Protein AF-0000000085048530 (afdb_homodimer)

Secondary structure (DSSP, 8-state):
---------------------------TTTT--SSS---HHHHHBEEEEEEEEEEETTS-EEEEEEEEEEEEE-SSEEEEEEEEEETTS-EEEEEEEEEE-STTEEEEE-TTEEEEEEEEEETTEEEEEEEEEEEETTEEEEEEEEEEEEEEETTEEEEEEEEEETTEEEEEEEEEEE-TT---HHHHHHHGGG-/---------------------------TTTT--SSS---HHHHHBEEEEEEEEEEETTS-EEEEEEEEEEEEE-SSEEEEEEEEEETTS-EEEEEEEEEE-STTEEEEE-TTEEEEEEEEEETTEEEEEEEEEEEETTEEEEEEEEEEEEEEETTEEEEEEEEEETTEEEEEEEEEEE-TT---HHHHHHHGGG-

Organism: Asticcacaulis excentricus (strain ATCC 15261 / DSM 4724 / KCTC 12464 / NCIMB 9791 / VKM B-1370 / CB 48) (NCBI:txid573065)

Solvent-accessible surface area (backbone atoms only — no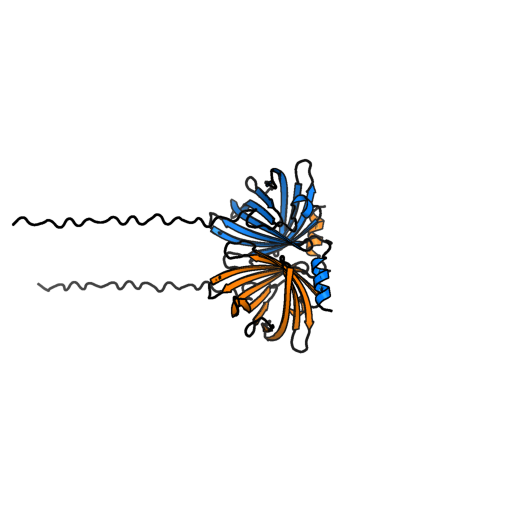t comparable to full-atom values): 20864 Å² total; per-residue (Å²): 135,81,82,79,78,80,78,79,76,78,76,78,74,75,77,72,80,71,73,74,71,64,80,75,76,87,47,62,80,81,44,40,43,75,68,50,76,38,49,71,65,74,67,40,42,42,63,31,36,33,45,29,37,35,25,38,74,86,62,45,59,80,45,36,32,38,34,33,32,42,25,45,82,49,98,64,32,36,34,39,39,37,35,38,41,34,76,87,67,53,69,48,75,48,49,36,44,33,37,63,58,69,90,51,27,32,41,31,37,35,89,50,37,57,74,60,27,46,33,44,44,36,31,12,15,38,37,42,36,38,34,36,57,37,86,46,96,93,42,74,42,70,33,38,40,45,31,43,33,34,45,54,55,52,56,31,27,47,35,44,25,47,29,28,46,99,87,38,74,53,28,35,38,40,35,35,40,38,37,76,87,48,68,44,66,65,55,54,58,45,56,60,65,78,110,136,80,82,78,78,79,76,78,75,77,76,75,73,73,77,70,77,72,73,73,70,65,81,75,76,87,46,64,79,80,44,39,42,75,68,48,75,38,48,70,66,73,66,42,41,41,63,31,34,32,44,28,38,35,23,37,72,87,63,43,59,78,46,36,32,36,32,34,33,43,26,44,81,51,97,65,33,35,34,38,40,37,35,37,41,34,77,87,67,51,70,49,75,48,48,38,44,35,36,65,60,68,91,51,28,33,40,31,36,36,88,50,36,56,75,60,27,46,34,44,43,35,32,11,14,39,35,42,36,36,33,35,56,36,84,46,96,95,42,75,39,71,33,39,40,46,32,41,33,36,45,55,55,51,57,29,26,46,34,43,24,48,29,28,44,97,89,37,76,53,28,34,39,40,34,34,41,40,39,77,87,48,67,44,66,65,54,55,58,45,57,61,68,78,111

Structure (mmCIF, N/CA/C/O backbone):
data_AF-0000000085048530-model_v1
#
loop_
_entity.id
_entity.type
_entity.pdbx_description
1 polymer 'Putative lipoprotein'
#
loop_
_atom_site.group_PDB
_atom_site.id
_atom_site.type_symbol
_atom_site.label_atom_id
_atom_site.label_alt_id
_atom_site.label_comp_id
_atom_site.label_asym_id
_atom_site.label_entity_id
_atom_site.label_seq_id
_atom_site.pdbx_PDB_ins_code
_atom_site.Cartn_x
_atom_site.Cartn_y
_atom_site.Cartn_z
_atom_site.occupancy
_atom_site.B_iso_or_equiv
_atom_site.auth_seq_id
_atom_site.auth_comp_id
_atom_site.auth_asym_id
_atom_site.auth_atom_id
_atom_site.pdbx_PDB_model_num
ATOM 1 N N . MET A 1 1 ? -20.234 41.719 -71.688 1 26.94 1 MET A N 1
ATOM 2 C CA . MET A 1 1 ? -20.312 40.5 -70.875 1 26.94 1 MET A CA 1
ATOM 3 C C . MET A 1 1 ? -19.469 40.625 -69.625 1 26.94 1 MET A C 1
ATOM 5 O O . MET A 1 1 ? -18.266 40.875 -69.688 1 26.94 1 MET A O 1
ATOM 9 N N . ARG A 1 2 ? -20.078 41.125 -68.5 1 31.34 2 ARG A N 1
ATOM 10 C CA . ARG A 1 2 ? -19.656 41.531 -67.188 1 31.34 2 ARG A CA 1
ATOM 11 C C . ARG A 1 2 ? -19.016 40.375 -66.438 1 31.34 2 ARG A C 1
ATOM 13 O O . ARG A 1 2 ? -19.578 39.281 -66.375 1 31.34 2 ARG A O 1
ATOM 20 N N . PRO A 1 3 ? -17.703 40.344 -66.188 1 32.5 3 PRO A N 1
ATOM 21 C CA . PRO A 1 3 ? -16.969 39.281 -65.5 1 32.5 3 PRO A CA 1
ATOM 22 C C . PRO A 1 3 ? -17.484 39.031 -64.125 1 32.5 3 PRO A C 1
ATOM 24 O O . PRO A 1 3 ? -17.766 39.938 -63.344 1 32.5 3 PRO A O 1
ATOM 27 N N . ARG A 1 4 ? -18.328 37.938 -63.844 1 31.17 4 ARG A N 1
ATOM 28 C CA . ARG A 1 4 ? -18.844 37.406 -62.594 1 31.17 4 ARG A CA 1
ATOM 29 C C . ARG A 1 4 ? -17.719 37.125 -61.625 1 31.17 4 ARG A C 1
ATOM 31 O O . ARG A 1 4 ? -16.844 36.312 -61.906 1 31.17 4 ARG A O 1
ATOM 38 N N . ALA A 1 5 ? -17.188 38.094 -60.906 1 31.19 5 ALA A N 1
ATOM 39 C CA . ALA A 1 5 ? -16.25 37.969 -59.781 1 31.19 5 ALA A CA 1
ATOM 40 C C . ALA A 1 5 ? -16.719 36.906 -58.781 1 31.19 5 ALA A C 1
ATOM 42 O O . ALA A 1 5 ? -17.859 36.938 -58.344 1 31.19 5 ALA A O 1
ATOM 43 N N . LEU A 1 6 ? -16.25 35.594 -58.875 1 29.41 6 LEU A N 1
ATOM 44 C CA . LEU A 1 6 ? -16.328 34.438 -58 1 29.41 6 LEU A CA 1
ATOM 45 C C . LEU A 1 6 ? -16.031 34.812 -56.562 1 29.41 6 LEU A C 1
ATOM 47 O O . LEU A 1 6 ? -14.938 35.25 -56.219 1 29.41 6 LEU A O 1
ATOM 51 N N . LEU A 1 7 ? -17.031 35.312 -55.812 1 28.12 7 LEU A N 1
ATOM 52 C CA . LEU A 1 7 ? -16.969 35.562 -54.375 1 28.12 7 LEU A CA 1
ATOM 53 C C . LEU A 1 7 ? -16.641 34.281 -53.625 1 28.12 7 LEU A C 1
ATOM 55 O O . LEU A 1 7 ? -17.359 33.281 -53.75 1 28.12 7 LEU A O 1
ATOM 59 N N . PHE A 1 8 ? -15.352 33.875 -53.5 1 29.31 8 PHE A N 1
ATOM 60 C CA . PHE A 1 8 ? -14.836 32.844 -52.625 1 29.31 8 PHE A CA 1
ATOM 61 C C . PHE A 1 8 ? -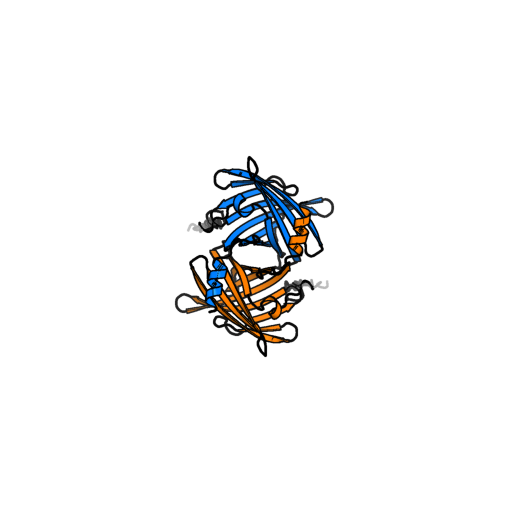15.297 33.031 -51.188 1 29.31 8 PHE A C 1
ATOM 63 O O . PHE A 1 8 ? -14.914 34 -50.531 1 29.31 8 PHE A O 1
ATOM 70 N N . ALA A 1 9 ? -16.562 32.75 -50.844 1 27.48 9 ALA A N 1
ATOM 71 C CA . ALA A 1 9 ? -17.062 32.719 -49.469 1 27.48 9 ALA A CA 1
ATOM 72 C C . ALA A 1 9 ? -16.234 31.75 -48.625 1 27.48 9 ALA A C 1
ATOM 74 O O . ALA A 1 9 ? -16.172 30.547 -48.906 1 27.48 9 ALA A O 1
ATOM 75 N N . LEU A 1 10 ? -15.125 32.219 -48.062 1 29.84 10 LEU A N 1
ATOM 76 C CA . LEU A 1 10 ? -14.359 31.578 -47 1 29.84 10 LEU A CA 1
ATOM 77 C C . LEU A 1 10 ? -15.258 31.203 -45.844 1 29.84 10 LEU A C 1
ATOM 79 O O . LEU A 1 10 ? -15.828 32.094 -45.188 1 29.84 10 LEU A O 1
ATOM 83 N N . ALA A 1 11 ? -16.109 30.141 -45.969 1 32.16 11 ALA A N 1
ATOM 84 C CA . ALA A 1 11 ? -16.844 29.594 -44.844 1 32.16 11 ALA A CA 1
ATOM 85 C C . ALA A 1 11 ? -15.906 29.312 -43.656 1 32.16 11 ALA A C 1
ATOM 87 O O . ALA A 1 11 ? -14.953 28.547 -43.781 1 32.16 11 ALA A O 1
ATOM 88 N N . LEU A 1 12 ? -15.734 30.297 -42.75 1 33.09 12 LEU A N 1
ATOM 89 C CA . LEU A 1 12 ? -15.164 30.141 -41.438 1 33.09 12 LEU A CA 1
ATOM 90 C C . LEU A 1 12 ? -15.805 28.953 -40.688 1 33.09 12 LEU A C 1
ATOM 92 O O . LEU A 1 12 ? -17 28.969 -40.438 1 33.09 12 LEU A O 1
ATOM 96 N N . THR A 1 13 ? -15.414 27.719 -41.031 1 35.84 13 THR A N 1
ATOM 97 C CA . THR A 1 13 ? -15.789 26.562 -40.219 1 35.84 13 THR A CA 1
ATOM 98 C C . THR A 1 13 ? -15.555 26.828 -38.75 1 35.84 13 THR A C 1
ATOM 100 O O . THR A 1 13 ? -14.461 27.234 -38.344 1 35.84 13 THR A O 1
ATOM 103 N N . THR A 1 14 ? -16.594 27.25 -38.031 1 35.94 14 THR A N 1
ATOM 104 C CA . THR A 1 14 ? -16.625 27.266 -36.562 1 35.94 14 THR A CA 1
ATOM 105 C C . THR A 1 14 ? -16.188 25.922 -36 1 35.94 14 THR A C 1
ATOM 107 O O . THR A 1 14 ? -16.812 24.891 -36.25 1 35.94 14 THR A O 1
ATOM 110 N N . VAL A 1 15 ? -14.898 25.672 -35.938 1 37.31 15 VAL A N 1
ATOM 111 C CA . VAL A 1 15 ? -14.43 24.578 -35.094 1 37.31 15 VAL A CA 1
ATOM 112 C C . VAL A 1 15 ? -15.141 24.641 -33.75 1 37.31 15 VAL A C 1
ATOM 114 O O . VAL A 1 15 ? -15.008 25.625 -33 1 37.31 15 VAL A O 1
ATOM 117 N N . GLY A 1 16 ? -16.266 24.016 -33.594 1 34.91 16 GLY A N 1
ATOM 118 C CA . GLY A 1 16 ? -16.984 23.812 -32.375 1 34.91 16 GLY A CA 1
ATOM 119 C C . GLY A 1 16 ? -16.078 23.547 -31.188 1 34.91 16 GLY A C 1
ATOM 120 O O . GLY A 1 16 ? -15.031 22.906 -31.328 1 34.91 16 GLY A O 1
ATOM 121 N N . ALA A 1 17 ? -16.125 24.375 -30.125 1 38.38 17 ALA A N 1
ATOM 122 C CA . ALA A 1 17 ? -15.594 24.234 -28.766 1 38.38 17 ALA A CA 1
ATOM 123 C C . ALA A 1 17 ? -15.805 22.828 -28.234 1 38.38 17 ALA A C 1
ATOM 125 O O . ALA A 1 17 ? -16.938 22.406 -27.984 1 38.38 17 ALA A O 1
ATOM 126 N N . GLY A 1 18 ? -15.086 21.844 -28.75 1 36.78 18 GLY A N 1
ATOM 127 C CA . GLY A 1 18 ? -15.094 20.594 -28 1 36.78 18 GLY A CA 1
ATOM 128 C C . GLY A 1 18 ? -15.18 20.797 -26.5 1 36.78 18 GLY A C 1
ATOM 129 O O . GLY A 1 18 ? -14.43 21.594 -25.938 1 36.78 18 GLY A O 1
ATOM 130 N N . GLY A 1 19 ? -16.344 20.672 -25.953 1 35.31 19 GLY A N 1
ATOM 131 C CA . GLY A 1 19 ? -16.547 20.5 -24.516 1 35.31 19 GLY A CA 1
ATOM 132 C C . GLY A 1 19 ? -15.422 19.75 -23.844 1 35.31 19 GLY A C 1
ATOM 133 O O . GLY A 1 19 ? -15.172 18.578 -24.156 1 35.31 19 GLY A O 1
ATOM 134 N N . LEU A 1 20 ? -14.383 20.375 -23.453 1 37.25 20 LEU A N 1
ATOM 135 C CA . LEU A 1 20 ? -13.516 19.797 -22.438 1 37.25 20 LEU A CA 1
ATOM 136 C C . LEU A 1 20 ? -14.328 19.062 -21.375 1 37.25 20 LEU A C 1
ATOM 138 O O . LEU A 1 20 ? -14.977 19.703 -20.531 1 37.25 20 LEU A O 1
ATOM 142 N N . SER A 1 21 ? -15.148 18.094 -21.719 1 38.66 21 SER A N 1
ATOM 143 C CA . SER A 1 21 ? -15.531 17.203 -20.625 1 38.66 21 SER A CA 1
ATOM 144 C C . SER A 1 21 ? -14.438 17.125 -19.562 1 38.66 21 SER A C 1
ATOM 146 O O . SER A 1 21 ? -13.344 16.609 -19.844 1 38.66 21 SER A O 1
ATOM 148 N N . GLY A 1 22 ? -14.305 18.078 -18.859 1 38.44 22 GLY A N 1
ATOM 149 C CA . GLY A 1 22 ? -13.422 18.094 -17.703 1 38.44 22 GLY A CA 1
ATOM 150 C C . GLY A 1 22 ? -13.367 16.766 -16.969 1 38.44 22 GLY A C 1
ATOM 151 O O . GLY A 1 22 ? -14.406 16.156 -16.688 1 38.44 22 GLY A O 1
ATOM 152 N N . CYS A 1 23 ? -12.547 15.805 -17.25 1 47.16 23 CYS A N 1
ATOM 153 C CA . CYS A 1 23 ? -12.156 14.734 -16.344 1 47.16 23 CYS A CA 1
ATOM 154 C C . CYS A 1 23 ? -12.391 15.141 -14.891 1 47.16 23 CYS A C 1
ATOM 156 O O . CYS A 1 23 ? -11.719 16.031 -14.375 1 47.16 23 CYS A O 1
ATOM 158 N N . ALA A 1 24 ? -13.617 15.164 -14.422 1 52 24 ALA A N 1
ATOM 159 C CA . ALA A 1 24 ? -14.008 15.469 -13.047 1 52 24 ALA A CA 1
ATOM 160 C C . ALA A 1 24 ? -13.055 14.82 -12.047 1 52 24 ALA A C 1
ATOM 162 O O . ALA A 1 24 ? -12.766 13.625 -12.133 1 52 24 ALA A O 1
ATOM 163 N N . SER A 1 25 ? -12.25 15.617 -11.305 1 81.19 25 SER A N 1
ATOM 164 C CA . SER A 1 25 ? -11.359 15.227 -10.211 1 81.19 25 SER A CA 1
ATOM 165 C C . SER A 1 25 ? -12.094 14.391 -9.172 1 81.19 25 SER A C 1
ATOM 167 O O . SER A 1 25 ? -13.297 14.57 -8.961 1 81.19 25 SER A O 1
ATOM 169 N N . LEU A 1 26 ? -11.57 13.336 -8.711 1 93.06 26 LEU A N 1
ATOM 170 C CA . LEU A 1 26 ? -12.125 12.461 -7.684 1 93.06 26 LEU A CA 1
ATOM 171 C C . LEU A 1 26 ? -12.414 13.242 -6.406 1 93.06 26 LEU A C 1
ATOM 173 O O . LEU A 1 26 ? -11.633 14.109 -6.012 1 93.06 26 LEU A O 1
ATOM 177 N N . ASP A 1 27 ? -13.656 13.07 -5.844 1 96.69 27 ASP A N 1
ATOM 178 C CA . ASP A 1 27 ? -13.977 13.617 -4.527 1 96.69 27 ASP A CA 1
ATOM 179 C C . ASP A 1 27 ? -14.375 12.508 -3.555 1 96.69 27 ASP A C 1
ATOM 181 O O . ASP A 1 27 ? -14.406 11.336 -3.924 1 96.69 27 ASP A O 1
ATOM 185 N N . ILE A 1 28 ? -14.625 12.844 -2.291 1 97.88 28 ILE A N 1
ATOM 186 C CA . ILE A 1 28 ? -14.82 11.867 -1.221 1 97.88 28 ILE A CA 1
ATOM 187 C C . ILE A 1 28 ? -16.047 11.023 -1.513 1 97.88 28 ILE A C 1
ATOM 189 O O . ILE A 1 28 ? -16.078 9.82 -1.224 1 97.88 28 ILE A O 1
ATOM 193 N N . THR A 1 29 ? -17.109 11.586 -2.104 1 95.88 29 THR A N 1
ATOM 194 C CA . THR A 1 29 ? -18.344 10.867 -2.387 1 95.88 29 THR A CA 1
ATOM 195 C C . THR A 1 29 ? -18.141 9.844 -3.496 1 95.88 29 THR A C 1
ATOM 197 O O . THR A 1 29 ? -18.641 8.719 -3.41 1 95.88 29 THR A O 1
ATOM 200 N N . SER A 1 30 ? -17.391 10.188 -4.504 1 97.19 30 SER A N 1
ATOM 201 C CA . SER A 1 30 ? -17.219 9.32 -5.668 1 97.19 30 SER A CA 1
ATOM 202 C C . SER A 1 30 ? -16.141 8.273 -5.422 1 97.19 30 SER A C 1
ATOM 204 O O . SER A 1 30 ? -16.047 7.289 -6.16 1 97.19 30 SER A O 1
ATOM 206 N N . ASN A 1 31 ? -15.289 8.492 -4.422 1 98.62 31 ASN A N 1
ATOM 207 C CA . ASN A 1 31 ? -14.18 7.574 -4.188 1 98.62 31 ASN A CA 1
ATOM 208 C C . ASN A 1 31 ? -14.266 6.938 -2.805 1 98.62 31 ASN A C 1
ATOM 210 O O . ASN A 1 31 ? -13.258 6.789 -2.119 1 98.62 31 ASN A O 1
ATOM 214 N N . SER A 1 32 ? -15.422 6.633 -2.367 1 98.19 32 SER A N 1
ATOM 215 C CA . SER A 1 32 ? -15.656 5.941 -1.104 1 98.19 32 SER A CA 1
ATOM 216 C C . SER A 1 32 ? -16.812 4.957 -1.218 1 98.19 32 SER A C 1
ATOM 218 O O . SER A 1 32 ? -17.594 5.004 -2.18 1 98.19 32 SER A O 1
ATOM 220 N N . ARG A 1 33 ? -16.922 4.023 -0.314 1 97.44 33 ARG A N 1
ATOM 221 C CA . ARG A 1 33 ? -18.031 3.121 -0.078 1 97.44 33 ARG A CA 1
ATOM 222 C C . ARG A 1 33 ? -18.594 3.289 1.335 1 97.44 33 ARG A C 1
ATOM 224 O O . ARG A 1 33 ? -17.859 3.707 2.242 1 97.44 33 ARG A O 1
ATOM 231 N N . PRO A 1 34 ? -19.797 2.873 1.552 1 96.75 34 PRO A N 1
ATOM 232 C CA . PRO A 1 34 ? -20.406 3.133 2.857 1 96.75 34 PRO A CA 1
ATOM 233 C C . PRO A 1 34 ? -19.719 2.377 3.992 1 96.75 34 PRO A C 1
ATOM 235 O O . PRO A 1 34 ? -19.672 2.867 5.125 1 96.75 34 PRO A O 1
ATOM 238 N N . GLN A 1 35 ? -19.25 1.111 3.691 1 96.31 35 GLN A N 1
ATOM 239 C CA . GLN A 1 35 ? -18.594 0.292 4.703 1 96.31 35 GLN A CA 1
ATOM 240 C C . GLN A 1 35 ? -17.281 -0.286 4.18 1 96.31 35 GLN A C 1
ATOM 242 O O . GLN A 1 35 ? -17.141 -0.528 2.979 1 96.31 35 GLN A O 1
ATOM 247 N N . PRO A 1 36 ? -16.375 -0.521 5.094 1 97.69 36 PRO A N 1
ATOM 248 C CA . PRO A 1 36 ? -16.422 -0.226 6.527 1 97.69 36 PRO A CA 1
ATOM 249 C C . PRO A 1 36 ? -16.281 1.265 6.828 1 97.69 36 PRO A C 1
ATOM 251 O O . PRO A 1 36 ? -15.68 2.002 6.039 1 97.69 36 PRO A O 1
ATOM 254 N N . ALA A 1 37 ? -16.766 1.703 7.965 1 97.19 37 ALA A N 1
ATOM 255 C CA . ALA A 1 37 ? -16.594 3.104 8.352 1 97.19 37 ALA A CA 1
ATOM 256 C C . ALA A 1 37 ? -15.156 3.4 8.75 1 97.19 37 ALA A C 1
ATOM 258 O O . ALA A 1 37 ? -14.586 2.719 9.609 1 97.19 37 ALA A O 1
ATOM 259 N N . PHE A 1 38 ? -14.578 4.371 8.141 1 98.12 38 PHE A N 1
ATOM 260 C CA . PHE A 1 38 ? -13.227 4.848 8.43 1 98.12 38 PHE A CA 1
ATOM 261 C C . PHE A 1 38 ? -13.273 6.223 9.086 1 98.12 38 PHE A C 1
ATOM 263 O O . PHE A 1 38 ? -13.109 7.242 8.414 1 98.12 38 PHE A O 1
ATOM 270 N N . GLU A 1 39 ? -13.414 6.215 10.391 1 95.31 39 GLU A N 1
ATOM 271 C CA . GLU A 1 39 ? -13.5 7.449 11.156 1 95.31 39 GLU A CA 1
ATOM 272 C C . GLU A 1 39 ? -12.133 7.859 11.695 1 95.31 39 GLU A C 1
ATOM 274 O O . GLU A 1 39 ? -11.492 7.098 12.422 1 95.31 39 GLU A O 1
ATOM 279 N N . LEU A 1 40 ? -11.742 9.055 11.422 1 95.94 40 LEU A N 1
ATOM 280 C CA . LEU A 1 40 ? -10.398 9.539 11.703 1 95.94 40 LEU A CA 1
ATOM 281 C C . LEU A 1 40 ? -10.055 9.367 13.18 1 95.94 40 LEU A C 1
ATOM 283 O O . LEU A 1 40 ? -9.062 8.719 13.516 1 95.94 40 LEU A O 1
ATOM 287 N N . GLU A 1 41 ? -10.891 9.836 14.078 1 95.19 41 GLU A N 1
ATOM 288 C CA . GLU A 1 41 ? -10.586 9.883 15.508 1 95.19 41 GLU A CA 1
ATOM 289 C C . GLU A 1 41 ? -10.594 8.484 16.125 1 95.19 41 GLU A C 1
ATOM 291 O O . GLU A 1 41 ? -9.688 8.125 16.875 1 95.19 41 GLU A O 1
ATOM 296 N N . SER A 1 42 ? -11.641 7.734 15.773 1 94.94 42 SER A N 1
ATOM 297 C CA . SER A 1 42 ? -11.758 6.41 16.375 1 94.94 42 SER A CA 1
ATOM 298 C C . SER A 1 42 ? -10.695 5.461 15.852 1 94.94 42 SER A C 1
ATOM 300 O O . SER A 1 42 ? -10.133 4.664 16.609 1 94.94 42 SER A O 1
ATOM 302 N N . TYR A 1 43 ? -10.359 5.57 14.594 1 97.69 43 TYR A N 1
ATOM 303 C CA . TYR A 1 43 ? -9.383 4.648 14.016 1 97.69 43 TYR A CA 1
ATOM 304 C C . TYR A 1 43 ? -7.988 4.926 14.562 1 97.69 43 TYR A C 1
ATOM 306 O O . TYR A 1 43 ? -7.25 3.998 14.898 1 97.69 43 TYR A O 1
ATOM 314 N N . PHE A 1 44 ? -7.625 6.176 14.68 1 98.31 44 PHE A N 1
ATOM 315 C CA . PHE A 1 44 ? -6.246 6.516 15.016 1 98.31 44 PHE A CA 1
ATOM 316 C C . PHE A 1 44 ? -6.082 6.668 16.531 1 98.31 44 PHE A C 1
ATOM 318 O O . PHE A 1 44 ? -4.992 6.992 17 1 98.31 44 PHE A O 1
ATOM 325 N N . ALA A 1 45 ? -7.195 6.469 17.281 1 97.5 45 ALA A N 1
ATOM 326 C CA . ALA A 1 45 ? -7.062 6.484 18.734 1 97.5 45 ALA A CA 1
ATOM 327 C C . ALA A 1 45 ? -6.047 5.441 19.203 1 97.5 45 ALA A C 1
ATOM 329 O O . ALA A 1 45 ? -6.074 4.297 18.75 1 97.5 45 ALA A O 1
ATOM 330 N N . GLY A 1 46 ? -5.18 5.879 20.078 1 97.31 46 GLY A N 1
ATOM 331 C CA . GLY A 1 46 ? -4.129 4.988 20.547 1 97.31 46 GLY A CA 1
ATO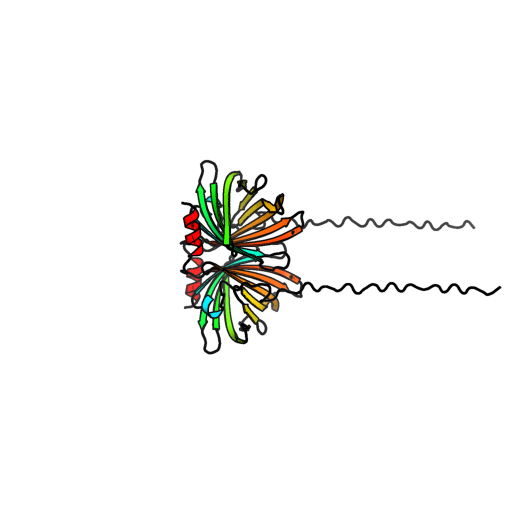M 332 C C . GLY A 1 46 ? -3.066 4.715 19.5 1 97.31 46 GLY A C 1
ATOM 333 O O . GLY A 1 46 ? -2.717 5.598 18.719 1 97.31 46 GLY A O 1
ATOM 334 N N . GLU A 1 47 ? -2.449 3.611 19.562 1 98.31 47 GLU A N 1
ATOM 335 C CA . GLU A 1 47 ? -1.314 3.291 18.703 1 98.31 47 GLU A CA 1
ATOM 336 C C . GLU A 1 47 ? -1.782 2.756 17.359 1 98.31 47 GLU A C 1
ATOM 338 O O . GLU A 1 47 ? -2.686 1.92 17.297 1 98.31 47 GLU A O 1
ATOM 343 N N . THR A 1 48 ? -1.279 3.24 16.344 1 98.75 48 THR A N 1
ATOM 344 C CA . THR A 1 48 ? -1.33 2.713 14.984 1 98.75 48 THR A CA 1
ATOM 345 C C . THR A 1 48 ? 0.074 2.594 14.398 1 98.75 48 THR A C 1
ATOM 347 O O . THR A 1 48 ? 0.93 3.443 14.648 1 98.75 48 THR A O 1
ATOM 350 N N . ARG A 1 49 ? 0.354 1.531 13.656 1 98.94 49 ARG A N 1
ATOM 351 C CA . ARG A 1 49 ? 1.626 1.343 12.961 1 98.94 49 ARG A CA 1
ATOM 352 C C . ARG A 1 49 ? 1.449 1.44 11.453 1 98.94 49 ARG A C 1
ATOM 354 O O . ARG A 1 49 ? 0.37 1.157 10.93 1 98.94 49 ARG A O 1
ATOM 361 N N . ALA A 1 50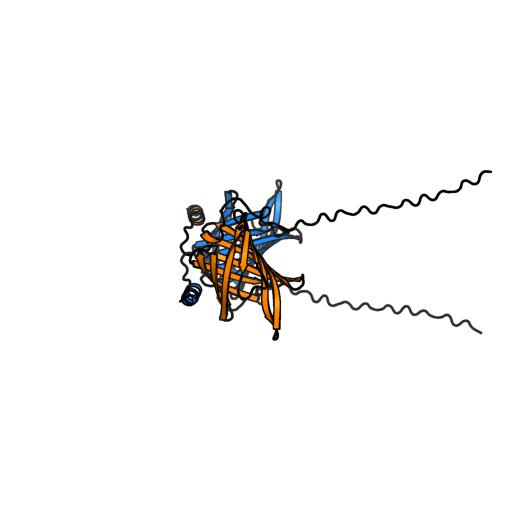 ? 2.475 1.865 10.805 1 98.94 50 ALA A N 1
ATOM 362 C CA . ALA A 1 50 ? 2.408 1.93 9.344 1 98.94 50 ALA A CA 1
ATOM 363 C C . ALA A 1 50 ? 3.764 1.609 8.719 1 98.94 50 ALA A C 1
ATOM 365 O O . ALA A 1 50 ? 4.809 1.83 9.336 1 98.94 50 ALA A O 1
ATOM 366 N N . TYR A 1 51 ? 3.783 1.058 7.59 1 98.94 51 TYR A N 1
ATOM 367 C CA . TYR A 1 51 ? 4.93 0.711 6.758 1 98.94 51 TYR A CA 1
ATOM 368 C C . TYR A 1 51 ? 4.707 1.147 5.316 1 98.94 51 TYR A C 1
ATOM 370 O O . TYR A 1 51 ? 3.635 0.925 4.75 1 98.94 51 TYR A O 1
ATOM 378 N N . GLY A 1 52 ? 5.738 1.82 4.727 1 98.94 52 GLY A N 1
ATOM 379 C CA . GLY A 1 52 ? 5.469 2.389 3.416 1 98.94 52 GLY A CA 1
ATOM 380 C C . GLY A 1 52 ? 6.715 2.547 2.564 1 98.94 52 GLY A C 1
ATOM 381 O O . GLY A 1 52 ? 7.816 2.219 3.002 1 98.94 52 GLY A O 1
ATOM 382 N N . VAL A 1 53 ? 6.473 2.918 1.309 1 98.94 53 VAL A N 1
ATOM 383 C CA . VAL A 1 53 ? 7.516 3.158 0.317 1 98.94 53 VAL A CA 1
ATOM 384 C C . VAL A 1 53 ? 7.273 4.5 -0.37 1 98.94 53 VAL A C 1
ATOM 386 O O . VAL A 1 53 ? 6.133 4.961 -0.462 1 98.94 53 VAL A O 1
ATOM 389 N N . PHE A 1 54 ? 8.336 5.156 -0.788 1 98.81 54 PHE A N 1
ATOM 390 C CA . PHE A 1 54 ? 8.289 6.273 -1.727 1 98.81 54 PHE A CA 1
ATOM 391 C C . PHE A 1 54 ? 8.773 5.836 -3.105 1 98.81 54 PHE A C 1
ATOM 393 O O . PHE A 1 54 ? 9.906 5.359 -3.25 1 98.81 54 PHE A O 1
ATOM 400 N N . GLU A 1 55 ? 7.918 5.945 -4.066 1 98.56 55 GLU A N 1
ATOM 401 C CA . GLU A 1 55 ? 8.234 5.734 -5.477 1 98.56 55 GLU A CA 1
ATOM 402 C C . GLU A 1 55 ? 8.469 7.059 -6.195 1 98.56 55 GLU A C 1
ATOM 404 O O . GLU A 1 55 ? 7.645 7.969 -6.117 1 98.56 55 GLU A O 1
ATOM 409 N N . ASP A 1 56 ? 9.57 7.098 -6.969 1 97.38 56 ASP A N 1
ATOM 410 C CA . ASP A 1 56 ? 9.766 8.297 -7.777 1 97.38 56 ASP A CA 1
ATOM 411 C C . ASP A 1 56 ? 8.977 8.219 -9.078 1 97.38 56 ASP A C 1
ATOM 413 O O . ASP A 1 56 ? 8.164 7.309 -9.266 1 97.38 56 ASP A O 1
ATOM 417 N N . ARG A 1 57 ? 9.141 9.125 -9.969 1 94.5 57 ARG A N 1
ATOM 418 C CA . ARG A 1 57 ? 8.32 9.258 -11.164 1 94.5 57 ARG A CA 1
ATOM 419 C C . ARG A 1 57 ? 8.492 8.047 -12.078 1 94.5 57 ARG A C 1
ATOM 421 O O . ARG A 1 57 ? 7.598 7.727 -12.867 1 94.5 57 ARG A O 1
ATOM 428 N N . SER A 1 58 ? 9.609 7.383 -12.008 1 94.12 58 SER A N 1
ATOM 429 C CA . SER A 1 58 ? 9.883 6.227 -12.859 1 94.12 58 SER A CA 1
ATOM 430 C C . SER A 1 58 ? 9.289 4.953 -12.266 1 94.12 58 SER A C 1
ATOM 432 O O . SER A 1 58 ? 9.281 3.906 -12.914 1 94.12 58 SER A O 1
ATOM 434 N N . GLY A 1 59 ? 8.828 5.043 -11.023 1 96.19 59 GLY A N 1
ATOM 435 C CA . GLY A 1 59 ? 8.312 3.871 -10.328 1 96.19 59 GLY A CA 1
ATOM 436 C C . GLY A 1 59 ? 9.344 3.211 -9.43 1 96.19 59 GLY A C 1
ATOM 437 O O . GLY A 1 59 ? 9.031 2.238 -8.734 1 96.19 59 GLY A O 1
ATOM 438 N N . LYS A 1 60 ? 10.57 3.795 -9.453 1 98.19 60 LYS A N 1
ATOM 439 C CA . LYS A 1 60 ? 11.617 3.26 -8.594 1 98.19 60 LYS A CA 1
ATOM 440 C C . LYS A 1 60 ? 11.328 3.557 -7.125 1 98.19 60 LYS A C 1
ATOM 442 O O . LYS A 1 60 ? 11.008 4.691 -6.77 1 98.19 60 LYS A O 1
ATOM 447 N N . VAL A 1 61 ? 11.422 2.482 -6.301 1 98.62 61 VAL A N 1
ATOM 448 C CA . VAL A 1 61 ? 11.305 2.682 -4.859 1 98.62 61 VAL A CA 1
ATOM 449 C C . VAL A 1 61 ? 12.633 3.186 -4.301 1 98.62 61 VAL A C 1
ATOM 451 O O . VAL A 1 61 ? 13.586 2.416 -4.156 1 98.62 61 VAL A O 1
ATOM 454 N N . SER A 1 62 ? 12.656 4.434 -3.951 1 96.62 62 SER A N 1
ATOM 455 C CA . SER A 1 62 ? 13.906 5.059 -3.541 1 96.62 62 SER A CA 1
ATOM 456 C C . SER A 1 62 ? 14.086 5.008 -2.027 1 96.62 62 SER A C 1
ATOM 458 O O . SER A 1 62 ? 15.211 5.043 -1.524 1 96.62 62 SER A O 1
ATOM 460 N N . ARG A 1 63 ? 12.953 4.996 -1.263 1 98.19 63 ARG A N 1
ATOM 461 C CA . ARG A 1 63 ? 13.016 4.898 0.192 1 98.19 63 ARG A CA 1
ATOM 462 C C . ARG A 1 63 ? 11.852 4.078 0.737 1 98.19 63 ARG A C 1
ATOM 464 O O . ARG A 1 63 ? 10.797 3.992 0.105 1 98.19 63 ARG A O 1
ATOM 471 N N . THR A 1 64 ? 12.078 3.447 1.859 1 98.88 64 THR A N 1
ATOM 472 C CA . THR A 1 64 ? 11.031 2.826 2.662 1 98.88 64 THR A CA 1
ATOM 473 C C . THR A 1 64 ? 11.023 3.402 4.078 1 98.88 64 THR A C 1
ATOM 475 O O . THR A 1 64 ? 11.969 4.074 4.484 1 98.88 64 THR A O 1
ATOM 478 N N . PHE A 1 65 ? 9.914 3.215 4.785 1 98.88 65 PHE A N 1
ATOM 479 C CA . PHE A 1 65 ? 9.836 3.814 6.113 1 98.88 65 PHE A CA 1
ATOM 480 C C . PHE A 1 65 ? 8.805 3.098 6.973 1 98.88 65 PHE A C 1
ATOM 482 O O . PHE A 1 65 ? 7.941 2.389 6.453 1 98.88 65 PHE A O 1
ATOM 489 N N . SER A 1 66 ? 8.969 3.275 8.234 1 98.94 66 SER A N 1
ATOM 490 C CA . SER A 1 66 ? 8.031 2.83 9.258 1 98.94 66 SER A CA 1
ATOM 491 C C . SER A 1 66 ? 7.523 4.004 10.094 1 98.94 66 SER A C 1
ATOM 493 O O . SER A 1 66 ? 8.25 4.977 10.305 1 98.94 66 SER A O 1
ATOM 495 N N . VAL A 1 67 ? 6.285 3.883 10.539 1 98.94 67 VAL A N 1
ATOM 496 C CA . VAL A 1 67 ? 5.68 4.922 11.367 1 98.94 67 VAL A CA 1
ATOM 497 C C . VAL A 1 67 ? 4.961 4.285 12.555 1 98.94 67 VAL A C 1
ATOM 499 O O . VAL A 1 67 ? 4.324 3.24 12.414 1 98.94 67 VAL A O 1
ATOM 502 N N . VAL A 1 68 ? 5.121 4.871 13.688 1 98.88 68 VAL A N 1
ATOM 503 C CA . VAL A 1 68 ? 4.199 4.641 14.797 1 98.88 68 VAL A CA 1
ATOM 504 C C . VAL A 1 68 ? 3.473 5.938 15.141 1 98.88 68 VAL A C 1
ATOM 506 O O . VAL A 1 68 ? 4.09 7 15.219 1 98.88 68 VAL A O 1
ATOM 509 N N . THR A 1 69 ? 2.168 5.863 15.25 1 98.81 69 THR A N 1
ATOM 510 C CA . THR A 1 69 ? 1.386 7.035 15.617 1 98.81 69 THR A CA 1
ATOM 511 C C . THR A 1 69 ? 0.67 6.809 16.953 1 98.81 69 THR A C 1
ATOM 513 O O . THR A 1 69 ? 0.415 5.668 17.328 1 98.81 69 THR A O 1
ATOM 516 N N . ARG A 1 70 ? 0.38 7.867 17.641 1 98.44 70 ARG A N 1
ATOM 517 C CA . ARG A 1 70 ? -0.472 7.891 18.812 1 98.44 70 ARG A CA 1
ATOM 518 C C . ARG A 1 70 ? -1.502 9.008 18.734 1 98.44 70 ARG A C 1
ATOM 520 O O . ARG A 1 70 ? -1.143 10.188 18.688 1 98.44 70 ARG A O 1
ATOM 527 N N . GLY A 1 71 ? -2.752 8.625 18.75 1 98 71 GLY A N 1
ATOM 528 C CA . GLY A 1 71 ? -3.836 9.594 18.688 1 98 71 GLY A CA 1
ATOM 529 C C . GLY A 1 71 ? -4.5 9.836 20.031 1 98 71 GLY A C 1
ATOM 530 O O . GLY A 1 71 ? -4.695 8.906 20.812 1 98 71 GLY A O 1
ATOM 531 N N . THR A 1 72 ? -4.82 11.133 20.219 1 97.19 72 THR A N 1
ATOM 532 C CA . THR A 1 72 ? -5.441 11.547 21.469 1 97.19 72 THR A CA 1
ATOM 533 C C . THR A 1 72 ? -6.562 12.547 21.219 1 97.19 72 THR A C 1
ATOM 535 O O . THR A 1 72 ? -6.348 13.578 20.562 1 97.19 72 THR A O 1
ATOM 538 N N . PRO A 1 73 ? -7.75 12.211 21.75 1 93.06 73 PRO A N 1
ATOM 539 C CA . PRO A 1 73 ? -8.82 13.203 21.625 1 93.06 73 PRO A CA 1
ATOM 540 C C . PRO A 1 73 ? -8.539 14.484 22.406 1 93.06 73 PRO A C 1
ATOM 542 O O . PRO A 1 73 ? -7.891 14.438 23.453 1 93.06 73 PRO A O 1
ATOM 545 N N . THR A 1 74 ? -9.047 15.547 21.844 1 91.5 74 THR A N 1
ATOM 546 C CA . THR A 1 74 ? -9.039 16.828 22.531 1 91.5 74 THR A CA 1
ATOM 547 C C . THR A 1 74 ? -10.445 17.422 22.609 1 91.5 74 THR A C 1
ATOM 549 O O . THR A 1 74 ? -11.391 16.828 22.078 1 91.5 74 THR A O 1
ATOM 552 N N . ALA A 1 75 ? -10.57 18.469 23.297 1 87.12 75 ALA A N 1
ATOM 553 C CA . ALA A 1 75 ? -11.867 19.125 23.453 1 87.12 75 ALA A CA 1
ATOM 554 C C . ALA A 1 75 ? -12.477 19.469 22.109 1 87.12 75 ALA A C 1
ATOM 556 O O . ALA A 1 75 ? -13.68 19.312 21.906 1 87.12 75 ALA A O 1
ATOM 557 N N . ASP A 1 76 ? -11.711 19.906 21.125 1 86.75 76 ASP A N 1
ATOM 558 C CA . ASP A 1 76 ? -12.242 20.438 19.875 1 86.75 76 ASP A CA 1
ATOM 559 C C . ASP A 1 76 ? -11.805 19.578 18.688 1 86.75 76 ASP A C 1
ATOM 561 O O . ASP A 1 76 ? -11.977 19.969 17.531 1 86.75 76 ASP A O 1
ATOM 565 N N . GLY A 1 77 ? -11.148 18.5 19 1 91.12 77 GLY A N 1
ATOM 566 C CA . GLY A 1 77 ? -10.68 17.719 17.859 1 91.12 77 GLY A CA 1
ATOM 567 C C . GLY A 1 77 ? -9.82 16.531 18.266 1 91.12 77 GLY A C 1
ATOM 568 O O . GLY A 1 77 ? -10.227 15.719 19.078 1 91.12 77 GLY A O 1
ATOM 569 N N . PHE A 1 78 ? -8.711 16.469 17.562 1 94.44 78 PHE A N 1
ATOM 570 C CA . PHE A 1 78 ? -7.895 15.273 17.656 1 94.44 78 PHE A CA 1
ATOM 571 C C . PHE A 1 78 ? -6.438 15.586 17.328 1 94.44 78 PHE A C 1
ATOM 573 O O . PHE A 1 78 ? -6.148 16.375 16.422 1 94.44 78 PHE A O 1
ATOM 580 N N . VAL A 1 79 ? -5.492 15.055 18.219 1 98.19 79 VAL A N 1
ATOM 581 C CA . VAL A 1 79 ? -4.062 15.195 17.969 1 98.19 79 VAL A CA 1
ATOM 582 C C . VAL A 1 79 ? -3.475 13.844 17.562 1 98.19 79 VAL A C 1
ATOM 584 O O . VAL A 1 79 ? -3.811 12.812 18.141 1 98.19 79 VAL A O 1
ATOM 587 N N . LEU A 1 80 ? -2.67 13.844 16.547 1 98.56 80 LEU A N 1
ATOM 588 C CA . LEU A 1 80 ? -1.977 12.648 16.078 1 98.56 80 LEU A CA 1
ATOM 589 C C . LEU A 1 80 ? -0.468 12.867 16.062 1 98.56 80 LEU A C 1
ATOM 591 O O . LEU A 1 80 ? 0.043 13.641 15.25 1 98.56 80 LEU A O 1
ATOM 595 N N . ASP A 1 81 ? 0.201 12.164 16.969 1 98.56 81 ASP A N 1
ATOM 596 C CA . ASP A 1 81 ? 1.66 12.18 17 1 98.56 81 ASP A CA 1
ATOM 597 C C . ASP A 1 81 ? 2.24 11.055 16.156 1 98.56 81 ASP A C 1
ATOM 599 O O . ASP A 1 81 ? 1.851 9.898 16.297 1 98.56 81 ASP A O 1
ATOM 603 N N . GLU A 1 82 ? 3.166 11.398 15.297 1 98.69 82 GLU A N 1
ATOM 604 C CA . GLU A 1 82 ? 3.762 10.438 14.383 1 98.69 82 GLU A CA 1
ATOM 605 C C . GLU A 1 82 ? 5.281 10.398 14.523 1 98.69 82 GLU A C 1
ATOM 607 O O . GLU A 1 82 ? 5.926 11.445 14.594 1 98.69 82 GLU A O 1
ATOM 612 N N . ARG A 1 83 ? 5.871 9.258 14.648 1 98.75 83 ARG A N 1
ATOM 613 C CA . ARG A 1 83 ? 7.305 9.008 14.602 1 98.75 83 ARG A CA 1
ATOM 614 C C . ARG A 1 83 ? 7.68 8.172 13.383 1 98.75 83 ARG A C 1
ATOM 616 O O . ARG A 1 83 ? 7.102 7.105 13.156 1 98.75 83 ARG A O 1
ATOM 623 N N . PHE A 1 84 ? 8.648 8.664 12.641 1 98.69 84 PHE A N 1
ATOM 624 C CA . PHE A 1 84 ? 9.078 8.008 11.406 1 98.69 84 PHE A CA 1
ATOM 625 C C . PHE A 1 84 ? 10.5 7.465 11.547 1 98.69 84 PHE A C 1
ATOM 627 O O . PHE A 1 84 ? 11.359 8.109 12.141 1 98.69 84 PHE A O 1
ATOM 634 N N . LEU A 1 85 ? 10.742 6.305 10.969 1 98.81 85 LEU A N 1
ATOM 635 C CA . LEU A 1 85 ? 12.078 5.762 10.727 1 98.81 85 LEU A CA 1
ATOM 636 C C . LEU A 1 85 ? 12.242 5.379 9.258 1 98.81 85 LEU A C 1
ATOM 638 O O . LEU A 1 85 ? 11.555 4.484 8.766 1 98.81 85 LEU A O 1
ATOM 642 N N . TRP A 1 86 ? 13.164 6.047 8.602 1 98.19 86 TRP A N 1
ATOM 643 C CA . TRP A 1 86 ? 13.453 5.762 7.199 1 98.19 86 TRP A CA 1
ATOM 644 C C . TRP A 1 86 ? 14.531 4.688 7.078 1 98.19 86 TRP A C 1
ATOM 646 O O . TRP A 1 86 ? 15.281 4.438 8.023 1 98.19 86 TRP A O 1
ATOM 656 N N . ASN A 1 87 ? 14.602 4.102 5.902 1 97.81 87 ASN A N 1
ATOM 657 C CA . ASN A 1 87 ? 15.5 2.967 5.719 1 97.81 87 ASN A CA 1
ATOM 658 C C . ASN A 1 87 ? 16.953 3.381 5.852 1 97.81 87 ASN A C 1
ATOM 660 O O . ASN A 1 87 ? 17.828 2.541 6.094 1 97.81 87 ASN A O 1
ATOM 664 N N . ASP A 1 88 ? 17.281 4.617 5.664 1 96.5 88 ASP A N 1
ATOM 665 C CA . ASP A 1 88 ? 18.656 5.074 5.785 1 96.5 88 ASP A CA 1
ATOM 666 C C . ASP A 1 88 ? 18.969 5.5 7.219 1 96.5 88 ASP A C 1
ATOM 668 O O . ASP A 1 88 ? 20.047 6.059 7.488 1 96.5 88 ASP A O 1
ATOM 672 N N . GLY A 1 89 ? 18.031 5.34 8.094 1 97.12 89 GLY A N 1
ATOM 673 C CA . GLY A 1 89 ? 18.25 5.613 9.508 1 97.12 89 GLY A CA 1
ATOM 674 C C . GLY A 1 89 ? 17.703 6.957 9.945 1 97.12 89 GLY A C 1
ATOM 675 O O . GLY A 1 89 ? 17.656 7.254 11.141 1 97.12 89 GLY A O 1
ATOM 676 N N . GLU A 1 90 ? 17.25 7.773 9 1 97 90 GLU A N 1
ATOM 677 C CA . GLU A 1 90 ? 16.688 9.078 9.344 1 97 90 GLU A CA 1
ATOM 678 C C . GLU A 1 90 ? 15.43 8.938 10.188 1 97 90 GLU A C 1
ATOM 680 O O . GLU A 1 90 ? 14.578 8.102 9.898 1 97 90 GLU A O 1
ATOM 685 N N . ARG A 1 91 ? 15.344 9.758 11.227 1 97.31 91 ARG A N 1
ATOM 686 C CA . ARG A 1 91 ? 14.156 9.82 12.062 1 97.31 91 ARG A CA 1
ATOM 687 C C . ARG A 1 91 ? 13.453 11.172 11.914 1 97.31 91 ARG A C 1
ATOM 689 O O . ARG A 1 91 ? 14.109 12.203 11.773 1 97.31 91 ARG A O 1
ATOM 696 N N . GLN A 1 92 ? 12.188 11.094 11.914 1 96.69 92 GLN A N 1
ATOM 697 C CA . GLN A 1 92 ? 11.375 12.305 11.82 1 96.69 92 GLN A CA 1
ATOM 698 C C . GLN A 1 92 ? 10.156 12.219 12.734 1 96.69 92 GLN A C 1
ATOM 700 O O . GLN A 1 92 ? 9.758 11.125 13.141 1 96.69 92 GLN A O 1
ATOM 705 N N . THR A 1 93 ? 9.68 13.391 13.133 1 97.38 93 THR A N 1
ATOM 706 C CA . THR A 1 93 ? 8.453 13.492 13.914 1 97.38 93 THR A CA 1
ATOM 707 C C . THR A 1 93 ? 7.484 14.477 13.273 1 97.38 93 THR A C 1
ATOM 709 O O . THR A 1 93 ? 7.906 15.438 12.625 1 97.38 93 THR A O 1
ATOM 712 N N . ARG A 1 94 ? 6.273 14.195 13.391 1 97.94 94 ARG A N 1
ATOM 713 C CA . ARG A 1 94 ? 5.203 15.117 13.016 1 97.94 94 ARG A CA 1
ATOM 714 C C . ARG A 1 94 ? 4.027 15.008 13.977 1 97.94 94 ARG A C 1
ATOM 716 O O . ARG A 1 94 ? 3.594 13.906 14.328 1 97.94 94 ARG A O 1
ATOM 723 N N . THR A 1 95 ? 3.545 16.141 14.406 1 98.31 95 THR A N 1
ATOM 724 C CA . THR A 1 95 ? 2.342 16.188 15.227 1 98.31 95 THR A CA 1
ATOM 725 C C . THR A 1 95 ? 1.225 16.953 14.516 1 98.31 95 THR A C 1
ATOM 727 O O . THR A 1 95 ? 1.347 18.141 14.258 1 98.31 95 THR A O 1
ATOM 730 N N . TRP A 1 96 ? 0.191 16.25 14.219 1 98.56 96 TRP A N 1
ATOM 731 C CA . TRP A 1 96 ? -1.008 16.844 13.641 1 98.56 96 TRP A CA 1
ATOM 732 C C . TRP A 1 96 ? -1.96 17.312 14.734 1 98.56 96 TRP A C 1
ATOM 734 O O . TRP A 1 96 ? -2.178 16.609 15.727 1 98.56 96 TRP A O 1
ATOM 744 N N . THR A 1 97 ? -2.484 18.438 14.562 1 98.19 97 THR A N 1
ATOM 745 C CA . THR A 1 97 ? -3.656 18.906 15.305 1 98.19 97 THR A CA 1
ATOM 746 C C . THR A 1 97 ? -4.844 19.094 14.367 1 98.19 97 THR A C 1
ATOM 748 O O . THR A 1 97 ? -4.805 19.953 13.469 1 98.19 97 THR A O 1
ATOM 751 N N . PHE A 1 98 ? -5.828 18.297 14.617 1 98 98 PHE A N 1
ATOM 752 C CA . PHE A 1 98 ? -7.016 18.359 13.781 1 98 98 PHE A CA 1
ATOM 753 C C . PHE A 1 98 ? -8.156 19.062 14.5 1 98 98 PHE A C 1
ATOM 755 O O . PHE A 1 98 ? -8.398 18.828 15.688 1 98 98 PHE A O 1
ATOM 762 N N . ARG A 1 99 ? -8.758 19.953 13.836 1 97.12 99 ARG A N 1
ATOM 763 C CA . ARG A 1 99 ? -10 20.562 14.281 1 97.12 99 ARG A CA 1
ATOM 764 C C . ARG A 1 99 ? -11.188 20.062 13.469 1 97.12 99 ARG A C 1
ATOM 766 O O . ARG A 1 99 ? -11.164 20.109 12.234 1 97.12 99 ARG A O 1
ATOM 773 N N . LYS A 1 100 ? -12.148 19.594 14.219 1 94.44 100 LYS A N 1
ATOM 774 C CA . LYS A 1 100 ? -13.344 19.109 13.547 1 94.44 100 LYS A CA 1
ATOM 775 C C . LYS A 1 100 ? -14.211 20.25 13.055 1 94.44 100 LYS A C 1
ATOM 777 O O . LYS A 1 100 ? -14.453 21.219 13.789 1 94.44 100 LYS A O 1
ATOM 782 N N . LEU A 1 101 ? -14.555 20.156 11.82 1 95 101 LEU A N 1
ATOM 783 C CA . LEU A 1 101 ? -15.516 21.078 11.234 1 95 101 LEU A CA 1
ATOM 784 C C . LEU A 1 101 ? -16.875 20.406 11.039 1 95 101 LEU A C 1
ATOM 786 O O . LEU A 1 101 ? -17.266 19.547 11.844 1 95 101 LEU A O 1
ATOM 790 N N . SER A 1 102 ? -17.641 20.75 10.016 1 91.38 102 SER A N 1
ATOM 791 C CA . SER A 1 102 ? -18.938 20.125 9.766 1 91.38 102 SER A CA 1
ATOM 792 C C . SER A 1 102 ? -18.844 19.094 8.641 1 91.38 102 SER A C 1
ATOM 794 O O . SER A 1 102 ? -17.906 19.141 7.832 1 91.38 102 SER A O 1
ATOM 796 N N . ASN A 1 103 ? -19.703 18.031 8.695 1 91.44 103 ASN A N 1
ATOM 797 C CA . ASN A 1 103 ? -19.953 17.125 7.582 1 91.44 103 ASN A CA 1
ATOM 798 C C . ASN A 1 103 ? -18.703 16.328 7.23 1 91.44 103 ASN A C 1
ATOM 800 O O . ASN A 1 103 ? -18.328 16.219 6.059 1 91.44 103 ASN A O 1
ATOM 804 N N . GLY A 1 104 ? -17.953 15.844 8.242 1 91.31 104 GLY A N 1
ATOM 805 C CA . GLY A 1 104 ? -16.828 14.945 8 1 91.31 104 GLY A CA 1
ATOM 806 C C . GLY A 1 104 ? -15.57 15.664 7.559 1 91.31 104 GLY A C 1
ATOM 807 O O . GLY A 1 104 ? -14.617 15.031 7.105 1 91.31 104 GLY A O 1
ATOM 808 N N . LEU A 1 105 ? -15.617 16.969 7.723 1 96.62 105 LEU A N 1
ATOM 809 C CA . LEU A 1 105 ? -14.477 17.812 7.352 1 96.62 105 LEU A CA 1
ATOM 810 C C . LEU A 1 105 ? -13.633 18.156 8.57 1 96.62 105 LEU A C 1
ATOM 812 O O . LEU A 1 105 ? -14.164 18.375 9.664 1 96.62 105 LEU A O 1
ATOM 816 N N . TYR A 1 106 ? -12.344 18.125 8.375 1 96.75 106 TYR A N 1
ATOM 817 C CA . TYR A 1 106 ? -11.398 18.594 9.375 1 96.75 106 TYR A CA 1
ATOM 818 C C . TYR A 1 106 ? -10.391 19.562 8.758 1 96.75 106 TYR A C 1
ATOM 820 O O . TYR A 1 106 ? -10.156 19.547 7.551 1 96.75 106 TYR A O 1
ATOM 828 N N . GLU A 1 107 ? -9.914 20.359 9.648 1 98.25 107 GLU A N 1
ATOM 829 C CA . GLU A 1 107 ? -8.695 21.109 9.359 1 98.25 107 GLU A CA 1
ATOM 830 C C . GLU A 1 107 ? -7.512 20.578 10.172 1 98.25 107 GLU A C 1
ATOM 832 O O . GLU A 1 107 ? -7.656 20.266 11.352 1 98.25 107 GLU A O 1
ATOM 837 N N . GLY A 1 108 ? -6.434 20.453 9.477 1 98.44 108 GLY A N 1
ATOM 838 C CA . GLY A 1 108 ? -5.25 19.953 10.164 1 98.44 108 GLY A CA 1
ATOM 839 C C . GLY A 1 108 ? -4.078 20.906 10.086 1 98.44 108 GLY A C 1
ATOM 840 O O . GLY A 1 108 ? -3.91 21.625 9.094 1 98.44 108 GLY A O 1
ATOM 841 N N . ARG A 1 109 ? -3.273 20.922 11.141 1 98.5 109 ARG A N 1
ATOM 842 C CA . ARG A 1 109 ? -2.02 21.656 11.188 1 98.5 109 ARG A CA 1
ATOM 843 C C . ARG A 1 109 ? -0.881 20.781 11.695 1 98.5 109 ARG A C 1
ATOM 845 O O . ARG A 1 109 ? -1.105 19.859 12.492 1 98.5 109 ARG A O 1
ATOM 852 N N . ALA A 1 110 ? 0.252 21.031 11.18 1 98.44 110 ALA A N 1
ATOM 853 C CA . ALA A 1 110 ? 1.478 20.406 11.664 1 98.44 110 ALA A CA 1
ATOM 854 C C . ALA A 1 110 ? 2.682 21.312 11.461 1 98.44 110 ALA A C 1
ATOM 856 O O . ALA A 1 110 ? 2.611 22.281 10.695 1 98.44 110 ALA A O 1
ATOM 857 N N . GLN A 1 111 ? 3.795 21 12.133 1 97.25 111 GLN A N 1
ATOM 858 C CA . GLN A 1 111 ? 4.961 21.875 12.164 1 97.25 111 GLN A CA 1
ATOM 859 C C . GLN A 1 111 ? 5.555 22.047 10.773 1 97.25 111 GLN A C 1
ATOM 861 O O . GLN A 1 111 ? 6.121 23.094 10.461 1 97.25 111 GLN A O 1
ATOM 866 N N . ASP A 1 112 ? 5.445 21.016 9.961 1 97.31 112 ASP A N 1
ATOM 867 C CA . ASP A 1 112 ? 6.086 21.047 8.656 1 97.31 112 ASP A CA 1
ATOM 868 C C . ASP A 1 112 ? 5.055 21.219 7.543 1 97.31 112 ASP A C 1
ATOM 870 O O . ASP A 1 112 ? 5.34 20.953 6.371 1 97.31 112 ASP A O 1
ATOM 874 N N . VAL A 1 113 ? 3.857 21.578 7.871 1 98.38 113 VAL A N 1
ATOM 875 C CA . VAL A 1 113 ? 2.801 21.812 6.891 1 98.38 113 VAL A CA 1
ATOM 876 C C . VAL A 1 113 ? 2.621 23.312 6.68 1 98.38 113 VAL A C 1
ATOM 878 O O . VAL A 1 113 ? 2.479 24.078 7.645 1 98.38 113 VAL A O 1
ATOM 881 N N . ALA A 1 114 ? 2.693 23.781 5.438 1 98.06 114 ALA A N 1
ATOM 882 C CA . ALA A 1 114 ? 2.416 25.172 5.098 1 98.06 114 ALA A CA 1
ATOM 883 C C . ALA A 1 114 ? 0.917 25.453 5.137 1 98.06 114 ALA A C 1
ATOM 885 O O . ALA A 1 114 ? 0.153 24.906 4.336 1 98.06 114 ALA A O 1
ATOM 886 N N . GLY A 1 115 ? 0.483 26.391 6.012 1 97.88 115 GLY A N 1
ATOM 887 C CA . GLY A 1 115 ? -0.938 26.656 6.176 1 97.88 115 GLY A CA 1
ATOM 888 C C . GLY A 1 115 ? -1.681 25.516 6.859 1 97.88 115 GLY A C 1
ATOM 889 O O . GLY A 1 115 ? -1.27 25.047 7.922 1 97.88 115 GLY A O 1
ATOM 890 N N . THR A 1 116 ? -2.852 25.125 6.223 1 98.62 116 THR A N 1
ATOM 891 C CA . THR A 1 116 ? -3.67 24.062 6.797 1 98.62 116 THR A CA 1
ATOM 892 C C . THR A 1 116 ? -3.875 22.922 5.793 1 98.62 116 THR A C 1
ATOM 894 O O . THR A 1 116 ? -3.795 23.156 4.582 1 98.62 116 THR A O 1
ATOM 897 N N . ALA A 1 117 ? -4.043 21.797 6.352 1 98.75 117 ALA A N 1
ATOM 898 C CA . ALA A 1 117 ? -4.461 20.641 5.57 1 98.75 117 ALA A CA 1
ATOM 899 C C . ALA A 1 117 ? -5.98 20.516 5.547 1 98.75 117 ALA A C 1
ATOM 901 O O . ALA A 1 117 ? -6.652 20.844 6.531 1 98.75 117 ALA A O 1
ATOM 902 N N . ARG A 1 118 ? -6.465 20.062 4.473 1 98.56 118 ARG A N 1
ATOM 903 C CA . ARG A 1 118 ? -7.883 19.75 4.348 1 98.56 118 ARG A CA 1
ATOM 904 C C . ARG A 1 118 ? -8.125 18.25 4.449 1 98.56 118 ARG A C 1
ATOM 906 O O . ARG A 1 118 ? -7.559 17.469 3.678 1 98.56 118 ARG A O 1
ATOM 913 N N . ILE A 1 119 ? -8.969 17.859 5.398 1 98.5 119 ILE A N 1
ATOM 914 C CA . ILE A 1 119 ? -9.297 16.453 5.59 1 98.5 119 ILE A CA 1
ATOM 915 C C . ILE A 1 119 ? -10.773 16.219 5.293 1 98.5 119 ILE A C 1
ATOM 917 O O . ILE A 1 119 ? -11.641 16.938 5.805 1 98.5 119 ILE A O 1
ATOM 921 N N . GLU A 1 120 ? -11.039 15.297 4.441 1 98.5 120 GLU A N 1
ATOM 922 C CA . GLU A 1 120 ? -12.391 14.844 4.137 1 98.5 120 GLU A CA 1
ATOM 923 C C . GLU A 1 120 ? -12.57 13.367 4.484 1 98.5 120 GLU A C 1
ATOM 925 O O . GLU A 1 120 ? -11.727 12.539 4.148 1 98.5 120 GLU A O 1
ATOM 930 N N . THR A 1 121 ? -13.625 13.078 5.223 1 97.81 121 THR A N 1
ATOM 931 C CA . THR A 1 121 ? -13.922 11.695 5.586 1 97.81 121 THR A CA 1
ATOM 932 C C . THR A 1 121 ? -15.289 11.281 5.051 1 97.81 121 THR A C 1
ATOM 934 O O . THR A 1 121 ? -16.219 12.086 5.016 1 97.81 121 THR A O 1
ATOM 937 N N . GLY A 1 122 ? -15.391 10.055 4.598 1 97.69 122 GLY A N 1
ATOM 938 C CA . GLY A 1 122 ? -16.625 9.477 4.098 1 97.69 122 GLY A CA 1
ATOM 939 C C . GLY A 1 122 ? -16.562 7.977 3.9 1 97.69 122 GLY A C 1
ATOM 940 O O . GLY A 1 122 ? -15.773 7.492 3.078 1 97.69 122 GLY A O 1
ATOM 941 N N . GLY A 1 123 ? -17.484 7.277 4.566 1 98.06 123 GLY A N 1
ATOM 942 C CA . GLY A 1 123 ? -17.469 5.828 4.434 1 98.06 123 GLY A CA 1
ATOM 943 C C . GLY A 1 123 ? -16.125 5.211 4.766 1 98.06 123 GLY A C 1
ATOM 944 O O . GLY A 1 123 ? -15.586 5.445 5.848 1 98.06 123 GLY A O 1
ATOM 945 N N . ASP A 1 124 ? -15.562 4.473 3.832 1 98.75 124 ASP A N 1
ATOM 946 C CA . ASP A 1 124 ? -14.328 3.738 4.07 1 98.75 124 ASP A CA 1
ATOM 947 C C . ASP A 1 124 ? -13.109 4.574 3.668 1 98.75 124 ASP A C 1
ATOM 949 O O . ASP A 1 124 ? -12 4.047 3.557 1 98.75 124 ASP A O 1
ATOM 953 N N . ALA A 1 125 ? -13.312 5.914 3.496 1 98.81 125 ALA A N 1
ATOM 954 C CA . ALA A 1 125 ? -12.211 6.676 2.918 1 98.81 125 ALA A CA 1
ATOM 955 C C . ALA A 1 125 ? -11.93 7.938 3.729 1 98.81 125 ALA A C 1
ATOM 957 O O . ALA A 1 125 ? -12.844 8.523 4.32 1 98.81 125 ALA A O 1
ATOM 958 N N . ILE A 1 126 ? -10.703 8.328 3.768 1 98.69 126 ILE A N 1
ATOM 959 C CA . ILE A 1 126 ? -10.203 9.625 4.227 1 98.69 126 ILE A CA 1
ATOM 960 C C . ILE A 1 126 ? -9.281 10.227 3.164 1 98.69 126 ILE A C 1
ATOM 962 O O . ILE A 1 126 ? -8.43 9.531 2.609 1 98.69 126 ILE A O 1
ATOM 966 N N . ARG A 1 127 ? -9.508 11.492 2.871 1 98.81 127 ARG A N 1
ATOM 967 C CA . ARG A 1 127 ? -8.609 12.219 1.975 1 98.81 127 ARG A CA 1
ATOM 968 C C . ARG A 1 127 ? -7.953 13.391 2.691 1 98.81 127 ARG A C 1
ATOM 970 O O . ARG A 1 127 ? -8.633 14.195 3.336 1 98.81 127 ARG A O 1
ATOM 977 N N . ILE A 1 128 ? -6.652 13.531 2.617 1 98.81 128 ILE A N 1
ATOM 978 C CA . ILE A 1 128 ? -5.91 14.641 3.205 1 98.81 128 ILE A CA 1
ATOM 979 C C . ILE A 1 128 ? -5.098 15.352 2.125 1 98.81 128 ILE A C 1
ATOM 981 O O . ILE A 1 128 ? -4.336 14.711 1.393 1 98.81 128 ILE A O 1
ATOM 985 N N . ARG A 1 129 ? -5.273 16.625 2.014 1 98.69 129 ARG A N 1
ATOM 986 C CA . ARG A 1 129 ? -4.504 17.438 1.086 1 98.69 129 ARG A CA 1
ATOM 987 C C . ARG A 1 129 ? -3.762 18.547 1.824 1 98.69 129 ARG A C 1
ATOM 989 O O . ARG A 1 129 ? -4.355 19.281 2.627 1 98.69 129 ARG A O 1
ATOM 996 N N . TYR A 1 130 ? -2.506 18.672 1.501 1 98.75 130 TYR A N 1
ATOM 997 C CA . TYR A 1 130 ? -1.696 19.656 2.211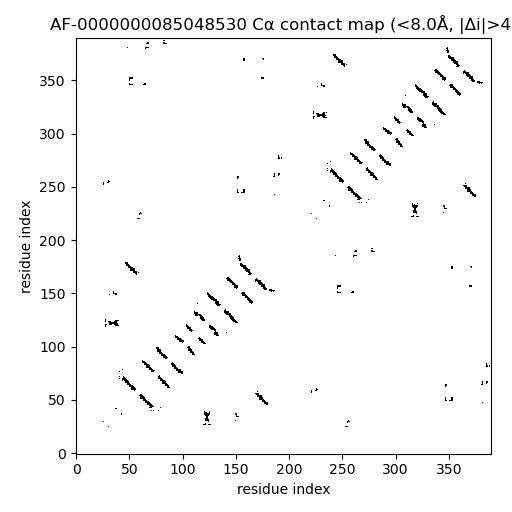 1 98.75 130 TYR A CA 1
ATOM 998 C C . TYR A 1 130 ? -0.425 19.984 1.437 1 98.75 130 TYR A C 1
ATOM 1000 O O . TYR A 1 130 ? -0.091 19.297 0.467 1 98.75 130 TYR A O 1
ATOM 1008 N N . LEU A 1 131 ? 0.218 21.062 1.868 1 98.56 131 LEU A N 1
ATOM 1009 C CA . LEU A 1 131 ? 1.547 21.453 1.401 1 98.56 131 LEU A CA 1
ATOM 1010 C C . LEU A 1 131 ? 2.596 21.188 2.475 1 98.56 131 LEU A C 1
ATOM 1012 O O . LEU A 1 131 ? 2.484 21.688 3.596 1 98.56 131 LEU A O 1
ATOM 1016 N N . LEU A 1 132 ? 3.541 20.391 2.088 1 98.19 132 LEU A N 1
ATOM 1017 C CA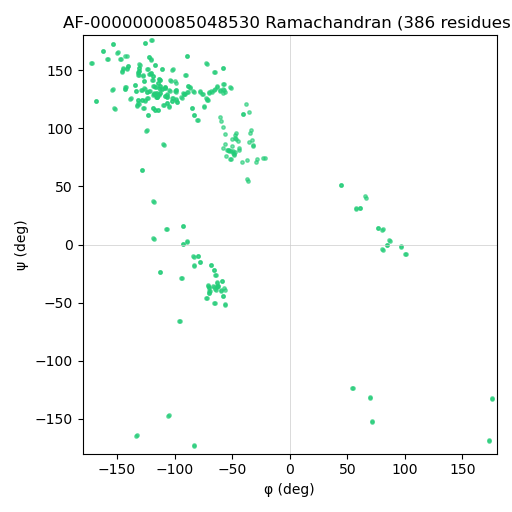 . LEU A 1 132 ? 4.605 20.047 3.023 1 98.19 132 LEU A CA 1
ATOM 1018 C C . LEU A 1 132 ? 5.848 20.891 2.764 1 98.19 132 LEU A C 1
ATOM 1020 O O . LEU A 1 132 ? 6.285 21.031 1.617 1 98.19 132 LEU A O 1
ATOM 1024 N N . ASN A 1 133 ? 6.414 21.469 3.844 1 97.12 133 ASN A N 1
ATOM 1025 C CA . ASN A 1 133 ? 7.703 22.156 3.781 1 97.12 133 ASN A CA 1
ATOM 1026 C C . ASN A 1 133 ? 8.859 21.172 3.947 1 97.12 133 ASN A C 1
ATOM 1028 O O . ASN A 1 133 ? 9.008 20.547 5 1 97.12 133 ASN A O 1
ATOM 1032 N N . LEU A 1 134 ? 9.672 21.078 2.908 1 94.62 134 LEU A N 1
ATOM 1033 C CA . LEU A 1 134 ? 10.852 20.219 2.982 1 94.62 134 LEU A CA 1
ATOM 1034 C C . LEU A 1 134 ? 12.133 21.031 2.914 1 94.62 134 LEU A C 1
ATOM 1036 O O . LEU A 1 134 ? 12.227 21.984 2.131 1 94.62 134 LEU A O 1
ATOM 1040 N N . PRO A 1 135 ? 13.07 20.609 3.744 1 90.69 135 PRO A N 1
ATOM 1041 C CA . PRO A 1 135 ? 14.375 21.266 3.58 1 90.69 135 PRO A CA 1
ATOM 1042 C C . PRO A 1 135 ? 15.023 20.953 2.234 1 90.69 135 PRO A C 1
ATOM 1044 O O . PRO A 1 135 ? 14.961 19.812 1.763 1 90.69 135 PRO A O 1
ATOM 1047 N N . TYR A 1 136 ? 15.516 22.078 1.578 1 90.62 136 TYR A N 1
ATOM 1048 C CA . TYR A 1 136 ? 16.156 21.891 0.278 1 90.62 136 TYR A CA 1
ATOM 1049 C C . TYR A 1 136 ? 17.203 22.969 0.028 1 90.62 136 TYR A C 1
ATOM 1051 O O . TYR A 1 136 ? 16.859 24.156 -0.067 1 90.62 136 TYR A O 1
ATOM 1059 N N . GLN A 1 137 ? 18.516 22.609 -0.106 1 91.56 137 GLN A N 1
ATOM 1060 C CA . GLN A 1 137 ? 19.656 23.453 -0.46 1 91.56 137 GLN A CA 1
ATOM 1061 C C . GLN A 1 137 ? 19.625 24.766 0.307 1 91.56 137 GLN A C 1
ATOM 1063 O O . GLN A 1 137 ? 19.719 25.844 -0.29 1 91.56 137 GLN A O 1
ATOM 1068 N N . GLY A 1 138 ? 19.484 24.75 1.567 1 91.62 138 GLY A N 1
ATOM 1069 C CA . GLY A 1 138 ? 19.562 25.922 2.416 1 91.62 138 GLY A CA 1
ATOM 1070 C C . GLY A 1 138 ? 18.25 26.672 2.504 1 91.62 138 GLY A C 1
ATOM 1071 O O . GLY A 1 138 ? 18.156 27.688 3.197 1 91.62 138 GLY A O 1
ATOM 1072 N N . GLY A 1 139 ? 17.328 26.172 1.831 1 92 139 GLY A N 1
ATOM 1073 C CA . GLY A 1 139 ? 16 26.75 1.882 1 92 139 GLY A CA 1
ATOM 1074 C C . GLY A 1 139 ? 14.906 25.719 2.082 1 92 139 GLY A C 1
ATOM 1075 O O . GLY A 1 139 ? 15.133 24.688 2.725 1 92 139 GLY A O 1
ATOM 1076 N N . THR A 1 140 ? 13.648 26.219 1.771 1 93 140 THR A N 1
ATOM 1077 C CA . THR A 1 140 ? 12.492 25.344 1.923 1 93 140 THR A CA 1
ATOM 1078 C C . THR A 1 140 ? 11.781 25.141 0.586 1 93 140 THR A C 1
ATOM 1080 O O . THR A 1 140 ? 11.656 26.094 -0.199 1 93 140 THR A O 1
ATOM 1083 N N . LEU A 1 141 ? 11.422 23.922 0.314 1 94.31 141 LEU A N 1
ATOM 1084 C CA . LEU A 1 141 ? 10.625 23.578 -0.856 1 94.31 141 LEU A CA 1
ATOM 1085 C C . LEU A 1 141 ? 9.242 23.094 -0.444 1 94.31 141 LEU A C 1
ATOM 1087 O O . LEU A 1 141 ? 9.117 22.25 0.455 1 94.31 141 LEU A O 1
ATOM 1091 N N . LYS A 1 142 ? 8.227 23.688 -1.092 1 96.94 142 LYS A N 1
ATOM 1092 C CA . LYS A 1 142 ? 6.863 23.234 -0.817 1 96.94 142 LYS A CA 1
ATOM 1093 C C . LYS A 1 142 ? 6.441 22.141 -1.79 1 96.94 142 LYS A C 1
ATOM 1095 O O . LYS A 1 142 ? 6.57 22.297 -3.006 1 96.94 142 LYS A O 1
ATOM 1100 N N . VAL A 1 143 ? 5.961 21.125 -1.205 1 98 143 VAL A N 1
ATOM 1101 C CA . VAL A 1 143 ? 5.551 19.953 -1.987 1 98 143 VAL A CA 1
ATOM 1102 C C . VAL A 1 143 ? 4.105 19.594 -1.651 1 98 143 VAL A C 1
ATOM 1104 O O . VAL A 1 143 ? 3.721 19.562 -0.48 1 98 143 VAL A O 1
ATOM 1107 N N . ARG A 1 144 ? 3.285 19.344 -2.684 1 98.62 144 ARG A N 1
ATOM 1108 C CA . ARG A 1 144 ? 1.871 19.031 -2.488 1 98.62 144 ARG A CA 1
ATOM 1109 C C . ARG A 1 144 ? 1.65 17.547 -2.297 1 98.62 144 ARG A C 1
ATOM 1111 O O . ARG A 1 144 ? 2.176 16.734 -3.061 1 98.62 144 ARG A O 1
ATOM 1118 N N . PHE A 1 145 ? 0.903 17.234 -1.287 1 98.75 145 PHE A N 1
ATOM 1119 C CA . PHE A 1 145 ? 0.456 15.875 -1.039 1 98.75 145 PHE A CA 1
ATOM 1120 C C . PHE A 1 145 ? -1.054 15.758 -1.215 1 98.75 145 PHE A C 1
ATOM 1122 O O . PHE A 1 145 ? -1.805 16.625 -0.762 1 98.75 145 PHE A O 1
ATOM 1129 N N . ASP A 1 146 ? -1.498 14.75 -1.918 1 98.44 146 ASP A N 1
ATOM 1130 C CA . ASP A 1 146 ? -2.893 14.328 -2.021 1 98.44 146 ASP A CA 1
ATOM 1131 C C . ASP A 1 146 ? -3.059 12.867 -1.615 1 98.44 146 ASP A C 1
ATOM 1133 O O . ASP A 1 146 ? -2.887 11.961 -2.438 1 98.44 146 ASP A O 1
ATOM 1137 N N . ASP A 1 147 ? -3.482 12.664 -0.338 1 98.62 147 ASP A N 1
ATOM 1138 C CA . ASP A 1 147 ? -3.533 11.352 0.299 1 98.62 147 ASP A CA 1
ATOM 1139 C C . ASP A 1 147 ? -4.941 10.766 0.238 1 98.62 147 ASP A C 1
ATOM 1141 O O . ASP A 1 147 ? -5.891 11.367 0.747 1 98.62 147 ASP A O 1
ATOM 1145 N N . TRP A 1 148 ? -5.051 9.609 -0.333 1 98.88 148 TRP A N 1
ATOM 1146 C CA . TRP A 1 148 ? -6.254 8.789 -0.22 1 98.88 148 TRP A CA 1
ATOM 1147 C C . TRP A 1 148 ? -5.992 7.559 0.642 1 98.88 148 TRP A C 1
ATOM 1149 O O . TRP A 1 148 ? -5.102 6.758 0.338 1 98.88 148 TRP A O 1
ATOM 1159 N N . SER A 1 149 ? -6.75 7.453 1.731 1 98.88 149 SER A N 1
ATOM 1160 C CA . SER A 1 149 ? -6.727 6.242 2.549 1 98.88 149 SER A CA 1
ATOM 1161 C C . SER A 1 149 ? -8.055 5.504 2.482 1 98.88 149 SER A C 1
ATOM 1163 O O . SER A 1 149 ? -9.125 6.125 2.506 1 98.88 149 SER A O 1
ATOM 1165 N N . HIS A 1 150 ? -8 4.23 2.352 1 98.94 150 HIS A N 1
ATOM 1166 C CA . HIS A 1 150 ? -9.18 3.373 2.418 1 98.94 150 HIS A CA 1
ATOM 1167 C C . HIS A 1 150 ? -9.008 2.273 3.457 1 98.94 150 HIS A C 1
ATOM 1169 O O . HIS A 1 150 ? -8.008 1.547 3.438 1 98.94 150 HIS A O 1
ATOM 1175 N N . LEU A 1 151 ? -9.945 2.232 4.371 1 98.94 151 LEU A N 1
ATOM 1176 C CA . LEU A 1 151 ? -10 1.093 5.281 1 98.94 151 LEU A CA 1
ATOM 1177 C C . LEU A 1 151 ? -10.477 -0.16 4.555 1 98.94 151 LEU A C 1
ATOM 1179 O O . LEU A 1 151 ? -11.547 -0.161 3.943 1 98.94 151 LEU A O 1
ATOM 1183 N N . VAL A 1 152 ? -9.68 -1.194 4.621 1 98.88 152 VAL A N 1
ATOM 1184 C CA . VAL A 1 152 ? -9.992 -2.385 3.838 1 98.88 152 VAL A CA 1
ATOM 1185 C C . VAL A 1 152 ? -10.75 -3.391 4.703 1 98.88 152 VAL A C 1
ATOM 1187 O O . VAL A 1 152 ? -11.93 -3.658 4.465 1 98.88 152 VAL A O 1
ATOM 1190 N N . ALA A 1 153 ? -10.117 -3.916 5.707 1 98.81 153 ALA A N 1
ATOM 1191 C CA . ALA A 1 153 ? -10.656 -4.895 6.648 1 98.81 153 ALA A CA 1
ATOM 1192 C C . ALA A 1 153 ? -9.688 -5.137 7.801 1 98.81 153 ALA A C 1
ATOM 1194 O O . ALA A 1 153 ? -8.516 -4.766 7.723 1 98.81 153 ALA A O 1
ATOM 1195 N N . ASP A 1 154 ? -10.203 -5.586 8.922 1 98.69 154 ASP A N 1
ATOM 1196 C CA . ASP A 1 154 ? -9.391 -6.094 10.023 1 98.69 154 ASP A CA 1
ATOM 1197 C C . ASP A 1 154 ? -8.453 -5.016 10.555 1 98.69 154 ASP A C 1
ATOM 1199 O O . ASP A 1 154 ? -7.309 -5.301 10.922 1 98.69 154 ASP A O 1
ATOM 1203 N N . GLY A 1 155 ? -8.906 -3.789 10.477 1 98.62 155 GLY A N 1
ATOM 1204 C CA . GLY A 1 155 ? -8.117 -2.693 11.016 1 98.62 155 GLY A CA 1
ATOM 1205 C C . GLY A 1 155 ? -6.953 -2.297 10.133 1 98.62 155 GLY A C 1
ATOM 1206 O O . GLY A 1 155 ? -6.023 -1.628 10.586 1 98.62 155 GLY A O 1
ATOM 1207 N N . VAL A 1 156 ? -6.934 -2.748 8.891 1 98.94 156 VAL A N 1
ATOM 1208 C CA . VAL A 1 156 ? -5.852 -2.402 7.977 1 98.94 156 VAL A CA 1
ATOM 1209 C C . VAL A 1 156 ? -6.359 -1.425 6.918 1 98.94 156 VAL A C 1
ATOM 1211 O O . VAL A 1 156 ? -7.383 -1.673 6.273 1 98.94 156 VAL A O 1
ATOM 1214 N N . ALA A 1 157 ? -5.66 -0.31 6.758 1 98.94 157 ALA A N 1
ATOM 1215 C CA . ALA A 1 157 ? -5.969 0.692 5.738 1 98.94 157 ALA A CA 1
ATOM 1216 C C . ALA A 1 157 ? -4.801 0.863 4.77 1 98.94 157 ALA A C 1
ATOM 1218 O O . ALA A 1 157 ? -3.639 0.736 5.16 1 98.94 157 ALA A O 1
ATOM 1219 N N . ILE A 1 158 ? -5.109 1.117 3.512 1 99 158 ILE A N 1
ATOM 1220 C CA . ILE A 1 158 ? -4.125 1.404 2.479 1 99 158 ILE A CA 1
ATOM 1221 C C . ILE A 1 158 ? -4.16 2.891 2.129 1 99 158 ILE A C 1
ATOM 1223 O O . ILE A 1 158 ? -5.227 3.449 1.869 1 99 158 ILE A O 1
ATOM 1227 N N . ASN A 1 159 ? -3.004 3.51 2.145 1 98.94 159 ASN A N 1
ATOM 1228 C CA . ASN A 1 159 ? -2.859 4.91 1.771 1 98.94 159 ASN A CA 1
ATOM 1229 C C . ASN A 1 159 ? -1.983 5.074 0.531 1 98.94 159 ASN A C 1
ATOM 1231 O O . ASN A 1 159 ? -0.951 4.414 0.405 1 98.94 159 ASN A O 1
ATOM 1235 N N . ARG A 1 160 ? -2.43 5.898 -0.334 1 98.81 160 ARG A N 1
ATOM 1236 C CA . ARG A 1 160 ? -1.68 6.348 -1.502 1 98.81 160 ARG A CA 1
ATOM 1237 C C . ARG A 1 160 ? -1.66 7.871 -1.587 1 98.81 160 ARG A C 1
ATOM 1239 O O . ARG A 1 160 ? -2.715 8.508 -1.627 1 98.81 160 ARG A O 1
ATOM 1246 N N . ALA A 1 161 ? -0.485 8.391 -1.64 1 98.62 161 ALA A N 1
ATOM 1247 C CA . ALA A 1 161 ? -0.33 9.836 -1.72 1 98.62 161 ALA A CA 1
ATOM 1248 C C . ALA A 1 161 ? 0.387 10.242 -3.006 1 98.62 161 ALA A C 1
ATOM 1250 O O . ALA A 1 161 ? 1.55 9.891 -3.213 1 98.62 161 ALA A O 1
ATOM 1251 N N . ASP A 1 162 ? -0.289 10.977 -3.822 1 98 162 ASP A N 1
ATOM 1252 C CA . ASP A 1 162 ? 0.383 11.602 -4.957 1 98 162 ASP A CA 1
ATOM 1253 C C . ASP A 1 162 ? 1.174 12.828 -4.52 1 98 162 ASP A C 1
ATOM 1255 O O . ASP A 1 162 ? 0.649 13.688 -3.807 1 98 162 ASP A O 1
ATOM 1259 N N . VAL A 1 163 ? 2.359 12.875 -4.961 1 98.38 163 VAL A N 1
ATOM 1260 C CA . VAL A 1 163 ? 3.273 13.945 -4.578 1 98.38 163 VAL A CA 1
ATOM 1261 C C . VAL A 1 163 ? 3.637 14.781 -5.809 1 98.38 163 VAL A C 1
ATOM 1263 O O . VAL A 1 163 ? 4.066 14.234 -6.828 1 98.38 163 VAL A O 1
ATOM 1266 N N . SER A 1 164 ? 3.475 16.094 -5.719 1 98.12 164 SER A N 1
ATOM 1267 C CA . SER A 1 164 ? 3.771 16.938 -6.859 1 98.12 164 SER A CA 1
ATOM 1268 C C . SER A 1 164 ? 4.43 18.25 -6.414 1 98.12 164 SER A C 1
ATOM 1270 O O . SER A 1 164 ? 4.27 18.672 -5.266 1 98.12 164 SER A O 1
ATOM 1272 N N . LYS A 1 165 ? 5.184 18.766 -7.238 1 96.25 165 LYS A N 1
ATOM 1273 C CA . LYS A 1 165 ? 5.828 20.062 -7.094 1 96.25 165 LYS A CA 1
ATOM 1274 C C . LYS A 1 165 ? 5.664 20.906 -8.359 1 96.25 165 LYS A C 1
ATOM 1276 O O . LYS A 1 165 ? 5.918 20.422 -9.469 1 96.25 165 LYS A O 1
ATOM 1281 N N . PHE A 1 166 ? 5.094 22.156 -8.195 1 94.19 166 PHE A N 1
ATOM 1282 C CA . PHE A 1 166 ? 4.848 23.078 -9.297 1 94.19 166 PHE A CA 1
ATOM 1283 C C . PHE A 1 166 ? 3.959 22.438 -10.352 1 94.19 166 PHE A C 1
ATOM 1285 O O . PHE A 1 166 ? 4.191 22.609 -11.555 1 94.19 166 PHE A O 1
ATOM 1292 N N . GLY A 1 167 ? 3.115 21.594 -9.938 1 92.62 167 GLY A N 1
ATOM 1293 C CA . GLY A 1 167 ? 2.141 20.984 -10.828 1 92.62 167 GLY A CA 1
ATOM 1294 C C . GLY A 1 167 ? 2.67 19.75 -11.539 1 92.62 167 GLY A C 1
ATOM 1295 O O . GLY A 1 167 ? 1.958 19.125 -12.328 1 92.62 167 GLY A O 1
ATOM 1296 N N . VAL A 1 168 ? 3.857 19.406 -11.188 1 96.56 168 VAL A N 1
ATOM 1297 C CA . VAL A 1 168 ? 4.473 18.234 -11.828 1 96.56 168 VAL A CA 1
ATOM 1298 C C . VAL A 1 168 ? 4.605 17.109 -10.812 1 96.56 168 VAL A C 1
ATOM 1300 O O . VAL A 1 168 ? 5.102 17.312 -9.703 1 96.56 168 VAL A O 1
ATOM 1303 N N . ARG A 1 169 ? 4.219 15.93 -11.219 1 96.19 169 ARG A N 1
ATOM 1304 C CA . ARG A 1 169 ? 4.312 14.773 -10.336 1 96.19 169 ARG A CA 1
ATOM 1305 C C . ARG A 1 169 ? 5.766 14.406 -10.07 1 96.19 169 ARG A C 1
ATOM 1307 O O . ARG A 1 169 ? 6.562 14.266 -11 1 96.19 169 ARG A O 1
ATOM 1314 N N . VAL A 1 170 ? 6.086 14.203 -8.805 1 96.69 170 VAL A N 1
ATOM 1315 C CA . VAL A 1 170 ? 7.461 13.844 -8.461 1 96.69 170 VAL A CA 1
ATOM 1316 C C . VAL A 1 170 ? 7.512 12.422 -7.93 1 96.69 170 VAL A C 1
ATOM 1318 O O . VAL A 1 170 ? 8.578 11.797 -7.895 1 96.69 170 VAL A O 1
ATOM 1321 N N . GLY A 1 171 ? 6.414 11.93 -7.426 1 97.81 171 GLY A N 1
ATOM 1322 C CA . GLY A 1 171 ? 6.41 10.562 -6.93 1 97.81 171 GLY A CA 1
ATOM 1323 C C . GLY A 1 171 ? 5.121 10.188 -6.223 1 97.81 171 GLY A C 1
ATOM 1324 O O . GLY A 1 171 ? 4.098 10.859 -6.387 1 97.81 171 GLY A O 1
ATOM 1325 N N . ARG A 1 172 ? 5.168 9.047 -5.555 1 98.62 172 ARG A N 1
ATOM 1326 C CA . ARG A 1 172 ? 4.023 8.539 -4.805 1 98.62 172 ARG A CA 1
ATOM 1327 C C . ARG A 1 172 ? 4.473 7.852 -3.52 1 98.62 172 ARG A C 1
ATOM 1329 O O . ARG A 1 172 ? 5.469 7.121 -3.514 1 98.62 172 ARG A O 1
ATOM 1336 N N . VAL A 1 173 ? 3.777 8.156 -2.441 1 98.88 173 VAL A N 1
ATOM 1337 C CA . VAL A 1 173 ? 3.938 7.422 -1.19 1 98.88 173 VAL A CA 1
ATOM 1338 C C . VAL A 1 173 ? 2.824 6.387 -1.055 1 98.88 173 VAL A C 1
ATOM 1340 O O . VAL A 1 173 ? 1.645 6.707 -1.216 1 98.88 173 VAL A O 1
ATOM 1343 N N . THR A 1 174 ? 3.148 5.145 -0.868 1 98.94 174 THR A N 1
ATOM 1344 C CA . THR A 1 174 ? 2.219 4.074 -0.525 1 98.94 174 THR A CA 1
ATOM 1345 C C . THR A 1 174 ? 2.531 3.51 0.858 1 98.94 174 THR A C 1
ATOM 1347 O O . THR A 1 174 ? 3.688 3.219 1.169 1 98.94 174 THR A O 1
ATOM 1350 N N . LEU A 1 175 ? 1.533 3.42 1.734 1 98.94 175 LEU A N 1
ATOM 1351 C CA . LEU A 1 175 ? 1.759 2.811 3.039 1 98.94 175 LEU A CA 1
ATOM 1352 C C . LEU A 1 175 ? 0.505 2.092 3.527 1 98.94 175 LEU A C 1
ATOM 1354 O O . LEU A 1 175 ? -0.581 2.287 2.977 1 98.94 175 LEU A O 1
ATOM 1358 N N . SER A 1 176 ? 0.657 1.189 4.434 1 98.94 176 SER A N 1
ATOM 1359 C CA . SER A 1 176 ? -0.436 0.506 5.113 1 98.94 176 SER A CA 1
ATOM 1360 C C . SER A 1 176 ? -0.456 0.842 6.602 1 98.94 176 SER A C 1
ATOM 1362 O O . SER A 1 176 ? 0.573 0.757 7.277 1 98.94 176 SER A O 1
ATOM 1364 N N . PHE A 1 177 ? -1.626 1.284 7.039 1 98.94 177 PHE A N 1
ATOM 1365 C CA . PHE A 1 177 ? -1.86 1.417 8.469 1 98.94 177 PHE A CA 1
ATOM 1366 C C . PHE A 1 177 ? -2.355 0.102 9.062 1 98.94 177 PHE A C 1
ATOM 1368 O O . PHE A 1 177 ? -3.215 -0.562 8.484 1 98.94 177 PHE A O 1
ATOM 1375 N N . ILE A 1 178 ? -1.789 -0.248 10.164 1 98.88 178 ILE A N 1
ATOM 1376 C CA . ILE A 1 178 ? -2.1 -1.499 10.852 1 98.88 178 ILE A CA 1
ATOM 1377 C C . ILE A 1 178 ? -2.367 -1.228 12.328 1 98.88 178 ILE A C 1
ATOM 1379 O O . ILE A 1 178 ? -1.521 -0.662 13.023 1 98.88 178 ILE A O 1
ATOM 1383 N N . LYS A 1 179 ? -3.562 -1.588 12.805 1 98 179 LYS A N 1
ATOM 1384 C CA . LYS A 1 179 ? -3.893 -1.485 14.227 1 98 179 LYS A CA 1
ATOM 1385 C C . LYS A 1 179 ? -3.381 -2.699 15 1 98 179 LYS A C 1
ATOM 1387 O O . LYS A 1 179 ? -3.861 -3.816 14.797 1 98 179 LYS A O 1
ATOM 1392 N N . PRO A 1 180 ? -2.393 -2.459 15.844 1 95.31 180 PRO A N 1
ATOM 1393 C CA . PRO A 1 180 ? -1.887 -3.619 16.578 1 95.31 180 PRO A CA 1
ATOM 1394 C C . PRO A 1 180 ? -2.955 -4.277 17.453 1 95.31 180 PRO A C 1
ATOM 1396 O O . PRO A 1 180 ? -3.713 -3.586 18.141 1 95.31 180 PRO A O 1
ATOM 1399 N N . GLY A 1 181 ? -3.004 -5.547 17.344 1 91.88 181 GLY A N 1
ATOM 1400 C CA . GLY A 1 181 ? -3.896 -6.301 18.219 1 91.88 181 GLY A CA 1
ATOM 1401 C C . GLY A 1 181 ? -5.34 -6.285 17.75 1 91.88 181 GLY A C 1
ATOM 1402 O O . GLY A 1 181 ? -6.215 -6.863 18.391 1 91.88 181 GLY A O 1
ATOM 1403 N N . HIS A 1 182 ? -5.637 -5.57 16.719 1 96.25 182 HIS A N 1
ATOM 1404 C CA . HIS A 1 182 ? -6.992 -5.527 16.188 1 96.25 182 HIS A CA 1
ATOM 1405 C C . HIS A 1 182 ? -7.48 -6.922 15.797 1 96.25 182 HIS A C 1
ATOM 1407 O O . HIS A 1 182 ? -6.723 -7.711 15.227 1 96.25 182 HIS A O 1
ATOM 1413 N N . PRO A 1 183 ? -8.812 -7.258 16.125 1 96.75 183 PRO A N 1
ATOM 1414 C CA . PRO A 1 183 ? -9.352 -8.523 15.633 1 96.75 183 PRO A CA 1
ATOM 1415 C C . PRO A 1 183 ? -9.297 -8.625 14.109 1 96.75 183 PRO A C 1
ATOM 1417 O O . PRO A 1 183 ? -9.32 -7.605 13.414 1 96.75 183 PRO A O 1
ATOM 1420 N N . ALA A 1 184 ? -9.203 -9.852 13.633 1 98.12 184 ALA A N 1
ATOM 1421 C CA . ALA A 1 184 ? -9.102 -10.062 12.195 1 98.12 184 ALA A CA 1
ATOM 1422 C C . ALA A 1 184 ? -10.133 -11.078 11.711 1 98.12 184 ALA A C 1
ATOM 1424 O O . ALA A 1 184 ? -9.781 -12.125 11.164 1 98.12 184 ALA A O 1
ATOM 1425 N N . PRO A 1 185 ? -11.414 -10.781 11.828 1 98.19 185 PRO A N 1
ATOM 1426 C CA . PRO A 1 185 ? -12.445 -11.75 11.461 1 98.19 185 PRO A CA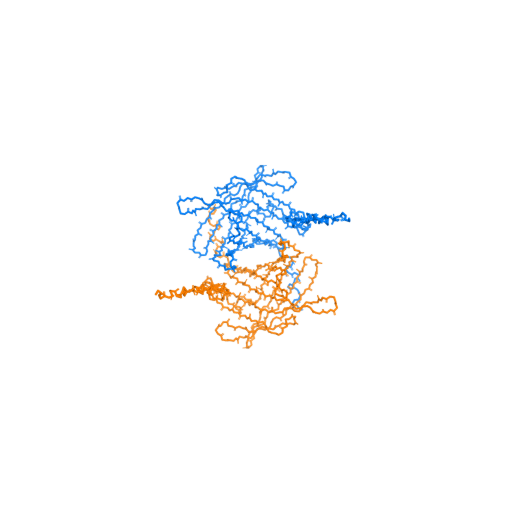 1
ATOM 1427 C C . PRO A 1 185 ? -12.406 -12.133 9.984 1 98.19 185 PRO A C 1
ATOM 1429 O O . PRO A 1 185 ? -12.734 -13.266 9.625 1 98.19 185 PRO A O 1
ATOM 1432 N N . VAL A 1 186 ? -12.094 -11.219 9.133 1 98.44 186 VAL A N 1
ATOM 1433 C CA . VAL A 1 186 ? -12.062 -11.516 7.707 1 98.44 186 VAL A CA 1
ATOM 1434 C C . VAL A 1 186 ? -10.961 -12.523 7.41 1 98.44 186 VAL A C 1
ATOM 1436 O O . VAL A 1 186 ? -11.211 -13.555 6.777 1 98.44 186 VAL A O 1
ATOM 1439 N N . ALA A 1 187 ? -9.75 -12.273 7.879 1 98.31 187 ALA A N 1
ATOM 1440 C CA . ALA A 1 187 ? -8.656 -13.227 7.691 1 98.31 187 ALA A CA 1
ATOM 1441 C C . ALA A 1 187 ? -9 -14.586 8.281 1 98.31 187 ALA A C 1
ATOM 1443 O O . ALA A 1 187 ? -8.711 -15.625 7.684 1 98.31 187 ALA A O 1
ATOM 1444 N N . GLU A 1 188 ? -9.539 -14.594 9.438 1 97.25 188 GLU A N 1
ATOM 1445 C CA . GLU A 1 188 ? -9.914 -15.844 10.094 1 97.25 188 GLU A CA 1
ATOM 1446 C C . GLU A 1 188 ? -10.93 -16.625 9.258 1 97.25 188 GLU A C 1
ATOM 1448 O O . GLU A 1 188 ? -10.859 -17.844 9.172 1 97.25 188 GLU A O 1
ATOM 1453 N N . SER A 1 189 ? -11.859 -15.914 8.664 1 97.5 189 SER A N 1
ATOM 1454 C CA . SER A 1 189 ? -12.844 -16.562 7.805 1 97.5 189 SER A CA 1
ATOM 1455 C C . SER A 1 189 ? -12.188 -17.203 6.582 1 97.5 189 SER A C 1
ATOM 1457 O O . SER A 1 189 ? -12.594 -18.266 6.133 1 97.5 189 SER A O 1
ATOM 1459 N N . LEU A 1 190 ? -11.203 -16.562 6 1 97.94 190 LEU A N 1
ATOM 1460 C CA . LEU A 1 190 ? -10.492 -17.078 4.832 1 97.94 190 LEU A CA 1
ATOM 1461 C C . LEU A 1 190 ? -9.617 -18.266 5.199 1 97.94 190 LEU A C 1
ATOM 1463 O O . LEU A 1 190 ? -9.445 -19.188 4.398 1 97.94 190 LEU A O 1
ATOM 1467 N N . THR A 1 191 ? -9.023 -18.234 6.391 1 95.62 191 THR A N 1
ATOM 1468 C CA . THR A 1 191 ? -8.188 -19.344 6.852 1 95.62 191 THR A CA 1
ATOM 1469 C C . THR A 1 191 ? -8.984 -20.641 6.891 1 95.62 191 THR A C 1
ATOM 1471 O O . THR A 1 191 ? -8.445 -21.719 6.613 1 95.62 191 THR A O 1
ATOM 1474 N N . LYS A 1 192 ? -10.25 -20.578 7.148 1 92.19 192 LYS A N 1
ATOM 1475 C CA . LYS A 1 192 ? -11.117 -21.734 7.219 1 92.19 192 LYS A CA 1
ATOM 1476 C C . LYS A 1 192 ? -11.289 -22.375 5.844 1 92.19 192 LYS A C 1
ATOM 1478 O O . LYS A 1 192 ? -11.68 -23.547 5.742 1 92.19 192 LYS A O 1
ATOM 1483 N N . ASP A 1 193 ? -10.969 -21.641 4.84 1 88.81 193 ASP A N 1
ATOM 1484 C CA . ASP A 1 193 ? -11.148 -22.125 3.477 1 88.81 193 ASP A CA 1
ATOM 1485 C C . ASP A 1 193 ? -10.031 -23.094 3.09 1 88.81 193 ASP A C 1
ATOM 1487 O O . ASP A 1 193 ? -10.125 -23.781 2.066 1 88.81 193 ASP A O 1
ATOM 1491 N N . PHE A 1 194 ? -8.875 -23.203 3.812 1 88.62 194 PHE A N 1
ATOM 1492 C CA . PHE A 1 194 ? -7.781 -24.125 3.518 1 88.62 194 PHE A CA 1
ATOM 1493 C C . PHE A 1 194 ? -8.102 -25.516 4.023 1 88.62 194 PHE A C 1
ATOM 1495 O O . PHE A 1 194 ? -7.363 -26.469 3.746 1 88.62 194 PHE A O 1
ATOM 1502 N N . ARG A 1 195 ? -9.172 -25.781 4.832 1 67 195 ARG A N 1
ATOM 1503 C CA . ARG A 1 195 ? -9.539 -27.094 5.352 1 67 195 ARG A CA 1
ATOM 1504 C C . ARG A 1 195 ? -10.117 -27.984 4.25 1 67 195 ARG A C 1
ATOM 1506 O O . ARG A 1 195 ? -10.703 -27.484 3.293 1 67 195 ARG A O 1
ATOM 1513 N N . MET B 1 1 ? 35.938 36.688 -68.812 1 27.42 1 MET B N 1
ATOM 1514 C CA . MET B 1 1 ? 35.062 36.875 -67.688 1 27.42 1 MET B CA 1
ATOM 1515 C C . MET B 1 1 ? 34.406 35.562 -67.25 1 27.42 1 MET B C 1
ATOM 1517 O O . MET B 1 1 ? 33.625 34.969 -68.062 1 27.42 1 MET B O 1
ATOM 1521 N N . ARG B 1 2 ? 35.156 34.75 -66.5 1 31.98 2 ARG B N 1
ATOM 1522 C CA . ARG B 1 2 ? 35.031 33.375 -66 1 31.98 2 ARG B CA 1
ATOM 1523 C C . ARG B 1 2 ? 33.781 33.219 -65.125 1 31.98 2 ARG B C 1
ATOM 1525 O O . ARG B 1 2 ? 33.531 34.031 -64.188 1 31.98 2 ARG B O 1
ATOM 1532 N N . PRO B 1 3 ? 32.719 32.562 -65.625 1 32.91 3 PRO B N 1
ATOM 1533 C CA . PRO B 1 3 ? 31.469 32.344 -64.938 1 32.91 3 PRO B CA 1
ATOM 1534 C C . PRO B 1 3 ? 31.641 31.625 -63.594 1 32.91 3 PRO B C 1
ATOM 1536 O O . PRO B 1 3 ? 32.344 30.594 -63.531 1 32.91 3 PRO B O 1
ATOM 1539 N N . ARG B 1 4 ? 31.734 32.344 -62.438 1 30.12 4 ARG B N 1
ATOM 1540 C CA . ARG B 1 4 ? 31.75 31.891 -61.031 1 30.12 4 ARG B CA 1
ATOM 1541 C C . ARG B 1 4 ? 30.516 31.047 -60.75 1 30.12 4 ARG B C 1
ATOM 1543 O O . ARG B 1 4 ? 29.391 31.531 -60.812 1 30.12 4 ARG B O 1
ATOM 1550 N N . ALA B 1 5 ? 30.469 29.75 -61.219 1 31.53 5 ALA B N 1
ATOM 1551 C CA . ALA B 1 5 ? 29.453 28.75 -60.844 1 31.53 5 ALA B CA 1
ATOM 1552 C C . ALA B 1 5 ? 29.234 28.719 -59.344 1 31.53 5 ALA B C 1
ATOM 1554 O O . ALA B 1 5 ? 30.188 28.594 -58.562 1 31.53 5 ALA B O 1
ATOM 1555 N N . LEU B 1 6 ? 28.25 29.531 -58.781 1 28.94 6 LEU B N 1
ATOM 1556 C CA . LEU B 1 6 ? 27.734 29.562 -57.438 1 28.94 6 LEU B CA 1
ATOM 1557 C C . LEU B 1 6 ? 27.375 28.172 -56.938 1 28.94 6 LEU B C 1
ATOM 1559 O O . LEU B 1 6 ? 26.5 27.516 -57.5 1 28.94 6 LEU B O 1
ATOM 1563 N N . LEU B 1 7 ? 28.359 27.344 -56.531 1 28.11 7 LEU B N 1
ATOM 1564 C CA . LEU B 1 7 ? 28.172 26.062 -55.844 1 28.11 7 LEU B CA 1
ATOM 1565 C C . LEU B 1 7 ? 27.297 26.219 -54.625 1 28.11 7 LEU B C 1
ATOM 1567 O O . LEU B 1 7 ? 27.625 26.984 -53.719 1 28.11 7 LEU B O 1
ATOM 1571 N N . PHE B 1 8 ? 25.953 26.25 -54.781 1 29.73 8 PHE B N 1
ATOM 1572 C CA . PHE B 1 8 ? 24.984 26.141 -53.688 1 29.73 8 PHE B CA 1
ATOM 1573 C C . PHE B 1 8 ? 25.266 24.906 -52.844 1 29.73 8 PHE B C 1
ATOM 1575 O O . PHE B 1 8 ? 25.172 23.766 -53.312 1 29.73 8 PHE B O 1
ATOM 1582 N N . ALA B 1 9 ? 26.234 24.953 -51.906 1 27.39 9 ALA B N 1
ATOM 1583 C CA . ALA B 1 9 ? 26.469 23.953 -50.875 1 27.39 9 ALA B CA 1
ATOM 1584 C C . ALA B 1 9 ? 25.219 23.703 -50.062 1 27.39 9 ALA B C 1
ATOM 1586 O O . ALA B 1 9 ? 24.719 24.609 -49.375 1 27.39 9 ALA B O 1
ATOM 1587 N N . LEU B 1 10 ? 24.281 22.875 -50.562 1 30.25 10 LEU B N 1
ATOM 1588 C CA . LEU B 1 10 ? 23.188 22.344 -49.75 1 30.25 10 LEU B CA 1
ATOM 1589 C C . LEU B 1 10 ? 23.703 21.75 -48.469 1 30.25 10 LEU B C 1
ATOM 1591 O O . LEU B 1 10 ? 24.5 20.797 -48.469 1 30.25 10 LEU B O 1
ATOM 1595 N N . ALA B 1 11 ? 23.922 22.578 -47.375 1 31.31 11 ALA B N 1
ATOM 1596 C CA . ALA B 1 11 ? 24.172 22.125 -46.031 1 31.31 11 ALA B CA 1
ATOM 1597 C C . ALA B 1 11 ? 23.141 21.094 -45.594 1 31.31 11 ALA B C 1
ATOM 1599 O O . ALA B 1 11 ? 21.938 21.391 -45.5 1 31.31 11 ALA B O 1
ATOM 1600 N N . LEU B 1 12 ? 23.281 19.812 -46.031 1 32.34 12 LEU B N 1
ATOM 1601 C CA . LEU B 1 12 ? 22.547 18.703 -45.438 1 32.34 12 LEU B CA 1
ATOM 1602 C C . LEU B 1 12 ? 22.641 18.75 -43.906 1 32.34 12 LEU B C 1
ATOM 1604 O O . LEU B 1 12 ? 23.734 18.625 -43.344 1 32.34 12 LEU B O 1
ATOM 1608 N N . THR B 1 13 ? 21.828 19.609 -43.25 1 35.06 13 THR B N 1
ATOM 1609 C CA . THR B 1 13 ? 21.656 19.547 -41.812 1 35.06 13 THR B CA 1
ATOM 1610 C C . THR B 1 13 ? 21.391 18.109 -41.375 1 35.06 13 THR B C 1
ATOM 1612 O O . THR B 1 13 ? 20.453 17.469 -41.844 1 35.06 13 THR B O 1
ATOM 1615 N N . THR B 1 14 ? 22.438 17.359 -41.031 1 35.69 14 THR B N 1
ATOM 1616 C CA . THR B 1 14 ? 22.328 16.109 -40.312 1 35.69 14 THR B CA 1
ATOM 1617 C C . THR B 1 14 ? 21.469 16.297 -39.062 1 35.69 14 THR B C 1
ATOM 1619 O O . THR B 1 14 ? 21.797 17.078 -38.188 1 35.69 14 THR B O 1
ATOM 1622 N N . VAL B 1 15 ? 20.172 16.297 -39.219 1 37.12 15 VAL B N 1
ATOM 1623 C CA . VAL B 1 15 ? 19.344 16.078 -38.062 1 37.12 15 VAL B CA 1
ATOM 1624 C C . VAL B 1 15 ? 19.906 14.914 -37.219 1 37.12 15 VAL B C 1
ATOM 1626 O O . VAL B 1 15 ? 19.953 13.773 -37.688 1 37.12 15 VAL B O 1
ATOM 1629 N N . GLY B 1 16 ? 20.891 15.18 -36.406 1 35.12 16 GLY B N 1
ATOM 1630 C CA . GLY B 1 16 ? 21.391 14.227 -35.406 1 35.12 16 GLY B CA 1
ATOM 1631 C C . GLY B 1 16 ? 20.297 13.375 -34.812 1 35.12 16 GLY B C 1
ATOM 1632 O O . GLY B 1 16 ? 19.203 13.867 -34.531 1 35.12 16 GLY B O 1
ATOM 1633 N N . ALA B 1 17 ? 20.281 12.062 -35.031 1 38 17 ALA B N 1
ATOM 1634 C CA . ALA B 1 17 ? 19.578 11.016 -34.312 1 38 17 ALA B CA 1
ATOM 1635 C C . ALA B 1 17 ? 19.547 11.297 -32.812 1 38 17 ALA B C 1
ATOM 1637 O O . ALA B 1 17 ? 20.594 11.273 -32.156 1 38 17 ALA B O 1
ATOM 1638 N N . GLY B 1 18 ? 18.766 12.25 -32.375 1 36.84 18 GLY B N 1
ATOM 1639 C CA . GLY B 1 18 ? 18.531 12.266 -30.938 1 36.84 18 GLY B CA 1
ATOM 1640 C C . GLY B 1 18 ? 18.484 10.875 -30.328 1 36.84 18 GLY B C 1
ATOM 1641 O O . GLY B 1 18 ? 17.766 10 -30.828 1 36.84 18 GLY B O 1
ATOM 1642 N N . GLY B 1 19 ? 19.562 10.43 -29.797 1 35.56 19 GLY B N 1
ATOM 1643 C CA . GLY B 1 19 ? 19.609 9.289 -28.906 1 35.56 19 GLY B CA 1
ATOM 1644 C C . GLY B 1 19 ? 18.359 9.141 -28.062 1 35.56 19 GLY B C 1
ATOM 1645 O O . GLY B 1 19 ? 18.031 10.023 -27.266 1 35.56 19 GLY B O 1
ATOM 1646 N N . LEU B 1 20 ? 17.344 8.531 -28.547 1 37.53 20 LEU B N 1
ATOM 1647 C CA . LEU B 1 20 ? 16.344 7.973 -27.641 1 37.53 20 LEU B CA 1
ATOM 1648 C C . LEU B 1 20 ? 17 7.418 -26.375 1 37.53 20 LEU B C 1
ATOM 1650 O O . LEU B 1 20 ? 17.625 6.352 -26.406 1 37.53 20 LEU B O 1
ATOM 1654 N N . SER B 1 21 ? 17.766 8.188 -25.672 1 38.53 21 SER B N 1
ATOM 1655 C CA . SER B 1 21 ? 17.984 7.707 -24.312 1 38.53 21 SER B CA 1
ATOM 1656 C C . SER B 1 21 ? 16.797 6.895 -23.812 1 38.53 21 SER B C 1
ATOM 1658 O O . SER B 1 21 ? 15.711 7.434 -23.609 1 38.53 21 SER B O 1
ATOM 1660 N N . GLY B 1 22 ? 16.625 5.809 -24.297 1 38.81 22 GLY B N 1
ATOM 1661 C CA . GLY B 1 22 ? 15.664 4.84 -23.797 1 38.81 22 GLY B CA 1
ATOM 1662 C C . GLY B 1 22 ? 15.477 4.906 -22.297 1 38.81 22 GLY B C 1
ATOM 1663 O O . GLY B 1 22 ? 16.453 4.926 -21.531 1 38.81 22 GLY B O 1
ATOM 1664 N N . CYS B 1 23 ? 14.602 5.648 -21.703 1 47.28 23 CYS B N 1
ATOM 1665 C CA . CYS B 1 23 ? 14.094 5.438 -20.344 1 47.28 23 CYS B CA 1
ATOM 1666 C C . CYS B 1 23 ? 14.258 3.984 -19.922 1 47.28 23 CYS B C 1
ATOM 1668 O O . CYS B 1 23 ? 13.609 3.094 -20.469 1 47.28 23 CYS B O 1
ATOM 1670 N N . ALA B 1 24 ? 15.453 3.535 -19.609 1 52.53 24 ALA B N 1
ATOM 1671 C CA . ALA B 1 24 ? 15.773 2.199 -19.125 1 52.53 24 ALA B CA 1
ATOM 1672 C C . ALA B 1 24 ? 14.719 1.716 -18.125 1 52.53 24 ALA B C 1
ATOM 1674 O O . ALA B 1 24 ? 14.367 2.434 -17.188 1 52.53 24 ALA B O 1
ATOM 1675 N N . SER B 1 25 ? 13.898 0.677 -18.484 1 80.88 25 SER B N 1
ATOM 1676 C CA . SER B 1 25 ? 12.914 -0.014 -17.656 1 80.88 25 SER B CA 1
ATOM 1677 C C . SER B 1 25 ? 13.531 -0.482 -16.344 1 80.88 25 SER B C 1
ATOM 1679 O O . SER B 1 25 ? 14.719 -0.792 -16.281 1 80.88 25 SER B O 1
ATOM 1681 N N . LEU B 1 26 ? 12.93 -0.321 -15.25 1 93.12 26 LEU B N 1
ATOM 1682 C CA . LEU B 1 26 ? 13.367 -0.753 -13.93 1 93.12 26 LEU B CA 1
ATOM 1683 C C . LEU B 1 26 ? 13.594 -2.262 -13.898 1 93.12 26 LEU B C 1
ATOM 1685 O O . LEU B 1 26 ? 12.828 -3.023 -14.484 1 93.12 26 LEU B O 1
ATOM 1689 N N . ASP B 1 27 ? 14.781 -2.682 -13.383 1 96.69 27 ASP B N 1
ATOM 1690 C CA . ASP B 1 27 ? 15.039 -4.098 -13.148 1 96.69 27 ASP B CA 1
ATOM 1691 C C . ASP B 1 27 ? 15.312 -4.367 -11.672 1 96.69 27 ASP B C 1
ATOM 1693 O O . ASP B 1 27 ? 15.32 -3.439 -10.852 1 96.69 27 ASP B O 1
ATOM 1697 N N . ILE B 1 28 ? 15.484 -5.652 -11.281 1 97.94 28 ILE B N 1
ATOM 1698 C CA . ILE B 1 28 ? 15.562 -6.066 -9.883 1 97.94 28 ILE B CA 1
ATOM 1699 C C . ILE B 1 28 ? 16.781 -5.426 -9.227 1 97.94 28 ILE B C 1
ATOM 1701 O O . ILE B 1 28 ? 16.734 -5.043 -8.055 1 97.94 28 ILE B O 1
ATOM 1705 N N . THR B 1 29 ? 17.906 -5.27 -9.93 1 95.88 29 THR B N 1
ATOM 1706 C CA . THR B 1 29 ? 19.125 -4.707 -9.375 1 95.88 29 THR B CA 1
ATOM 1707 C C . THR B 1 29 ? 18.953 -3.217 -9.086 1 95.88 29 THR B C 1
ATOM 1709 O O . THR B 1 29 ? 19.406 -2.727 -8.047 1 95.88 29 THR B O 1
ATOM 1712 N N . SER B 1 30 ? 18.297 -2.496 -9.953 1 97.06 30 SER B N 1
ATOM 1713 C CA . SER B 1 30 ? 18.188 -1.048 -9.828 1 97.06 30 SER B CA 1
ATOM 1714 C C . SER B 1 30 ? 17.047 -0.665 -8.875 1 97.06 30 SER B C 1
ATOM 1716 O O . SER B 1 30 ? 16.984 0.477 -8.422 1 97.06 30 SER B O 1
ATOM 1718 N N . ASN B 1 31 ? 16.141 -1.591 -8.625 1 98.56 31 ASN B N 1
ATOM 1719 C CA . ASN B 1 31 ? 14.984 -1.264 -7.793 1 98.56 31 ASN B CA 1
ATOM 1720 C C . ASN B 1 31 ? 14.945 -2.105 -6.523 1 98.56 31 ASN B C 1
ATOM 1722 O O . ASN B 1 31 ? 13.875 -2.549 -6.098 1 98.56 31 ASN B O 1
ATOM 1726 N N . SER B 1 32 ? 16.047 -2.387 -5.961 1 98.12 32 SER B N 1
ATOM 1727 C CA . SER B 1 32 ? 16.172 -3.113 -4.699 1 98.12 32 SER B CA 1
ATOM 1728 C C . SER B 1 32 ? 17.281 -2.541 -3.836 1 98.12 32 SER B C 1
ATOM 1730 O O . SER B 1 32 ? 18.125 -1.767 -4.316 1 98.12 32 SER B O 1
ATOM 1732 N N . ARG B 1 33 ? 17.281 -2.834 -2.562 1 97.38 33 ARG B N 1
ATOM 1733 C CA . ARG B 1 33 ? 18.344 -2.605 -1.586 1 97.38 33 ARG B CA 1
ATOM 1734 C C . ARG B 1 33 ? 18.797 -3.918 -0.96 1 97.38 33 ARG B C 1
ATOM 1736 O O . ARG B 1 33 ? 18.047 -4.887 -0.906 1 97.38 33 ARG B O 1
ATOM 1743 N N . PRO B 1 34 ? 19.984 -3.924 -0.409 1 96.69 34 PRO B N 1
ATOM 1744 C CA . PRO B 1 34 ? 20.516 -5.195 0.086 1 96.69 34 PRO B CA 1
ATOM 1745 C C . PRO B 1 34 ? 19.719 -5.746 1.267 1 96.69 34 PRO B C 1
ATOM 1747 O O . PRO B 1 34 ? 19.609 -6.965 1.427 1 96.69 34 PRO B O 1
ATOM 1750 N N . GLN B 1 35 ? 19.219 -4.828 2.164 1 96.25 35 GLN B N 1
ATOM 1751 C CA . GLN B 1 35 ? 18.453 -5.246 3.336 1 96.25 35 GLN B CA 1
ATOM 1752 C C . GLN B 1 35 ? 17.156 -4.445 3.463 1 96.25 35 GLN B C 1
ATOM 1754 O O . GLN B 1 35 ? 17.094 -3.291 3.037 1 96.25 35 GLN B O 1
ATOM 1759 N N . PRO B 1 36 ? 16.188 -5.074 4.066 1 97.62 36 PRO B N 1
ATOM 1760 C CA . PRO B 1 36 ? 16.125 -6.453 4.559 1 97.62 36 PRO B CA 1
ATOM 1761 C C . PRO B 1 36 ? 16.031 -7.48 3.432 1 97.62 36 PRO B C 1
ATOM 1763 O O . PRO B 1 36 ? 15.531 -7.164 2.348 1 97.62 36 PRO B O 1
ATOM 1766 N N . ALA B 1 37 ? 16.453 -8.695 3.682 1 97.19 37 ALA B N 1
ATOM 1767 C CA . ALA B 1 37 ? 16.312 -9.75 2.678 1 97.19 37 ALA B CA 1
ATOM 1768 C C . ALA B 1 37 ? 14.859 -10.18 2.527 1 97.19 37 ALA B C 1
ATOM 1770 O O . ALA B 1 37 ? 14.211 -10.539 3.512 1 97.19 37 ALA B O 1
ATOM 1771 N N . PHE B 1 38 ? 14.367 -10.133 1.341 1 98.12 38 PHE B N 1
ATOM 1772 C CA . PHE B 1 38 ? 13.023 -10.578 0.988 1 98.12 38 PHE B CA 1
ATOM 1773 C C . PHE B 1 38 ? 13.078 -11.859 0.167 1 98.12 38 PHE B C 1
ATOM 1775 O O . PHE B 1 38 ? 12.992 -11.82 -1.062 1 98.12 38 PHE B O 1
ATOM 1782 N N . GLU B 1 39 ? 13.141 -12.961 0.857 1 95.38 39 GLU B N 1
ATOM 1783 C CA . GLU B 1 39 ? 13.219 -14.273 0.212 1 95.38 39 GLU B CA 1
ATOM 1784 C C . GLU B 1 39 ? 11.836 -14.891 0.044 1 95.38 39 GLU B C 1
ATOM 1786 O O . GLU B 1 39 ? 11.117 -15.094 1.024 1 95.38 39 GLU B O 1
ATOM 1791 N N . LEU B 1 40 ? 11.523 -15.258 -1.146 1 96.06 40 LEU B N 1
ATOM 1792 C CA . LEU B 1 40 ? 10.18 -15.695 -1.507 1 96.06 40 LEU B CA 1
ATOM 1793 C C . LEU B 1 40 ? 9.727 -16.859 -0.624 1 96.06 40 LEU B C 1
ATOM 1795 O O . LEU B 1 40 ? 8.688 -16.766 0.035 1 96.06 40 LEU B O 1
ATOM 1799 N N . GLU B 1 41 ? 10.508 -17.891 -0.493 1 95.25 41 GLU B N 1
ATOM 1800 C CA . GLU B 1 41 ? 10.102 -19.125 0.181 1 95.25 41 GLU B CA 1
ATOM 1801 C C . GLU B 1 41 ? 10.016 -18.922 1.691 1 95.25 41 GLU B C 1
ATOM 1803 O O . GLU B 1 41 ? 9.039 -19.328 2.322 1 95.25 41 GLU B O 1
ATOM 1808 N N . SER B 1 42 ? 11.047 -18.281 2.229 1 94.94 42 SER B N 1
ATOM 1809 C CA . SER B 1 42 ? 11.07 -18.109 3.678 1 94.94 42 SER B CA 1
ATOM 1810 C C . SER B 1 42 ? 10 -17.125 4.137 1 94.94 42 SER B C 1
ATOM 1812 O O . SER B 1 42 ? 9.359 -17.328 5.168 1 94.94 42 SER B O 1
ATOM 1814 N N . TYR B 1 43 ? 9.766 -16.094 3.373 1 97.81 43 TYR B N 1
ATOM 1815 C CA . TYR B 1 43 ? 8.789 -15.078 3.791 1 97.81 43 TYR B CA 1
ATOM 1816 C C . TYR B 1 43 ? 7.375 -15.633 3.734 1 97.81 43 TYR B C 1
ATOM 1818 O O . TYR B 1 43 ? 6.574 -15.406 4.645 1 97.81 43 TYR B O 1
ATOM 1826 N N . PHE B 1 44 ? 7.062 -16.375 2.688 1 98.31 44 PHE B N 1
ATOM 1827 C CA . PHE B 1 44 ? 5.684 -16.781 2.471 1 98.31 44 PHE B CA 1
ATOM 1828 C C . PHE B 1 44 ? 5.414 -18.141 3.105 1 98.31 44 PHE B C 1
ATOM 1830 O O . PHE B 1 44 ? 4.309 -18.688 2.998 1 98.31 44 PHE B O 1
ATOM 1837 N N . ALA B 1 45 ? 6.461 -18.719 3.746 1 97.56 45 ALA B N 1
ATOM 1838 C CA . ALA B 1 45 ? 6.223 -19.969 4.473 1 97.56 45 ALA B CA 1
ATOM 1839 C C . ALA B 1 45 ? 5.137 -19.781 5.531 1 97.56 45 ALA B C 1
ATOM 1841 O O . ALA B 1 45 ? 5.148 -18.797 6.277 1 97.56 45 ALA B O 1
ATOM 1842 N N . GLY B 1 46 ? 4.223 -20.734 5.547 1 97.31 46 GLY B N 1
ATOM 1843 C CA . GLY B 1 46 ? 3.107 -20.625 6.473 1 97.31 46 GLY B CA 1
ATOM 1844 C C . GLY B 1 46 ? 2.111 -19.547 6.09 1 97.31 46 GLY B C 1
ATOM 1845 O O . GLY B 1 46 ? 1.855 -19.328 4.906 1 97.31 46 GLY B O 1
ATOM 1846 N N . GLU B 1 47 ? 1.442 -19.016 7.023 1 98.31 47 GLU B N 1
ATOM 1847 C CA . GLU B 1 47 ? 0.362 -18.078 6.77 1 98.31 47 GLU B CA 1
ATOM 1848 C C . GLU B 1 47 ? 0.903 -16.656 6.562 1 98.31 47 GLU B C 1
ATOM 1850 O O . GLU B 1 47 ? 1.775 -16.203 7.309 1 98.31 47 GLU B O 1
ATOM 1855 N N . THR B 1 48 ? 0.5 -16.031 5.59 1 98.75 48 THR B N 1
ATOM 1856 C CA . THR B 1 48 ? 0.628 -14.594 5.344 1 98.75 48 THR B CA 1
ATOM 1857 C C . THR B 1 48 ? -0.732 -13.977 5.039 1 98.75 48 THR B C 1
ATOM 1859 O O . THR B 1 48 ? -1.572 -14.594 4.387 1 98.75 48 THR B O 1
ATOM 1862 N N . ARG B 1 49 ? -1.007 -12.781 5.535 1 98.94 49 ARG B N 1
ATOM 1863 C CA . ARG B 1 49 ? -2.234 -12.039 5.25 1 98.94 49 ARG B CA 1
ATOM 1864 C C . ARG B 1 49 ? -1.946 -10.812 4.395 1 98.94 49 ARG B C 1
ATOM 1866 O O . ARG B 1 49 ? -0.84 -10.266 4.43 1 98.94 49 ARG B O 1
ATOM 1873 N N . ALA B 1 50 ? -2.912 -10.43 3.629 1 98.94 50 ALA B N 1
ATOM 1874 C CA . ALA B 1 50 ? -2.742 -9.227 2.826 1 98.94 50 ALA B CA 1
ATOM 1875 C C . ALA B 1 50 ? -4.062 -8.469 2.682 1 98.94 50 ALA B C 1
ATOM 1877 O O . ALA B 1 50 ? -5.137 -9.07 2.738 1 98.94 50 ALA B O 1
ATOM 1878 N N . TYR B 1 51 ? -4.02 -7.215 2.574 1 98.94 51 TYR B N 1
ATOM 1879 C CA . TYR B 1 51 ? -5.117 -6.281 2.361 1 98.94 51 TYR B CA 1
ATOM 1880 C C . TYR B 1 51 ? -4.777 -5.281 1.261 1 98.94 51 TYR B C 1
ATOM 1882 O O . TYR B 1 51 ? -3.68 -4.723 1.239 1 98.94 51 TYR B O 1
ATOM 1890 N N . GLY B 1 52 ? -5.742 -5.094 0.302 1 98.94 52 GLY B N 1
ATOM 1891 C CA . GLY B 1 52 ? -5.352 -4.281 -0.839 1 98.94 52 GLY B CA 1
ATOM 1892 C C . GLY B 1 52 ? -6.527 -3.59 -1.507 1 98.94 52 GLY B C 1
ATOM 1893 O O . GLY B 1 52 ? -7.672 -3.752 -1.082 1 98.94 52 GLY B O 1
ATOM 1894 N N . VAL B 1 53 ? -6.18 -2.715 -2.459 1 98.94 53 VAL B N 1
ATOM 1895 C CA . VAL B 1 53 ? -7.141 -1.954 -3.252 1 98.94 53 VAL B CA 1
ATOM 1896 C C . VAL B 1 53 ? -6.797 -2.078 -4.734 1 98.94 53 VAL B C 1
ATOM 1898 O O . VAL B 1 53 ? -5.637 -2.277 -5.098 1 98.94 53 VAL B O 1
ATOM 1901 N N . PHE B 1 54 ? -7.793 -2.029 -5.586 1 98.81 54 PHE B N 1
ATOM 1902 C CA . PHE B 1 54 ? -7.645 -1.809 -7.02 1 98.81 54 PHE B CA 1
ATOM 1903 C C . PHE B 1 54 ? -8.047 -0.387 -7.395 1 98.81 54 PHE B C 1
ATOM 1905 O O . PHE B 1 54 ? -9.172 0.033 -7.133 1 98.81 54 PHE B O 1
ATOM 1912 N N . GLU B 1 55 ? -7.113 0.337 -7.922 1 98.62 55 GLU B N 1
ATOM 1913 C CA . GLU B 1 55 ? -7.336 1.665 -8.484 1 98.62 55 GLU B CA 1
ATOM 1914 C C . GLU B 1 55 ? -7.465 1.604 -10.008 1 98.62 55 GLU B C 1
ATOM 1916 O O . GLU B 1 55 ? -6.609 1.032 -10.688 1 98.62 55 GLU B O 1
ATOM 1921 N N . ASP B 1 56 ? -8.516 2.291 -10.516 1 97.38 56 ASP B N 1
ATOM 1922 C CA . ASP B 1 56 ? -8.609 2.359 -11.969 1 97.38 56 ASP B CA 1
ATOM 1923 C C . ASP B 1 56 ? -7.734 3.482 -12.523 1 97.38 56 ASP B C 1
ATOM 1925 O O . ASP B 1 56 ? -6.953 4.09 -11.789 1 97.38 56 ASP B O 1
ATOM 1929 N N . ARG B 1 57 ? -7.793 3.762 -13.773 1 94.44 57 ARG B N 1
ATOM 1930 C CA . ARG B 1 57 ? -6.887 4.684 -14.453 1 94.44 57 ARG B CA 1
ATOM 1931 C C . ARG B 1 57 ? -7.047 6.102 -13.914 1 94.44 57 ARG B C 1
ATOM 1933 O O . ARG B 1 57 ? -6.113 6.906 -13.984 1 94.44 57 ARG B O 1
ATOM 1940 N N . SER B 1 58 ? -8.195 6.438 -13.391 1 94.12 58 SER B N 1
ATOM 1941 C CA . SER B 1 58 ? -8.461 7.773 -12.859 1 94.12 58 SER B CA 1
ATOM 1942 C C . SER B 1 58 ? -7.961 7.914 -11.43 1 94.12 58 SER B C 1
ATOM 1944 O O . SER B 1 58 ? -7.957 9.016 -10.867 1 94.12 58 SER B O 1
ATOM 1946 N N . GLY B 1 59 ? -7.582 6.793 -10.82 1 96.19 59 GLY B N 1
ATOM 1947 C CA . GLY B 1 59 ? -7.164 6.797 -9.43 1 96.19 59 GLY B CA 1
ATOM 1948 C C . GLY B 1 59 ? -8.273 6.414 -8.469 1 96.19 59 GLY B C 1
ATOM 1949 O O . GLY B 1 59 ? -8.055 6.316 -7.262 1 96.19 59 GLY B O 1
ATOM 1950 N N . LYS B 1 60 ? -9.477 6.176 -9.07 1 98.19 60 LYS B N 1
ATOM 1951 C CA . LYS B 1 60 ? -10.602 5.762 -8.242 1 98.19 60 LYS B CA 1
ATOM 1952 C C . LYS B 1 60 ? -10.398 4.344 -7.707 1 98.19 60 LYS B C 1
ATOM 1954 O O . LYS B 1 60 ? -10.055 3.436 -8.469 1 98.19 60 LYS B O 1
ATOM 1959 N N . VAL B 1 61 ? -10.602 4.191 -6.379 1 98.62 61 VAL B N 1
ATOM 1960 C CA . VAL B 1 61 ? -10.578 2.855 -5.789 1 98.62 61 VAL B CA 1
ATOM 1961 C C . VAL B 1 61 ? -11.914 2.162 -6.027 1 98.62 61 VAL B C 1
ATOM 1963 O O . VAL B 1 61 ? -12.906 2.479 -5.367 1 98.62 61 VAL B O 1
ATOM 1966 N N . SER B 1 62 ? -11.914 1.218 -6.906 1 96.69 62 SER B N 1
ATOM 1967 C CA . SER B 1 62 ? -13.164 0.59 -7.316 1 96.69 62 SER B CA 1
ATOM 1968 C C . SER B 1 62 ? -13.445 -0.671 -6.508 1 96.69 62 SER B C 1
ATOM 1970 O O . SER B 1 62 ? -14.594 -1.081 -6.367 1 96.69 62 SER B O 1
ATOM 1972 N N . ARG B 1 63 ? -12.359 -1.354 -6.031 1 98.25 63 ARG B N 1
ATOM 1973 C CA . ARG B 1 63 ? -12.531 -2.543 -5.199 1 98.25 63 ARG B CA 1
ATOM 1974 C C . ARG B 1 63 ? -11.445 -2.625 -4.133 1 98.25 63 ARG B C 1
ATOM 1976 O O . ARG B 1 63 ? -10.352 -2.08 -4.309 1 98.25 63 ARG B O 1
ATOM 1983 N N . THR B 1 64 ? -11.789 -3.24 -3.023 1 98.88 64 THR B N 1
ATOM 1984 C CA . THR B 1 64 ? -10.828 -3.643 -2 1 98.88 64 THR B CA 1
ATOM 1985 C C . THR B 1 64 ? -10.898 -5.148 -1.759 1 98.88 64 THR B C 1
ATOM 1987 O O . THR B 1 64 ? -11.844 -5.809 -2.188 1 98.88 64 THR B O 1
ATOM 1990 N N . PHE B 1 65 ? -9.852 -5.699 -1.155 1 98.88 65 PHE B N 1
ATOM 1991 C CA . PHE B 1 65 ? -9.844 -7.145 -0.974 1 98.88 65 PHE B CA 1
ATOM 1992 C C . PHE B 1 65 ? -8.898 -7.543 0.156 1 98.88 65 PHE B C 1
ATOM 1994 O O . PHE B 1 65 ? -8.031 -6.766 0.55 1 98.88 65 PHE B O 1
ATOM 2001 N N . SER B 1 66 ? -9.148 -8.711 0.65 1 98.94 66 SER B N 1
ATOM 2002 C CA . SER B 1 66 ? -8.305 -9.391 1.627 1 98.94 66 SER B CA 1
ATOM 2003 C C . SER B 1 66 ? -7.812 -10.734 1.097 1 98.94 66 SER B C 1
ATOM 2005 O O . SER B 1 66 ? -8.516 -11.391 0.328 1 98.94 66 SER B O 1
ATOM 2007 N N . VAL B 1 67 ? -6.613 -11.094 1.516 1 98.94 67 VAL B N 1
ATOM 2008 C CA . VAL B 1 67 ? -6.027 -12.367 1.098 1 98.94 67 VAL B CA 1
ATOM 2009 C C . VAL B 1 67 ? -5.418 -13.078 2.305 1 98.94 67 VAL B C 1
ATOM 2011 O O . VAL B 1 67 ? -4.816 -12.438 3.17 1 98.94 67 VAL B O 1
ATOM 2014 N N . VAL B 1 68 ? -5.633 -14.344 2.383 1 98.88 68 VAL B N 1
ATOM 2015 C CA . VAL B 1 68 ? -4.805 -15.211 3.217 1 98.88 68 VAL B CA 1
ATOM 2016 C C . VAL B 1 68 ? -4.055 -16.203 2.34 1 98.88 68 VAL B C 1
ATOM 2018 O O . VAL B 1 68 ? -4.637 -16.812 1.433 1 98.88 68 VAL B O 1
ATOM 2021 N N . THR B 1 69 ? -2.762 -16.312 2.549 1 98.81 69 THR B N 1
ATOM 2022 C CA . THR B 1 69 ? -1.963 -17.266 1.794 1 98.81 69 THR B CA 1
ATOM 2023 C C . THR B 1 69 ? -1.346 -18.312 2.725 1 98.81 69 THR B C 1
ATOM 2025 O O . THR B 1 69 ? -1.155 -18.047 3.914 1 98.81 69 THR B O 1
ATOM 2028 N N . ARG B 1 70 ? -1.066 -19.453 2.189 1 98.38 70 ARG B N 1
ATOM 2029 C CA . ARG B 1 70 ? -0.299 -20.516 2.846 1 98.38 70 ARG B CA 1
ATOM 2030 C C . ARG B 1 70 ? 0.777 -21.062 1.917 1 98.38 70 ARG B C 1
ATOM 2032 O O . ARG B 1 70 ? 0.468 -21.625 0.86 1 98.38 70 ARG B O 1
ATOM 2039 N N . GLY B 1 71 ? 2.006 -20.938 2.35 1 98.06 71 GLY B N 1
ATOM 2040 C CA . GLY B 1 71 ? 3.127 -21.422 1.564 1 98.06 71 GLY B CA 1
ATOM 2041 C C . GLY B 1 71 ? 3.703 -22.719 2.094 1 98.06 71 GLY B C 1
ATOM 2042 O O . GLY B 1 71 ? 3.799 -22.922 3.309 1 98.06 71 GLY B O 1
ATOM 2043 N N . THR B 1 72 ? 4.074 -23.578 1.114 1 97.19 72 THR B N 1
ATOM 2044 C CA . THR B 1 72 ? 4.621 -24.875 1.45 1 97.19 72 THR B CA 1
ATOM 2045 C C . THR B 1 72 ? 5.797 -25.234 0.539 1 97.19 72 THR B C 1
ATOM 2047 O O . THR B 1 72 ? 5.668 -25.203 -0.687 1 97.19 72 THR B O 1
ATOM 2050 N N . PRO B 1 73 ? 6.93 -25.547 1.187 1 93.12 73 PRO B N 1
ATOM 2051 C CA . PRO B 1 73 ? 8.047 -26 0.349 1 93.12 73 PRO B CA 1
ATOM 2052 C C . PRO B 1 73 ? 7.758 -27.328 -0.361 1 93.12 73 PRO B C 1
ATOM 2054 O O . PRO B 1 73 ? 7.039 -28.172 0.174 1 93.12 73 PRO B O 1
ATOM 2057 N N . THR B 1 74 ? 8.352 -27.406 -1.52 1 91.75 74 THR B N 1
ATOM 2058 C CA . THR B 1 74 ? 8.344 -28.656 -2.262 1 91.75 74 THR B CA 1
ATOM 2059 C C . THR B 1 74 ? 9.766 -29.078 -2.623 1 91.75 74 THR B C 1
ATOM 2061 O O . THR B 1 74 ? 10.727 -28.359 -2.336 1 91.75 74 THR B O 1
ATOM 2064 N N . ALA B 1 75 ? 9.891 -30.219 -3.164 1 87.5 75 ALA B N 1
ATOM 2065 C CA . ALA B 1 75 ? 11.195 -30.75 -3.545 1 87.5 75 ALA B CA 1
ATOM 2066 C C . ALA B 1 75 ? 11.914 -29.812 -4.5 1 87.5 75 ALA B C 1
ATOM 2068 O O . ALA B 1 75 ? 13.125 -29.594 -4.379 1 87.5 75 ALA B O 1
ATOM 2069 N N . ASP B 1 76 ? 11.242 -29.156 -5.426 1 87.06 76 ASP B N 1
ATOM 2070 C CA . ASP B 1 76 ? 11.883 -28.375 -6.477 1 87.06 76 ASP B CA 1
ATOM 2071 C C . ASP B 1 76 ? 11.484 -26.906 -6.391 1 87.06 76 ASP B C 1
ATOM 2073 O O . ASP B 1 76 ? 11.75 -26.141 -7.312 1 87.06 76 ASP B O 1
ATOM 2077 N N . GLY B 1 77 ? 10.758 -26.594 -5.363 1 91.62 77 GLY B N 1
ATOM 2078 C CA . GLY B 1 77 ? 10.336 -25.203 -5.324 1 91.62 77 GLY B CA 1
ATOM 2079 C C . GLY B 1 77 ? 9.398 -24.906 -4.168 1 91.62 77 GLY B C 1
ATOM 2080 O O . GLY B 1 77 ? 9.719 -25.203 -3.014 1 91.62 77 GLY B O 1
ATOM 2081 N N . PHE B 1 78 ? 8.344 -24.219 -4.535 1 94.56 78 PHE B N 1
ATOM 2082 C CA . PHE B 1 78 ? 7.469 -23.656 -3.52 1 94.56 78 PHE B CA 1
ATOM 2083 C C . PHE B 1 78 ? 6.055 -23.484 -4.059 1 94.56 78 PHE B C 1
ATOM 2085 O O . PHE B 1 78 ? 5.867 -23.094 -5.215 1 94.56 78 PHE B O 1
ATOM 2092 N N . VAL B 1 79 ? 5.031 -23.922 -3.219 1 98.25 79 VAL B N 1
ATOM 2093 C CA . VAL B 1 79 ? 3.631 -23.719 -3.574 1 98.25 79 VAL B CA 1
ATOM 2094 C C . VAL B 1 79 ? 3.02 -22.641 -2.674 1 98.25 79 VAL B C 1
ATOM 2096 O O . VAL B 1 79 ? 3.27 -22.625 -1.466 1 98.25 79 VAL B O 1
ATOM 2099 N N . LEU B 1 80 ? 2.289 -21.75 -3.248 1 98.56 80 LEU B N 1
ATOM 2100 C CA . LEU B 1 80 ? 1.579 -20.703 -2.52 1 98.56 80 LEU B CA 1
ATOM 2101 C C . LEU B 1 80 ? 0.085 -20.75 -2.824 1 98.56 80 LEU B C 1
ATOM 2103 O O . LEU B 1 80 ? -0.335 -20.438 -3.939 1 98.56 80 LEU B O 1
ATOM 2107 N N . ASP B 1 81 ? -0.673 -21.125 -1.806 1 98.56 81 ASP B N 1
ATOM 2108 C CA . ASP B 1 81 ? -2.129 -21.109 -1.906 1 98.56 81 ASP B CA 1
ATOM 2109 C C . ASP B 1 81 ? -2.695 -19.781 -1.427 1 98.56 81 ASP B C 1
ATOM 2111 O O . ASP B 1 81 ? -2.365 -19.312 -0.334 1 98.56 81 ASP B O 1
ATOM 2115 N N . GLU B 1 82 ? -3.541 -19.188 -2.221 1 98.69 82 GLU B N 1
ATOM 2116 C CA . GLU B 1 82 ? -4.109 -17.891 -1.911 1 98.69 82 GLU B CA 1
ATOM 2117 C C . GLU B 1 82 ? -5.633 -17.938 -1.916 1 98.69 82 GLU B C 1
ATOM 2119 O O . GLU B 1 82 ? -6.242 -18.5 -2.822 1 98.69 82 GLU B O 1
ATOM 2124 N N . ARG B 1 83 ? -6.277 -17.422 -0.924 1 98.81 83 ARG B N 1
ATOM 2125 C CA . ARG B 1 83 ? -7.715 -17.188 -0.829 1 98.81 83 ARG B CA 1
ATOM 2126 C C . ARG B 1 83 ? -8.031 -15.703 -0.775 1 98.81 83 ARG B C 1
ATOM 2128 O O . ARG B 1 83 ? -7.488 -14.977 0.058 1 98.81 83 ARG B O 1
ATOM 2135 N N . PHE B 1 84 ? -8.938 -15.281 -1.65 1 98.69 84 PHE B N 1
ATOM 2136 C CA . PHE B 1 84 ? -9.305 -13.875 -1.76 1 98.69 84 PHE B CA 1
ATOM 2137 C C . PHE B 1 84 ? -10.742 -13.656 -1.319 1 98.69 84 PHE B C 1
ATOM 2139 O O . PHE B 1 84 ? -11.617 -14.469 -1.622 1 98.69 84 PHE B O 1
ATOM 2146 N N . LEU B 1 85 ? -10.992 -12.547 -0.65 1 98.81 85 LEU B N 1
ATOM 2147 C CA . LEU B 1 85 ? -12.328 -12.008 -0.407 1 98.81 85 LEU B CA 1
ATOM 2148 C C . LEU B 1 85 ? -12.406 -10.547 -0.846 1 98.81 85 LEU B C 1
ATOM 2150 O O . LEU B 1 85 ? -11.719 -9.688 -0.292 1 98.81 85 LEU B O 1
ATOM 2154 N N . TRP B 1 86 ? -13.25 -10.297 -1.818 1 98.19 86 TRP B N 1
ATOM 2155 C CA . TRP B 1 86 ? -13.453 -8.945 -2.32 1 98.19 86 TRP B CA 1
ATOM 2156 C C . TRP B 1 86 ? -14.555 -8.234 -1.544 1 98.19 86 TRP B C 1
ATOM 2158 O O . TRP B 1 86 ? -15.383 -8.883 -0.897 1 98.19 86 TRP B O 1
ATOM 2168 N N . ASN B 1 87 ? -14.562 -6.922 -1.658 1 97.81 87 ASN B N 1
ATOM 2169 C CA . ASN B 1 87 ? -15.492 -6.141 -0.852 1 97.81 87 ASN B CA 1
ATOM 2170 C C . ASN B 1 87 ? -16.938 -6.414 -1.242 1 97.81 87 ASN B C 1
ATOM 2172 O O . ASN B 1 87 ? -17.859 -6.152 -0.462 1 97.81 87 ASN B O 1
ATOM 2176 N N . ASP B 1 88 ? -17.203 -6.887 -2.418 1 96.5 88 ASP B N 1
ATOM 2177 C CA . ASP B 1 88 ? -18.562 -7.176 -2.848 1 96.5 88 ASP B CA 1
ATOM 2178 C C . ASP B 1 88 ? -18.953 -8.609 -2.49 1 96.5 88 ASP B C 1
ATOM 2180 O O . ASP B 1 88 ? -20.016 -9.086 -2.902 1 96.5 88 ASP B O 1
ATOM 2184 N N . GLY B 1 89 ? -18.078 -9.305 -1.841 1 97.12 89 GLY B N 1
ATOM 2185 C CA . GLY B 1 89 ? -18.391 -10.648 -1.355 1 97.12 89 GLY B CA 1
ATOM 2186 C C . GLY B 1 89 ? -17.812 -11.742 -2.234 1 97.12 89 GLY B C 1
ATOM 2187 O O . GLY B 1 89 ? -17.859 -12.922 -1.868 1 97.12 89 GLY B O 1
ATOM 2188 N N . GLU B 1 90 ? -17.266 -11.375 -3.385 1 97 90 GLU B N 1
ATOM 2189 C CA . GLU B 1 90 ? -16.688 -12.367 -4.281 1 97 90 GLU B CA 1
ATOM 2190 C C . GLU B 1 90 ? -15.5 -13.062 -3.635 1 97 90 GLU B C 1
ATOM 2192 O O . GLU B 1 90 ? -14.656 -12.414 -3.008 1 97 90 GLU B O 1
ATOM 2197 N N . ARG B 1 91 ? -15.453 -14.383 -3.793 1 97.38 91 ARG B N 1
ATOM 2198 C CA . ARG B 1 91 ? -14.32 -15.18 -3.328 1 97.38 91 ARG B CA 1
ATOM 2199 C C . ARG B 1 91 ? -13.555 -15.773 -4.504 1 97.38 91 ARG B C 1
ATOM 2201 O O . ARG B 1 91 ? -14.156 -16.156 -5.508 1 97.38 91 ARG B O 1
ATOM 2208 N N . GLN B 1 92 ? -12.305 -15.789 -4.363 1 96.75 92 GLN B N 1
ATOM 2209 C CA . GLN B 1 92 ? -11.438 -16.375 -5.383 1 96.75 92 GLN B CA 1
ATOM 2210 C C . GLN B 1 92 ? -10.297 -17.156 -4.746 1 96.75 92 GLN B C 1
ATOM 2212 O O . GLN B 1 92 ? -9.969 -16.953 -3.576 1 96.75 92 GLN B O 1
ATOM 2217 N N . THR B 1 93 ? -9.805 -18.125 -5.496 1 97.38 93 THR B N 1
ATOM 2218 C CA . THR B 1 93 ? -8.633 -18.906 -5.094 1 97.38 93 THR B CA 1
ATOM 2219 C C . THR B 1 93 ? -7.582 -18.906 -6.199 1 97.38 93 THR B C 1
ATOM 2221 O O . THR B 1 93 ? -7.918 -18.844 -7.383 1 97.38 93 THR B O 1
ATOM 2224 N N . ARG B 1 94 ? -6.395 -18.906 -5.816 1 97.94 94 ARG B N 1
ATOM 2225 C CA . ARG B 1 94 ? -5.262 -19.109 -6.719 1 97.94 94 ARG B CA 1
ATOM 2226 C C . ARG B 1 94 ? -4.164 -19.922 -6.051 1 97.94 94 ARG B C 1
ATOM 2228 O O . ARG B 1 94 ? -3.803 -19.672 -4.902 1 97.94 94 ARG B O 1
ATOM 2235 N N . THR B 1 95 ? -3.662 -20.891 -6.758 1 98.31 95 THR B N 1
ATOM 2236 C CA . THR B 1 95 ? -2.52 -21.656 -6.285 1 98.31 95 THR B CA 1
ATOM 2237 C C . THR B 1 95 ? -1.325 -21.484 -7.219 1 98.31 95 THR B C 1
ATOM 2239 O O . THR B 1 95 ? -1.383 -21.875 -8.391 1 98.31 95 THR B O 1
ATOM 2242 N N . TRP B 1 96 ? -0.308 -20.906 -6.707 1 98.56 96 TRP B N 1
ATOM 2243 C CA . TRP B 1 96 ? 0.951 -20.766 -7.43 1 98.56 96 TRP B CA 1
ATOM 2244 C C . TRP B 1 96 ? 1.842 -21.984 -7.203 1 98.56 96 TRP B C 1
ATOM 2246 O O . TRP B 1 96 ? 1.959 -22.484 -6.078 1 98.56 96 TRP B O 1
ATOM 2256 N N . THR B 1 97 ? 2.432 -22.453 -8.211 1 98.25 97 THR B N 1
ATOM 2257 C CA . THR B 1 97 ? 3.568 -23.359 -8.141 1 98.25 97 THR B CA 1
ATOM 2258 C C . THR B 1 97 ? 4.824 -22.703 -8.703 1 98.25 97 THR B C 1
ATOM 2260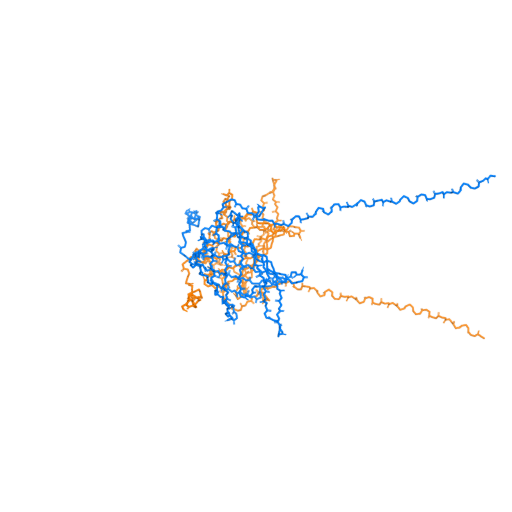 O O . THR B 1 97 ? 4.879 -22.375 -9.891 1 98.25 97 THR B O 1
ATOM 2263 N N . PHE B 1 98 ? 5.746 -22.547 -7.824 1 98.06 98 PHE B N 1
ATOM 2264 C CA . PHE B 1 98 ? 6.992 -21.906 -8.227 1 98.06 98 PHE B CA 1
ATOM 2265 C C . PHE B 1 98 ? 8.109 -22.938 -8.375 1 98.06 98 PHE B C 1
ATOM 2267 O O . PHE B 1 98 ? 8.25 -23.828 -7.535 1 98.06 98 PHE B O 1
ATOM 2274 N N . ARG B 1 99 ? 8.789 -22.859 -9.422 1 97.19 99 ARG B N 1
ATOM 2275 C CA . ARG B 1 99 ? 10.023 -23.609 -9.625 1 97.19 99 ARG B CA 1
ATOM 2276 C C . ARG B 1 99 ? 11.242 -22.688 -9.531 1 97.19 99 ARG B C 1
ATOM 2278 O O . ARG B 1 99 ? 11.312 -21.672 -10.211 1 97.19 99 ARG B O 1
ATOM 2285 N N . LYS B 1 100 ? 12.133 -23.141 -8.672 1 94.56 100 LYS B N 1
ATOM 2286 C CA . LYS B 1 100 ? 13.352 -22.359 -8.508 1 94.56 100 LYS B CA 1
ATOM 2287 C C . LYS B 1 100 ? 14.305 -22.578 -9.688 1 94.56 100 LYS B C 1
ATOM 2289 O O . LYS B 1 100 ? 14.523 -23.703 -10.109 1 94.56 100 LYS B O 1
ATOM 2294 N N . LEU B 1 101 ? 14.734 -21.469 -10.211 1 95.19 101 LEU B N 1
ATOM 2295 C CA . LEU B 1 101 ? 15.773 -21.484 -11.227 1 95.19 101 LEU B CA 1
ATOM 2296 C C . LEU B 1 101 ? 17.109 -21.016 -10.656 1 95.19 101 LEU B C 1
ATOM 2298 O O . LEU B 1 101 ? 17.406 -21.266 -9.484 1 95.19 101 LEU B O 1
ATOM 2302 N N . SER B 1 102 ? 17.969 -20.359 -11.43 1 91.56 102 SER B N 1
ATOM 2303 C CA . SER B 1 102 ? 19.234 -19.875 -10.93 1 91.56 102 SER B CA 1
ATOM 2304 C C . SER B 1 102 ? 19.188 -18.375 -10.641 1 91.56 102 SER B C 1
ATOM 2306 O O . SER B 1 102 ? 18.312 -17.672 -11.164 1 91.56 102 SER B O 1
ATOM 2308 N N . ASN B 1 103 ? 19.984 -17.906 -9.672 1 91.44 103 ASN B N 1
ATOM 2309 C CA . ASN B 1 103 ? 20.281 -16.484 -9.461 1 91.44 103 ASN B CA 1
ATOM 2310 C C . ASN B 1 103 ? 19.031 -15.719 -9.039 1 91.44 103 ASN B C 1
ATOM 2312 O O . ASN B 1 103 ? 18.734 -14.656 -9.594 1 91.44 103 ASN B O 1
ATOM 2316 N N . GLY B 1 104 ? 18.188 -16.312 -8.164 1 91.31 104 GLY B N 1
ATOM 2317 C CA . GLY B 1 104 ? 17.062 -15.594 -7.598 1 91.31 104 GLY B CA 1
ATOM 2318 C C . GLY B 1 104 ? 15.859 -15.539 -8.531 1 91.31 104 GLY B C 1
ATOM 2319 O O . GLY B 1 104 ? 14.914 -14.789 -8.289 1 91.31 104 GLY B O 1
ATOM 2320 N N . LEU B 1 105 ? 15.945 -16.375 -9.555 1 96.69 105 LEU B N 1
ATOM 2321 C CA . LEU B 1 105 ? 14.875 -16.438 -10.539 1 96.69 105 LEU B CA 1
ATOM 2322 C C . LEU B 1 105 ? 13.953 -17.625 -10.258 1 96.69 105 LEU B C 1
ATOM 2324 O O . LEU B 1 105 ? 14.422 -18.688 -9.844 1 96.69 105 LEU B O 1
ATOM 2328 N N . TYR B 1 106 ? 12.688 -17.406 -10.438 1 96.81 106 TYR B N 1
ATOM 2329 C CA . TYR B 1 106 ? 11.695 -18.469 -10.391 1 96.81 106 TYR B CA 1
ATOM 2330 C C . TYR B 1 106 ? 10.773 -18.406 -11.609 1 96.81 106 TYR B C 1
ATOM 2332 O O . TYR B 1 106 ? 10.633 -17.359 -12.234 1 96.81 106 TYR B O 1
ATOM 2340 N N . GLU B 1 107 ? 10.266 -19.547 -11.859 1 98.31 107 GLU B N 1
ATOM 2341 C CA . GLU B 1 107 ? 9.102 -19.656 -12.734 1 98.31 107 GLU B CA 1
ATOM 2342 C C . GLU B 1 107 ? 7.844 -20.016 -11.945 1 98.31 107 GLU B C 1
ATOM 2344 O O . GLU B 1 107 ? 7.887 -20.859 -11.055 1 98.31 107 GLU B O 1
ATOM 2349 N N . GLY B 1 108 ? 6.805 -19.312 -12.266 1 98.44 108 GLY B N 1
ATOM 2350 C CA . GLY B 1 108 ? 5.555 -19.578 -11.578 1 98.44 108 GLY B CA 1
ATOM 2351 C C . GLY B 1 108 ? 4.43 -19.969 -12.516 1 98.44 108 GLY B C 1
ATOM 2352 O O . GLY B 1 108 ? 4.363 -19.484 -13.648 1 98.44 108 GLY B O 1
ATOM 2353 N N . ARG B 1 109 ? 3.555 -20.844 -12.031 1 98.56 109 ARG B N 1
ATOM 2354 C CA . ARG B 1 109 ? 2.33 -21.219 -12.734 1 98.56 109 ARG B CA 1
ATOM 2355 C C . ARG B 1 109 ? 1.125 -21.156 -11.805 1 98.56 109 ARG B C 1
ATOM 2357 O O . ARG B 1 109 ? 1.257 -21.359 -10.594 1 98.56 109 ARG B O 1
ATOM 2364 N N . ALA B 1 110 ? 0.041 -20.797 -12.352 1 98.5 110 ALA B N 1
ATOM 2365 C CA . ALA B 1 110 ? -1.24 -20.844 -11.648 1 98.5 110 ALA B CA 1
ATOM 2366 C C . ALA B 1 110 ? -2.389 -21.109 -12.625 1 98.5 110 ALA B C 1
ATOM 2368 O O . ALA B 1 110 ? -2.225 -20.953 -13.836 1 98.5 110 ALA B O 1
ATOM 2369 N N . GLN B 1 111 ? -3.557 -21.469 -12.086 1 97.31 111 GLN B N 1
ATOM 2370 C CA . GLN B 1 111 ? -4.684 -21.906 -12.898 1 97.31 111 GLN B CA 1
ATOM 2371 C C . GLN B 1 111 ? -5.168 -20.781 -13.812 1 97.31 111 GLN B C 1
ATOM 2373 O O . GLN B 1 111 ? -5.668 -21.031 -14.914 1 97.31 111 GLN B O 1
ATOM 2378 N N . ASP B 1 112 ? -5.051 -19.547 -13.328 1 97.38 112 ASP B N 1
ATOM 2379 C CA . ASP B 1 112 ? -5.598 -18.438 -14.086 1 97.38 112 ASP B CA 1
ATOM 2380 C C . ASP B 1 112 ? -4.48 -17.625 -14.742 1 97.38 112 ASP B C 1
ATOM 2382 O O . ASP B 1 112 ? -4.695 -16.469 -15.148 1 97.38 112 ASP B O 1
ATOM 2386 N N . VAL B 1 113 ? -3.299 -18.125 -14.789 1 98.38 113 VAL B N 1
ATOM 2387 C CA . VAL B 1 113 ? -2.168 -17.453 -15.422 1 98.38 113 VAL B CA 1
ATOM 2388 C C . VAL B 1 113 ? -1.912 -18.062 -16.797 1 98.38 113 VAL B C 1
ATOM 2390 O O . VAL B 1 113 ? -1.808 -19.281 -16.938 1 98.38 113 VAL B O 1
ATOM 2393 N N . ALA B 1 114 ? -1.876 -17.25 -17.844 1 98.06 114 ALA B N 1
ATOM 2394 C CA . ALA B 1 114 ? -1.517 -17.688 -19.188 1 98.06 114 ALA B CA 1
ATOM 2395 C C . ALA B 1 114 ? -0.015 -17.922 -19.312 1 98.06 114 ALA B C 1
ATOM 2397 O O . ALA B 1 114 ? 0.781 -17 -19.203 1 98.06 114 ALA B O 1
ATOM 2398 N N . GLY B 1 115 ? 0.39 -19.188 -19.625 1 97.88 115 GLY B N 1
ATOM 2399 C CA . GLY B 1 115 ? 1.805 -19.516 -19.656 1 97.88 115 GLY B CA 1
ATOM 2400 C C . GLY B 1 115 ? 2.455 -19.531 -18.297 1 97.88 115 GLY B C 1
ATOM 2401 O O . GLY B 1 115 ? 1.955 -20.188 -17.375 1 97.88 115 GLY B O 1
ATOM 2402 N N . THR B 1 116 ? 3.646 -18.828 -18.188 1 98.62 116 THR B N 1
ATOM 2403 C CA . THR B 1 116 ? 4.383 -18.797 -16.938 1 98.62 116 THR B CA 1
ATOM 2404 C C . THR B 1 116 ? 4.613 -17.359 -16.484 1 98.62 116 THR B C 1
ATOM 2406 O O . THR B 1 116 ? 4.637 -16.438 -17.297 1 98.62 116 THR B O 1
ATOM 2409 N N . ALA B 1 117 ? 4.691 -17.25 -15.219 1 98.75 117 ALA B N 1
ATOM 2410 C CA . ALA B 1 117 ? 5.121 -16 -14.602 1 98.75 117 ALA B CA 1
ATOM 2411 C C . ALA B 1 117 ? 6.637 -15.977 -14.406 1 98.75 117 ALA B C 1
ATOM 2413 O O . ALA B 1 117 ? 7.246 -17.016 -14.125 1 98.75 117 ALA B O 1
ATOM 2414 N N . ARG B 1 118 ? 7.18 -14.844 -14.531 1 98.56 118 ARG B N 1
ATOM 2415 C CA . ARG B 1 118 ? 8.586 -14.625 -14.234 1 98.56 118 ARG B CA 1
ATOM 2416 C C . ARG B 1 118 ? 8.758 -13.945 -12.883 1 98.56 118 ARG B C 1
ATOM 2418 O O . ARG B 1 118 ? 8.219 -12.859 -12.656 1 98.56 118 ARG B O 1
ATOM 2425 N N . ILE B 1 119 ? 9.523 -14.578 -12.008 1 98.56 119 ILE B N 1
ATOM 2426 C CA . ILE B 1 119 ? 9.773 -14.023 -10.68 1 98.56 119 ILE B CA 1
ATOM 2427 C C . ILE B 1 119 ? 11.266 -13.703 -10.523 1 98.56 119 ILE B C 1
ATOM 2429 O O . ILE B 1 119 ? 12.117 -14.547 -10.812 1 98.56 119 ILE B O 1
ATOM 2433 N N . GLU B 1 120 ? 11.555 -12.523 -10.156 1 98.5 120 GLU B N 1
ATOM 2434 C CA . GLU B 1 120 ? 12.906 -12.078 -9.828 1 98.5 120 GLU B CA 1
ATOM 2435 C C . GLU B 1 120 ? 13 -11.617 -8.375 1 98.5 120 GLU B C 1
ATOM 2437 O O . GLU B 1 120 ? 12.148 -10.867 -7.902 1 98.5 120 GLU B O 1
ATOM 2442 N N . THR B 1 121 ? 13.977 -12.148 -7.676 1 97.81 121 THR B N 1
ATOM 2443 C CA . THR B 1 121 ? 14.195 -11.75 -6.289 1 97.81 121 THR B CA 1
ATOM 2444 C C . THR B 1 121 ? 15.578 -11.125 -6.109 1 97.81 121 THR B C 1
ATOM 2446 O O . THR B 1 121 ? 16.547 -11.555 -6.746 1 97.81 121 THR B O 1
ATOM 2449 N N . GLY B 1 122 ? 15.672 -10.102 -5.285 1 97.69 122 GLY B N 1
ATOM 2450 C CA . GLY B 1 122 ? 16.922 -9.43 -4.969 1 97.69 122 GLY B CA 1
ATOM 2451 C C . GLY B 1 122 ? 16.797 -8.469 -3.795 1 97.69 122 GLY B C 1
ATOM 2452 O O . GLY B 1 122 ? 16.062 -7.484 -3.863 1 97.69 122 GLY B O 1
ATOM 2453 N N . GLY B 1 123 ? 17.641 -8.719 -2.781 1 98 123 GLY B N 1
ATOM 2454 C CA . GLY B 1 123 ? 17.578 -7.848 -1.616 1 98 123 GLY B CA 1
ATOM 2455 C C . GLY B 1 123 ? 16.188 -7.758 -1.011 1 98 123 GLY B C 1
ATOM 2456 O O . GLY B 1 123 ? 15.578 -8.781 -0.693 1 98 123 GLY B O 1
ATOM 2457 N N . ASP B 1 124 ? 15.664 -6.551 -0.909 1 98.75 124 ASP B N 1
ATOM 2458 C CA . ASP B 1 124 ? 14.383 -6.324 -0.25 1 98.75 124 ASP B CA 1
ATOM 2459 C C . ASP B 1 124 ? 13.234 -6.367 -1.255 1 98.75 124 ASP B C 1
ATOM 2461 O O . ASP B 1 124 ? 12.117 -5.953 -0.944 1 98.75 124 ASP B O 1
ATOM 2465 N N . ALA B 1 125 ? 13.508 -6.934 -2.475 1 98.81 125 ALA B N 1
ATOM 2466 C CA . ALA B 1 125 ? 12.477 -6.789 -3.5 1 98.81 125 ALA B CA 1
ATOM 2467 C C . ALA B 1 125 ? 12.188 -8.125 -4.18 1 98.81 125 ALA B C 1
ATOM 2469 O O . ALA B 1 125 ? 13.078 -8.969 -4.309 1 98.81 125 ALA B O 1
ATOM 2470 N N . ILE B 1 126 ? 10.977 -8.305 -4.586 1 98.69 126 ILE B N 1
ATOM 2471 C CA . ILE B 1 126 ? 10.5 -9.344 -5.488 1 98.69 126 ILE B CA 1
ATOM 2472 C C . ILE B 1 126 ? 9.68 -8.719 -6.617 1 98.69 126 ILE B C 1
ATOM 2474 O O . ILE B 1 126 ? 8.844 -7.848 -6.375 1 98.69 126 ILE B O 1
ATOM 2478 N N . ARG B 1 127 ? 9.977 -9.148 -7.836 1 98.81 127 ARG B N 1
ATOM 2479 C CA . ARG B 1 127 ? 9.18 -8.727 -8.984 1 98.81 127 ARG B CA 1
ATOM 2480 C C . ARG B 1 127 ? 8.516 -9.922 -9.656 1 98.81 127 ARG B C 1
ATOM 2482 O O . ARG B 1 127 ? 9.18 -10.914 -9.961 1 98.81 127 ARG B O 1
ATOM 2489 N N . ILE B 1 128 ? 7.238 -9.867 -9.914 1 98.81 128 ILE B N 1
ATOM 2490 C CA . ILE B 1 128 ? 6.504 -10.922 -10.609 1 98.81 128 ILE B CA 1
ATOM 2491 C C . ILE B 1 128 ? 5.793 -10.336 -11.828 1 98.81 128 ILE B C 1
ATOM 2493 O O . ILE B 1 128 ? 5.055 -9.352 -11.711 1 98.81 128 ILE B O 1
ATOM 2497 N N . ARG B 1 129 ? 6.027 -10.914 -12.961 1 98.69 129 ARG B N 1
ATOM 2498 C CA . ARG B 1 129 ? 5.359 -10.523 -14.203 1 98.69 129 ARG B CA 1
ATOM 2499 C C . ARG B 1 129 ? 4.609 -11.703 -14.812 1 98.69 129 ARG B C 1
ATOM 2501 O O . ARG B 1 129 ? 5.168 -12.789 -14.969 1 98.69 129 ARG B O 1
ATOM 2508 N N . TYR B 1 130 ? 3.387 -11.43 -15.164 1 98.75 130 TYR B N 1
ATOM 2509 C CA . TYR B 1 130 ? 2.566 -12.516 -15.695 1 98.75 130 TYR B CA 1
ATOM 2510 C C . TYR B 1 130 ? 1.366 -11.977 -16.453 1 98.75 130 TYR B C 1
ATOM 2512 O O . TYR B 1 130 ? 1.08 -10.773 -16.406 1 98.75 130 TYR B O 1
ATOM 2520 N N . LEU B 1 131 ? 0.736 -12.883 -17.203 1 98.56 131 LEU B N 1
ATOM 2521 C CA . LEU B 1 131 ? -0.54 -12.633 -17.859 1 98.56 131 LEU B CA 1
ATOM 2522 C C . LEU B 1 131 ? -1.673 -13.367 -17.156 1 98.56 131 LEU B C 1
ATOM 2524 O O . LEU B 1 131 ? -1.624 -14.594 -17 1 98.56 131 LEU B O 1
ATOM 2528 N N . LEU B 1 132 ? -2.617 -12.586 -16.734 1 98.25 132 LEU B N 1
ATOM 2529 C CA . LEU B 1 132 ? -3.76 -13.164 -16.047 1 98.25 132 LEU B CA 1
ATOM 2530 C C . LEU B 1 132 ? -4.945 -13.336 -16.984 1 98.25 132 LEU B C 1
ATOM 2532 O O . LEU B 1 132 ? -5.289 -12.406 -17.734 1 98.25 132 LEU B O 1
ATOM 2536 N N . ASN B 1 133 ? -5.559 -14.539 -16.969 1 97.19 133 ASN B N 1
ATOM 2537 C CA . ASN B 1 133 ? -6.812 -14.781 -17.672 1 97.19 133 ASN B CA 1
ATOM 2538 C C . ASN B 1 133 ? -8.016 -14.367 -16.828 1 97.19 133 ASN B C 1
ATOM 2540 O O . ASN B 1 133 ? -8.258 -14.938 -15.766 1 97.19 133 ASN B O 1
ATOM 2544 N N . LEU B 1 134 ? -8.758 -13.398 -17.344 1 94.75 134 LEU B N 1
ATOM 2545 C CA . LEU B 1 134 ? -9.969 -12.969 -16.656 1 94.75 134 LEU B CA 1
ATOM 2546 C C . LEU B 1 134 ? -11.203 -13.289 -17.484 1 94.75 134 LEU B C 1
ATOM 2548 O O . LEU B 1 134 ? -11.211 -13.109 -18.703 1 94.75 134 LEU B O 1
ATOM 2552 N N . PRO B 1 135 ? -12.211 -13.75 -16.766 1 90.81 135 PRO B N 1
ATOM 2553 C CA . PRO B 1 135 ? -13.469 -13.898 -17.5 1 90.81 135 PRO B CA 1
ATOM 2554 C C . PRO B 1 135 ? -14.031 -12.562 -17.969 1 90.81 135 PRO B C 1
ATOM 2556 O O . PRO B 1 135 ? -13.984 -11.57 -17.234 1 90.81 135 PRO B O 1
ATOM 2559 N N . TYR B 1 136 ? -14.453 -12.555 -19.297 1 90.69 136 TYR B N 1
ATOM 2560 C CA . TYR B 1 136 ? -15.008 -11.32 -19.859 1 90.69 136 TYR B CA 1
ATOM 2561 C C . TYR B 1 136 ? -15.984 -11.625 -20.984 1 90.69 136 TYR B C 1
ATOM 2563 O O . TYR B 1 136 ? -15.594 -12.164 -22.031 1 90.69 136 TYR B O 1
ATOM 2571 N N . GLN B 1 137 ? -17.297 -11.258 -20.828 1 91.62 137 GLN B N 1
ATOM 2572 C CA . GLN B 1 137 ? -18.375 -11.344 -21.812 1 91.62 137 GLN B CA 1
ATOM 2573 C C . GLN B 1 137 ? -18.344 -12.688 -22.547 1 91.62 137 GLN B C 1
ATOM 2575 O O . GLN B 1 137 ? -18.344 -12.734 -23.781 1 91.62 137 GLN B O 1
ATOM 2580 N N . GLY B 1 138 ? -18.297 -13.758 -21.859 1 91.69 138 GLY B N 1
ATOM 2581 C CA . GLY B 1 138 ? -18.391 -15.094 -22.438 1 91.69 138 GLY B CA 1
ATOM 2582 C C . GLY B 1 138 ? -17.062 -15.617 -22.953 1 91.69 138 GLY B C 1
ATOM 2583 O O . GLY B 1 138 ? -16.969 -16.734 -23.453 1 91.69 138 GLY B O 1
ATOM 2584 N N . GLY B 1 139 ? -16.109 -14.82 -22.797 1 92.06 139 GLY B N 1
ATOM 2585 C CA . GLY B 1 139 ? -14.766 -15.219 -23.172 1 92.06 139 GLY B CA 1
ATOM 2586 C C . GLY B 1 139 ? -13.734 -14.898 -22.109 1 92.06 139 GLY B C 1
ATOM 2587 O O . GLY B 1 139 ? -14.039 -14.906 -20.922 1 92.06 139 GLY B O 1
ATOM 2588 N N . THR B 1 140 ? -12.43 -14.961 -22.609 1 93.12 140 THR B N 1
ATOM 2589 C CA . THR B 1 140 ? -11.328 -14.68 -21.703 1 93.12 140 THR B CA 1
ATOM 2590 C C . THR B 1 140 ? -10.539 -13.461 -22.172 1 93.12 140 THR B C 1
ATOM 2592 O O . THR B 1 140 ? -10.32 -13.289 -23.375 1 93.12 140 THR B O 1
ATOM 2595 N N . LEU B 1 141 ? -10.211 -12.609 -21.234 1 94.31 141 LEU B N 1
ATOM 2596 C CA . LEU B 1 141 ? -9.352 -11.461 -21.484 1 94.31 141 LEU B CA 1
ATOM 2597 C C . LEU B 1 141 ? -8.016 -11.609 -20.766 1 94.31 141 LEU B C 1
ATOM 2599 O O . LEU B 1 141 ? -7.984 -11.953 -19.578 1 94.31 141 LEU B O 1
ATOM 2603 N N . LYS B 1 142 ? -6.934 -11.398 -21.531 1 96.94 142 LYS B N 1
ATOM 2604 C CA . LYS B 1 142 ? -5.613 -11.453 -20.906 1 96.94 142 LYS B CA 1
ATOM 2605 C C . LYS B 1 142 ? -5.172 -10.062 -20.453 1 96.94 142 LYS B C 1
ATOM 2607 O O . LYS B 1 142 ? -5.207 -9.109 -21.219 1 96.94 142 LYS B O 1
ATOM 2612 N N . VAL B 1 143 ? -4.77 -10.062 -19.25 1 98.06 143 VAL B N 1
ATOM 2613 C CA . VAL B 1 143 ? -4.352 -8.805 -18.641 1 98.06 143 VAL B CA 1
ATOM 2614 C C . VAL B 1 143 ? -2.949 -8.961 -18.047 1 98.06 143 VAL B C 1
ATOM 2616 O O . VAL B 1 143 ? -2.652 -9.953 -17.391 1 98.06 143 VAL B O 1
ATOM 2619 N N . ARG B 1 144 ? -2.068 -7.98 -18.297 1 98.62 144 ARG B N 1
ATOM 2620 C CA . ARG B 1 144 ? -0.684 -8.047 -17.844 1 98.62 144 ARG B CA 1
ATOM 2621 C C . ARG B 1 144 ? -0.537 -7.441 -16.453 1 98.62 144 ARG B C 1
ATOM 2623 O O . ARG B 1 144 ? -1.04 -6.348 -16.188 1 98.62 144 ARG B O 1
ATOM 2630 N N . PHE B 1 145 ? 0.126 -8.18 -15.625 1 98.75 145 PHE B N 1
ATOM 2631 C CA . PHE B 1 145 ? 0.498 -7.695 -14.305 1 98.75 145 PHE B CA 1
ATOM 2632 C C . PHE B 1 145 ? 2.01 -7.547 -14.188 1 98.75 145 PHE B C 1
ATOM 2634 O O . PHE B 1 145 ? 2.762 -8.414 -14.633 1 98.75 145 PHE B O 1
ATOM 2641 N N . ASP B 1 146 ? 2.463 -6.434 -13.641 1 98.38 146 ASP B N 1
ATOM 2642 C CA . ASP B 1 146 ? 3.844 -6.18 -13.242 1 98.38 146 ASP B CA 1
ATOM 2643 C C . ASP B 1 146 ? 3.922 -5.773 -11.773 1 98.38 146 ASP B C 1
ATOM 2645 O O . ASP B 1 146 ? 3.773 -4.594 -11.445 1 98.38 146 ASP B O 1
ATOM 2649 N N . ASP B 1 147 ? 4.242 -6.781 -10.914 1 98.62 147 ASP B N 1
ATOM 2650 C CA . ASP B 1 147 ? 4.195 -6.641 -9.461 1 98.62 147 ASP B CA 1
ATOM 2651 C C . ASP B 1 147 ? 5.578 -6.34 -8.891 1 98.62 147 ASP B C 1
ATOM 2653 O O . ASP B 1 147 ? 6.512 -7.125 -9.07 1 98.62 147 ASP B O 1
ATOM 2657 N N . TRP B 1 148 ? 5.684 -5.258 -8.195 1 98.88 148 TRP B N 1
ATOM 2658 C CA . TRP B 1 148 ? 6.84 -4.977 -7.348 1 98.88 148 TRP B CA 1
ATOM 2659 C C . TRP B 1 148 ? 6.469 -5.062 -5.871 1 98.88 148 TRP B C 1
ATOM 2661 O O . TRP B 1 148 ? 5.57 -4.355 -5.406 1 98.88 148 TRP B O 1
ATOM 2671 N N . SER B 1 149 ? 7.145 -5.969 -5.16 1 98.88 149 SER B N 1
ATOM 2672 C CA . SER B 1 149 ? 7.016 -6.035 -3.709 1 98.88 149 SER B CA 1
ATOM 2673 C C . SER B 1 149 ? 8.32 -5.645 -3.02 1 98.88 149 SER B C 1
ATOM 2675 O O . SER B 1 149 ? 9.398 -6.027 -3.463 1 98.88 149 SER B O 1
ATOM 2677 N N . HIS B 1 150 ? 8.227 -4.867 -1.999 1 98.94 150 HIS B N 1
ATOM 2678 C CA . HIS B 1 150 ? 9.359 -4.523 -1.151 1 98.94 150 HIS B CA 1
ATOM 2679 C C . HIS B 1 150 ? 9.07 -4.832 0.313 1 98.94 150 HIS B C 1
ATOM 2681 O O . HIS B 1 150 ? 8.047 -4.395 0.852 1 98.94 150 HIS B O 1
ATOM 2687 N N . LEU B 1 151 ? 9.93 -5.629 0.883 1 98.94 151 LEU B N 1
ATOM 2688 C CA . LEU B 1 151 ? 9.875 -5.812 2.33 1 98.94 151 LEU B CA 1
ATOM 2689 C C . LEU B 1 151 ? 10.352 -4.559 3.055 1 98.94 151 LEU B C 1
ATOM 2691 O O . LEU B 1 151 ? 11.461 -4.078 2.814 1 98.94 151 LEU B O 1
ATOM 2695 N N . VAL B 1 152 ? 9.516 -4.043 3.92 1 98.88 152 VAL B N 1
ATOM 2696 C CA . VAL B 1 152 ? 9.836 -2.768 4.555 1 98.88 152 VAL B CA 1
ATOM 2697 C C . VAL B 1 152 ? 10.484 -3.014 5.914 1 98.88 152 VAL B C 1
ATOM 2699 O O . VAL B 1 152 ? 11.672 -2.738 6.098 1 98.88 152 VAL B O 1
ATOM 2702 N N . ALA B 1 153 ? 9.758 -3.564 6.836 1 98.81 153 ALA B N 1
ATOM 2703 C CA . ALA B 1 153 ? 10.195 -3.881 8.195 1 98.81 153 ALA B CA 1
ATOM 2704 C C . ALA B 1 153 ? 9.133 -4.695 8.93 1 98.81 153 ALA B C 1
ATOM 2706 O O . ALA B 1 153 ? 7.98 -4.766 8.492 1 98.81 153 ALA B O 1
ATOM 2707 N N . ASP B 1 154 ? 9.555 -5.449 9.93 1 98.69 154 ASP B N 1
ATOM 2708 C CA . ASP B 1 154 ? 8.648 -6.094 10.875 1 98.69 154 ASP B CA 1
ATOM 2709 C C . ASP B 1 154 ? 7.715 -7.07 10.164 1 98.69 154 ASP B C 1
ATOM 2711 O O . ASP B 1 154 ? 6.539 -7.184 10.516 1 98.69 154 ASP B O 1
ATOM 2715 N N . GLY B 1 155 ? 8.219 -7.656 9.109 1 98.62 155 GLY B N 1
ATOM 2716 C CA . GLY B 1 155 ? 7.441 -8.656 8.398 1 98.62 155 GLY B CA 1
ATOM 2717 C C . GLY B 1 155 ? 6.359 -8.062 7.52 1 98.62 155 GLY B C 1
ATOM 2718 O O . GLY B 1 155 ? 5.418 -8.758 7.129 1 98.62 155 GLY B O 1
ATOM 2719 N N . VAL B 1 156 ? 6.414 -6.766 7.258 1 98.94 156 VAL B N 1
ATOM 2720 C CA . VAL B 1 156 ? 5.41 -6.125 6.414 1 98.94 156 VAL B CA 1
ATOM 2721 C C . VAL B 1 156 ? 6.027 -5.75 5.07 1 98.94 156 VAL B C 1
ATOM 2723 O O . VAL B 1 156 ? 7.086 -5.113 5.02 1 98.94 156 VAL B O 1
ATOM 2726 N N . ALA B 1 157 ? 5.387 -6.164 3.979 1 99 157 ALA B N 1
ATOM 2727 C CA . ALA B 1 157 ? 5.805 -5.828 2.619 1 99 157 ALA B CA 1
ATOM 2728 C C . ALA B 1 157 ? 4.719 -5.039 1.891 1 99 157 ALA B C 1
ATOM 2730 O O . ALA B 1 157 ? 3.525 -5.258 2.121 1 99 157 ALA B O 1
ATOM 2731 N N . ILE B 1 158 ? 5.129 -4.113 1.049 1 99 158 ILE B N 1
ATOM 2732 C CA . ILE B 1 158 ? 4.23 -3.346 0.197 1 99 158 ILE B CA 1
ATOM 2733 C C . ILE B 1 158 ? 4.352 -3.826 -1.247 1 99 158 ILE B C 1
ATOM 2735 O O . ILE B 1 158 ? 5.457 -3.943 -1.779 1 99 158 ILE B O 1
ATOM 2739 N N . ASN B 1 159 ? 3.232 -4.109 -1.853 1 98.94 159 ASN B N 1
ATOM 2740 C CA . ASN B 1 159 ? 3.168 -4.52 -3.25 1 98.94 159 ASN B CA 1
ATOM 2741 C C . ASN B 1 159 ? 2.391 -3.514 -4.094 1 98.94 159 ASN B C 1
ATOM 2743 O O . ASN B 1 159 ? 1.341 -3.023 -3.674 1 98.94 159 ASN B O 1
ATOM 2747 N N . ARG B 1 160 ? 2.924 -3.213 -5.219 1 98.81 160 ARG B N 1
ATOM 2748 C CA . ARG B 1 160 ? 2.277 -2.422 -6.262 1 98.81 160 ARG B CA 1
ATOM 2749 C C . ARG B 1 160 ? 2.326 -3.143 -7.605 1 98.81 160 ARG B C 1
ATOM 2751 O O . ARG B 1 160 ? 3.404 -3.492 -8.086 1 98.81 160 ARG B O 1
ATOM 2758 N N . ALA B 1 161 ? 1.175 -3.314 -8.148 1 98.62 161 ALA B N 1
ATOM 2759 C CA . ALA B 1 161 ? 1.085 -3.996 -9.438 1 98.62 161 ALA B CA 1
ATOM 2760 C C . ALA B 1 161 ? 0.479 -3.082 -10.5 1 98.62 161 ALA B C 1
ATOM 2762 O O . ALA B 1 161 ? -0.678 -2.67 -10.391 1 98.62 161 ALA B O 1
ATOM 2763 N N . ASP B 1 162 ? 1.244 -2.791 -11.508 1 98.06 162 ASP B N 1
ATOM 2764 C CA . ASP B 1 162 ? 0.68 -2.121 -12.672 1 98.06 162 ASP B CA 1
ATOM 2765 C C . ASP B 1 162 ? -0.087 -3.105 -13.555 1 98.06 162 ASP B C 1
ATOM 2767 O O . ASP B 1 162 ? 0.423 -4.176 -13.891 1 98.06 162 ASP B O 1
ATOM 2771 N N . VAL B 1 163 ? -1.243 -2.711 -13.898 1 98.38 163 VAL B N 1
ATOM 2772 C CA . VAL B 1 163 ? -2.137 -3.561 -14.68 1 98.38 163 VAL B CA 1
ATOM 2773 C C . VAL B 1 163 ? -2.381 -2.932 -16.047 1 98.38 163 VAL B C 1
ATOM 2775 O O . VAL B 1 163 ? -2.762 -1.762 -16.141 1 98.38 163 VAL B O 1
ATOM 2778 N N . SER B 1 164 ? -2.176 -3.695 -17.109 1 98.12 164 SER B N 1
ATOM 2779 C CA . SER B 1 164 ? -2.359 -3.156 -18.453 1 98.12 164 SER B CA 1
ATOM 2780 C C . SER B 1 164 ? -2.994 -4.188 -19.391 1 98.12 164 SER B C 1
ATOM 2782 O O . SER B 1 164 ? -2.896 -5.391 -19.141 1 98.12 164 SER B O 1
ATOM 2784 N N . LYS B 1 165 ? -3.666 -3.717 -20.297 1 96.25 165 LYS B N 1
ATOM 2785 C CA . LYS B 1 165 ? -4.27 -4.492 -21.391 1 96.25 165 LYS B CA 1
ATOM 2786 C C . LYS B 1 165 ? -3.982 -3.857 -22.75 1 96.25 165 LYS B C 1
ATOM 2788 O O . LYS B 1 165 ? -4.176 -2.654 -22.922 1 96.25 165 LYS B O 1
ATOM 2793 N N . PHE B 1 166 ? -3.377 -4.676 -23.688 1 94.31 166 PHE B N 1
ATOM 2794 C CA . PHE B 1 166 ? -3.025 -4.223 -25.031 1 94.31 166 PHE B CA 1
ATOM 2795 C C . PHE B 1 166 ? -2.09 -3.021 -24.969 1 94.31 166 PHE B C 1
ATOM 2797 O O . PHE B 1 166 ? -2.232 -2.078 -25.75 1 94.31 166 PHE B O 1
ATOM 2804 N N . GLY B 1 167 ? -1.305 -2.965 -23.969 1 92.69 167 GLY B N 1
ATOM 2805 C CA . GLY B 1 167 ? -0.297 -1.924 -23.859 1 92.69 167 GLY B CA 1
ATOM 2806 C C . GLY B 1 167 ? -0.824 -0.658 -23.203 1 92.69 167 GLY B C 1
ATOM 2807 O O . GLY B 1 167 ? -0.084 0.314 -23.047 1 92.69 167 GLY B O 1
ATOM 2808 N N . VAL B 1 168 ? -2.053 -0.731 -22.797 1 96.56 168 VAL B N 1
ATOM 2809 C CA . VAL B 1 168 ? -2.666 0.44 -22.172 1 96.56 168 VAL B CA 1
ATOM 2810 C C . VAL B 1 168 ? -2.908 0.171 -20.688 1 96.56 168 VAL B C 1
ATOM 2812 O O . VAL B 1 168 ? -3.467 -0.866 -20.328 1 96.56 168 VAL B O 1
ATOM 2815 N N . ARG B 1 169 ? -2.545 1.113 -19.875 1 96.12 169 ARG B N 1
ATOM 2816 C CA . ARG B 1 169 ? -2.742 0.968 -18.422 1 96.12 169 ARG B CA 1
ATOM 2817 C C . ARG B 1 169 ? -4.223 0.983 -18.078 1 96.12 169 ARG B C 1
ATOM 2819 O O . ARG B 1 169 ? -4.957 1.887 -18.484 1 96.12 169 ARG B O 1
ATOM 2826 N N . VAL B 1 170 ? -4.637 0.024 -17.281 1 96.62 170 VAL B N 1
ATOM 2827 C CA . VAL B 1 170 ? -6.043 -0.027 -16.891 1 96.62 170 VAL B CA 1
ATOM 2828 C C . VAL B 1 170 ? -6.188 0.261 -15.406 1 96.62 170 VAL B C 1
ATOM 2830 O O . VAL B 1 170 ? -7.273 0.603 -14.93 1 96.62 170 VAL B O 1
ATOM 2833 N N . GLY B 1 171 ? -5.156 0.039 -14.656 1 97.81 171 GLY B N 1
ATOM 2834 C CA . GLY B 1 171 ? -5.242 0.326 -13.234 1 97.81 171 GLY B CA 1
ATOM 2835 C C . GLY B 1 171 ? -4.023 -0.136 -12.461 1 97.81 171 GLY B C 1
ATOM 2836 O O . GLY B 1 171 ? -2.971 -0.399 -13.047 1 97.81 171 GLY B O 1
ATOM 2837 N N . ARG B 1 172 ? -4.148 -0.102 -11.141 1 98.69 172 ARG B N 1
ATOM 2838 C CA . ARG B 1 172 ? -3.082 -0.524 -10.234 1 98.69 172 ARG B CA 1
ATOM 2839 C C . ARG B 1 172 ? -3.652 -1.246 -9.023 1 98.69 172 ARG B C 1
ATOM 2841 O O . ARG B 1 172 ? -4.672 -0.828 -8.469 1 98.69 172 ARG B O 1
ATOM 2848 N N . VAL B 1 173 ? -3.02 -2.346 -8.672 1 98.88 173 VAL B N 1
ATOM 2849 C CA . VAL B 1 173 ? -3.295 -3.02 -7.406 1 98.88 173 VAL B CA 1
ATOM 2850 C C . VAL B 1 173 ? -2.238 -2.635 -6.371 1 98.88 173 VAL B C 1
ATOM 2852 O O . VAL B 1 173 ? -1.038 -2.703 -6.648 1 98.88 173 VAL B O 1
ATOM 2855 N N . THR B 1 174 ? -2.629 -2.141 -5.234 1 98.94 174 THR B N 1
ATOM 2856 C CA . THR B 1 174 ? -1.769 -1.915 -4.078 1 98.94 174 THR B CA 1
ATOM 2857 C C . THR B 1 174 ? -2.201 -2.791 -2.904 1 98.94 174 THR B C 1
ATOM 2859 O O . THR B 1 174 ? -3.387 -2.857 -2.576 1 98.94 174 THR B O 1
ATOM 2862 N N . LEU B 1 175 ? -1.271 -3.537 -2.312 1 98.94 175 LEU B N 1
ATOM 2863 C CA . LEU B 1 175 ? -1.613 -4.324 -1.132 1 98.94 175 LEU B CA 1
ATOM 2864 C C . LEU B 1 175 ? -0.427 -4.418 -0.179 1 98.94 175 LEU B C 1
ATOM 2866 O O . LEU B 1 175 ? 0.701 -4.086 -0.551 1 98.94 175 LEU B O 1
ATOM 2870 N N . SER B 1 176 ? -0.677 -4.715 1.048 1 98.94 176 SER B N 1
ATOM 2871 C CA . SER B 1 176 ? 0.339 -4.984 2.061 1 98.94 176 SER B CA 1
ATOM 2872 C C . SER B 1 176 ? 0.268 -6.426 2.545 1 98.94 176 SER B C 1
ATOM 2874 O O . SER B 1 176 ? -0.807 -6.918 2.895 1 98.94 176 SER B O 1
ATOM 2876 N N . PHE B 1 177 ? 1.422 -7.07 2.473 1 98.94 177 PHE B N 1
ATOM 2877 C CA . PHE B 1 177 ? 1.561 -8.375 3.119 1 98.94 177 PHE B CA 1
ATOM 2878 C C . PHE B 1 177 ? 1.956 -8.211 4.582 1 98.94 177 PHE B C 1
ATOM 2880 O O . PHE B 1 177 ? 2.822 -7.398 4.91 1 98.94 177 PHE B O 1
ATOM 2887 N N . ILE B 1 178 ? 1.309 -8.953 5.414 1 98.88 178 ILE B N 1
ATOM 2888 C CA . ILE B 1 178 ? 1.518 -8.898 6.855 1 98.88 178 ILE B CA 1
ATOM 2889 C C . ILE B 1 178 ? 1.691 -10.312 7.406 1 98.88 178 ILE B C 1
ATOM 2891 O O . ILE B 1 178 ? 0.824 -11.172 7.219 1 98.88 178 ILE B O 1
ATOM 2895 N N . LYS B 1 179 ? 2.834 -10.578 8.055 1 98.06 179 LYS B N 1
ATOM 2896 C CA . LYS B 1 179 ? 3.066 -11.852 8.727 1 98.06 179 LYS B CA 1
ATOM 2897 C C . LYS B 1 179 ? 2.455 -11.859 10.125 1 98.06 179 LYS B C 1
ATOM 2899 O O . LYS B 1 179 ? 2.912 -11.133 11.008 1 98.06 179 LYS B O 1
ATOM 2904 N N . PRO B 1 180 ? 1.411 -12.664 10.281 1 95.38 180 PRO B N 1
ATOM 2905 C CA . PRO B 1 180 ? 0.81 -12.672 11.617 1 95.38 180 PRO B CA 1
ATOM 2906 C C . PRO B 1 180 ? 1.786 -13.125 12.703 1 95.38 180 PRO B C 1
ATOM 2908 O O . PRO B 1 180 ? 2.51 -14.102 12.516 1 95.38 180 PRO B O 1
ATOM 2911 N N . GLY B 1 181 ? 1.8 -12.367 13.719 1 91.94 181 GLY B N 1
ATOM 2912 C CA . GLY B 1 181 ? 2.598 -12.758 14.875 1 91.94 181 GLY B CA 1
ATOM 2913 C C . GLY B 1 181 ? 4.07 -12.422 14.719 1 91.94 181 GLY B C 1
ATOM 2914 O O . GLY B 1 181 ? 4.871 -12.703 15.609 1 91.94 181 GLY B O 1
ATOM 2915 N N . HIS B 1 182 ? 4.477 -11.938 13.602 1 96.25 182 HIS B N 1
ATOM 2916 C CA . HIS B 1 182 ? 5.871 -11.555 13.391 1 96.25 182 HIS B CA 1
ATOM 2917 C C . HIS B 1 182 ? 6.32 -10.523 14.422 1 96.25 182 HIS B C 1
ATOM 2919 O O . HIS B 1 182 ? 5.574 -9.594 14.742 1 96.25 182 HIS B O 1
ATOM 2925 N N . PRO B 1 183 ? 7.605 -10.688 14.969 1 96.75 183 PRO B N 1
ATOM 2926 C CA . PRO B 1 183 ? 8.125 -9.625 15.836 1 96.75 183 PRO B CA 1
ATOM 2927 C C . PRO B 1 183 ? 8.172 -8.266 15.133 1 96.75 183 PRO B C 1
ATOM 2929 O O . PRO B 1 183 ? 8.281 -8.203 13.906 1 96.75 183 PRO B O 1
ATOM 2932 N N . ALA B 1 184 ? 8.062 -7.223 15.938 1 98.12 184 ALA B N 1
ATOM 2933 C CA . ALA B 1 184 ? 8.047 -5.875 15.367 1 98.12 184 ALA B CA 1
ATOM 2934 C C . ALA B 1 184 ? 9.07 -4.98 16.062 1 98.12 184 ALA B C 1
ATOM 2936 O O . ALA B 1 184 ? 8.711 -3.953 16.641 1 98.12 184 ALA B O 1
ATOM 2937 N N . PRO B 1 185 ? 10.352 -5.277 15.961 1 98.25 185 PRO B N 1
ATOM 2938 C CA . PRO B 1 185 ? 11.367 -4.5 16.672 1 98.25 185 PRO B CA 1
ATOM 2939 C C . PRO B 1 185 ? 11.414 -3.041 16.234 1 98.25 185 PRO B C 1
ATOM 2941 O O . PRO B 1 185 ? 11.719 -2.158 17.031 1 98.25 185 PRO B O 1
ATOM 2944 N N . VAL B 1 186 ? 11.195 -2.781 14.984 1 98.44 186 VAL B N 1
ATOM 2945 C CA . VAL B 1 186 ? 11.258 -1.409 14.492 1 98.44 186 VAL B CA 1
ATOM 2946 C C . VAL B 1 186 ? 10.133 -0.586 15.125 1 98.44 186 VAL B C 1
ATOM 2948 O O . VAL B 1 186 ? 10.383 0.481 15.688 1 98.44 186 VAL B O 1
ATOM 2951 N N . ALA B 1 187 ? 8.906 -1.075 15.07 1 98.31 187 ALA B N 1
ATOM 2952 C CA . ALA B 1 187 ? 7.793 -0.377 15.703 1 98.31 187 ALA B CA 1
ATOM 2953 C C . ALA B 1 187 ? 8.039 -0.189 17.188 1 98.31 187 ALA B C 1
ATOM 2955 O O . ALA B 1 187 ? 7.746 0.873 17.75 1 98.31 187 ALA B O 1
ATOM 2956 N N . GLU B 1 188 ? 8.5 -1.189 17.844 1 97.31 188 GLU B N 1
ATOM 2957 C CA . GLU B 1 188 ? 8.773 -1.112 19.266 1 97.31 188 GLU B CA 1
ATOM 2958 C C . GLU B 1 188 ? 9.812 -0.036 19.578 1 97.31 188 GLU B C 1
ATOM 2960 O O . GLU B 1 188 ? 9.695 0.683 20.562 1 97.31 188 GLU B O 1
ATOM 2965 N N . SER B 1 189 ? 10.805 0.065 18.734 1 97.56 189 SER B N 1
ATOM 2966 C CA . SER B 1 189 ? 11.82 1.097 18.922 1 97.56 189 SER B CA 1
ATOM 2967 C C . SER B 1 189 ? 11.219 2.492 18.766 1 97.56 189 SER B C 1
ATOM 2969 O O . SER B 1 189 ? 11.609 3.418 19.484 1 97.56 189 SER B O 1
ATOM 2971 N N . LEU B 1 190 ? 10.312 2.699 17.844 1 98 190 LEU B N 1
ATOM 2972 C CA . LEU B 1 190 ? 9.672 3.99 17.625 1 98 190 LEU B CA 1
ATOM 2973 C C . LEU B 1 190 ? 8.719 4.332 18.766 1 98 190 LEU B C 1
ATOM 2975 O O . LEU B 1 190 ? 8.57 5.504 19.125 1 98 190 LEU B O 1
ATOM 2979 N N . THR B 1 191 ? 8.062 3.328 19.312 1 95.69 191 THR B N 1
ATOM 2980 C CA . THR B 1 191 ? 7.156 3.543 20.438 1 95.69 191 THR B CA 1
ATOM 2981 C C . THR B 1 191 ? 7.895 4.164 21.625 1 95.69 191 THR B C 1
ATOM 2983 O O . THR B 1 191 ? 7.332 4.984 22.344 1 95.69 191 THR B O 1
ATOM 2986 N N . LYS B 1 192 ? 9.125 3.861 21.781 1 92.25 192 LYS B N 1
ATOM 2987 C CA . LYS B 1 192 ? 9.938 4.379 22.875 1 92.25 192 LYS B CA 1
ATOM 2988 C C . LYS B 1 192 ? 10.18 5.879 22.719 1 92.25 192 LYS B C 1
ATOM 2990 O O . LYS B 1 192 ? 10.531 6.562 23.672 1 92.25 192 LYS B O 1
ATOM 2995 N N . ASP B 1 193 ? 9.969 6.363 21.547 1 89 193 ASP B N 1
ATOM 2996 C CA . ASP B 1 193 ? 10.219 7.773 21.266 1 89 193 ASP B CA 1
ATOM 2997 C C . ASP B 1 193 ? 9.094 8.648 21.812 1 89 193 ASP B C 1
ATOM 2999 O O . ASP B 1 193 ? 9.227 9.875 21.859 1 89 193 ASP B O 1
ATOM 3003 N N . PHE B 1 194 ? 7.887 8.148 22.203 1 88.81 194 PHE B N 1
ATOM 3004 C CA . PHE B 1 194 ? 6.781 8.914 22.75 1 88.81 194 PHE B CA 1
ATOM 3005 C C . PHE B 1 194 ? 7.008 9.203 24.234 1 88.81 194 PHE B C 1
ATOM 3007 O O . PHE B 1 194 ? 6.254 9.961 24.844 1 88.81 194 PHE B O 1
ATOM 3014 N N . ARG B 1 195 ? 8.023 8.617 24.969 1 66.81 195 ARG B N 1
ATOM 3015 C CA . ARG B 1 195 ? 8.289 8.844 26.391 1 66.81 195 ARG B CA 1
ATOM 3016 C C . ARG B 1 195 ? 8.906 10.219 26.609 1 66.81 195 ARG B C 1
ATOM 3018 O O . ARG B 1 195 ? 9.586 10.75 25.734 1 66.81 195 ARG B O 1
#

InterPro domains:
  IPR024409 Protein of unknown function DUF3833 [PF12915] (20-179)

Sequence (390 aa):
MRPRALLFALALTTVGAGGLSGCASLDITSNSRPQPAFELESYFAGETRAYGVFEDRSGKVSRTFSVVTRGTPTADGFVLDERFLWNDGERQTRTWTFRKLSNGLYEGRAQDVAGTARIETGGDAIRIRYLLNLPYQGGTLKVRFDDWSHLVADGVAINRADVSKFGVRVGRVTLSFIKPGHPAPVAESLTKDFRMRPRALLFALALTTVGAGGLSGCASLDITSNSRPQPAFELESYFAGETRAYGVFEDRSGKVSRTFSVVTRGTPTADGFVLDERFLWNDGERQTRTWTFRKLSNGLYEGRAQDVAGTARIETGGDAIRIRYLLNLPYQGGTLKVRFDDWSHLVADGVAINRADVSKFGVRVGRVTLSFIKPGHPAPVAESLTKDFR

Radius of gyration: 26.61 Å; Cα contacts (8 Å, |Δi|>4): 919; chains: 2; bounding box: 56×72×97 Å

Foldseek 3Di:
DDPPPPPPPPPPPPPPPPPPPPPPDDDQVNPADQPDFDAPQVLQAAKKKKKKFKAWPVRDGPKIKIKIWHKDDDPFGIKIWIWMAIPVGDIDIKIKDWGDDPDQWIWIDIPQWDDIWIWHGHRQKIWIWTWGWDDDPNGTFTKIWIKIWGDDAQSKIWIKIFIDGPPHTTIIMIMMMHDPPGDGVPVVVVVVVVD/DDPPPPPPPPPPPPPPPPPCPPPPDDDQVNPADQPDFDAPQVLQAAKKKKKKFKAWPVRDGPKIKIKIWHKDDDPFGIKIWIWMAIPVGDIDIKIKDWGDDPDQWIWIDIPQWDDIWIWHGHRQKIWIWTWGWDDDPNGTFTKIWIKIWGDDAQSKIWIKIFIDGPPHTTIIMIMMMHDPPGDGVPVVVVVVVVD

Nearest PDB structures (foldseek):
  5dio-assembly1_A-2  TM=8.725E-01  e=8.224E-01  Legionella pneumophila
  6gjc-assembly1_C  TM=2.903E-01  e=8.445E-03  Mycobacterium tuberculosis
  4gf4-assembly1_A  TM=5.160E-01  e=1.995E+00  Pseudomonas putida BIRD-1
  3qoo-assembly1_A-2  TM=4.731E-01  e=1.899E+00  Thermanaerovibrio acidaminovorans DSM 6589
  3hm0-assembly1_C  TM=4.124E-01  e=2.680E+00  Bartonella henselae

pLDDT: mean 89.09, std 20.8, range [26.94, 99.0]